Protein AF-L0P790-F1 (afdb_monomer_lite)

pLDDT: mean 87.71, std 13.29, range [38.94, 98.69]

Structure (mmCIF, N/CA/C/O backbone):
data_AF-L0P790-F1
#
_entry.id   AF-L0P790-F1
#
loop_
_atom_site.group_PDB
_atom_site.id
_atom_site.type_symbol
_atom_site.label_atom_id
_atom_site.label_alt_id
_atom_site.label_comp_id
_atom_site.label_asym_id
_atom_site.label_entity_id
_atom_site.label_seq_id
_atom_site.pdbx_PDB_ins_code
_atom_site.Cartn_x
_atom_site.Cartn_y
_atom_site.Cartn_z
_atom_site.occupancy
_atom_site.B_iso_or_equiv
_atom_site.auth_seq_id
_atom_site.auth_comp_id
_atom_site.auth_asym_id
_atom_site.auth_atom_id
_atom_site.pdbx_PDB_model_num
ATOM 1 N N . VAL A 1 1 ? -16.506 -9.077 9.156 1.00 80.75 1 VAL A N 1
ATOM 2 C CA . VAL A 1 1 ? -17.582 -8.997 8.140 1.00 80.75 1 VAL A CA 1
ATOM 3 C C . VAL A 1 1 ? -17.553 -10.203 7.210 1.00 80.75 1 VAL A C 1
ATOM 5 O O . VAL A 1 1 ? -18.480 -10.985 7.287 1.00 80.75 1 VAL A O 1
ATOM 8 N N . SER A 1 2 ? -16.509 -10.421 6.402 1.00 90.12 2 SER A N 1
ATOM 9 C CA . SER A 1 2 ? -16.466 -11.545 5.442 1.00 90.12 2 SER A CA 1
ATOM 10 C C . SER A 1 2 ? -16.216 -12.934 6.052 1.00 90.12 2 SER A C 1
ATOM 12 O O . SER A 1 2 ? -16.472 -13.933 5.395 1.00 90.12 2 SER A O 1
ATOM 14 N N . GLY A 1 3 ? -15.671 -13.011 7.272 1.00 90.31 3 GLY A N 1
ATOM 15 C CA . GLY A 1 3 ? -15.248 -14.278 7.892 1.00 90.31 3 GLY A CA 1
ATOM 16 C C . GLY A 1 3 ? -13.929 -14.841 7.343 1.00 90.31 3 GLY A C 1
ATOM 17 O O . GLY A 1 3 ? -13.466 -15.872 7.817 1.00 90.31 3 GLY A O 1
ATOM 18 N N . LEU A 1 4 ? -13.303 -14.158 6.380 1.00 93.62 4 LEU A N 1
ATOM 19 C CA . LEU A 1 4 ? -12.035 -14.577 5.786 1.00 93.62 4 LEU A CA 1
ATOM 20 C C . LEU A 1 4 ? -10.858 -14.285 6.724 1.00 93.62 4 LEU A C 1
ATOM 22 O O . LEU A 1 4 ? -10.832 -13.254 7.400 1.00 93.62 4 LEU A O 1
ATOM 26 N N . SER A 1 5 ? -9.864 -15.175 6.711 1.00 93.00 5 SER A N 1
ATOM 27 C CA . SER A 1 5 ? -8.578 -14.983 7.385 1.00 93.00 5 SER A CA 1
ATOM 28 C C . SER A 1 5 ? -7.450 -15.096 6.357 1.00 93.00 5 SER A C 1
ATOM 30 O O . SER A 1 5 ? -7.426 -16.080 5.618 1.00 93.00 5 SER A O 1
ATOM 32 N N . PRO A 1 6 ? -6.529 -14.121 6.273 1.00 95.06 6 PRO A N 1
ATOM 33 C CA . PRO A 1 6 ? -5.414 -14.201 5.332 1.00 95.06 6 PRO A CA 1
ATOM 34 C C . PRO A 1 6 ? -4.464 -15.345 5.715 1.00 95.06 6 PRO A C 1
ATOM 36 O O . PRO A 1 6 ? -4.304 -15.645 6.899 1.00 95.06 6 PRO A O 1
ATOM 39 N N . ASP A 1 7 ? -3.858 -16.003 4.726 1.00 96.12 7 ASP A N 1
ATOM 40 C CA . ASP A 1 7 ? -2.837 -17.043 4.935 1.00 96.12 7 ASP A CA 1
ATOM 41 C C . ASP A 1 7 ? -1.426 -16.458 5.001 1.00 96.12 7 ASP A C 1
ATOM 43 O O . ASP A 1 7 ? -0.646 -16.831 5.871 1.00 96.12 7 ASP A O 1
ATOM 47 N N . ALA A 1 8 ? -1.138 -15.468 4.157 1.00 97.00 8 ALA A N 1
ATOM 48 C CA . ALA A 1 8 ? 0.097 -14.697 4.160 1.00 97.00 8 ALA A CA 1
ATOM 49 C C . ALA A 1 8 ? -0.164 -13.258 3.696 1.00 97.00 8 ALA A C 1
ATOM 51 O O . ALA A 1 8 ? -1.202 -12.952 3.104 1.00 97.00 8 ALA A O 1
ATOM 52 N N . VAL A 1 9 ? 0.789 -12.367 3.964 1.00 98.25 9 VAL A N 1
ATOM 53 C CA . VAL A 1 9 ? 0.795 -10.986 3.469 1.00 98.25 9 VAL A CA 1
ATOM 54 C C . VAL A 1 9 ? 2.062 -10.745 2.662 1.00 98.25 9 VAL A C 1
ATOM 56 O O . VAL A 1 9 ? 3.161 -11.040 3.123 1.00 98.25 9 VAL A O 1
ATOM 59 N N . VAL A 1 10 ? 1.913 -10.146 1.482 1.00 98.44 10 VAL A N 1
ATOM 60 C CA . VAL A 1 10 ? 3.042 -9.618 0.713 1.00 98.44 10 VAL A CA 1
ATOM 61 C C . VAL A 1 10 ? 3.188 -8.129 1.008 1.00 98.44 10 VAL A C 1
ATOM 63 O O . VAL A 1 10 ? 2.260 -7.354 0.773 1.00 98.44 10 VAL A O 1
ATOM 66 N N . LEU A 1 11 ? 4.348 -7.723 1.523 1.00 98.56 11 LEU A N 1
ATOM 67 C CA . LEU A 1 11 ? 4.707 -6.321 1.724 1.00 98.56 11 LEU A CA 1
ATOM 68 C C . LEU A 1 11 ? 5.631 -5.869 0.592 1.00 98.56 11 LEU A C 1
ATOM 70 O O . LEU A 1 11 ? 6.785 -6.283 0.526 1.00 98.56 11 LEU A O 1
ATOM 74 N N . VAL A 1 12 ? 5.129 -5.016 -0.296 1.00 98.31 12 VAL A N 1
ATOM 75 C CA . VAL A 1 12 ? 5.909 -4.502 -1.429 1.00 98.31 12 VAL A CA 1
ATOM 76 C C . VAL A 1 12 ? 6.777 -3.322 -0.990 1.00 98.31 12 VAL A C 1
ATOM 78 O O . VAL A 1 12 ? 6.287 -2.391 -0.351 1.00 98.31 12 VAL A O 1
ATOM 81 N N . ALA A 1 13 ? 8.050 -3.336 -1.376 1.00 97.81 13 ALA A N 1
ATOM 82 C CA . ALA A 1 13 ? 9.004 -2.257 -1.150 1.00 97.81 13 ALA A CA 1
ATOM 83 C C . ALA A 1 13 ? 9.849 -1.990 -2.408 1.00 97.81 13 ALA A C 1
ATOM 85 O O . ALA A 1 13 ? 10.005 -2.850 -3.271 1.00 97.81 13 ALA A O 1
ATOM 86 N N . THR A 1 14 ? 10.404 -0.780 -2.510 1.00 97.38 14 THR A N 1
ATOM 87 C CA . THR A 1 14 ? 11.358 -0.396 -3.567 1.00 97.38 14 THR A CA 1
ATOM 88 C C . THR A 1 14 ? 12.521 0.351 -2.932 1.00 97.38 14 THR A C 1
ATOM 90 O O . THR A 1 14 ? 12.311 1.116 -1.985 1.00 97.38 14 THR A O 1
ATOM 93 N N . VAL A 1 15 ? 13.732 0.184 -3.463 1.00 97.31 15 VAL A N 1
ATOM 94 C CA . VAL A 1 15 ? 14.937 0.861 -2.952 1.00 97.31 15 VAL A CA 1
ATOM 95 C C . VAL A 1 15 ? 14.749 2.380 -2.951 1.00 97.31 15 VAL A C 1
ATOM 97 O O . VAL A 1 15 ? 14.985 3.042 -1.941 1.00 97.31 15 VAL A O 1
ATOM 100 N N . LYS A 1 16 ? 14.217 2.940 -4.042 1.00 95.00 16 LYS A N 1
ATOM 101 C CA . LYS A 1 16 ? 13.903 4.373 -4.161 1.00 95.00 16 LYS A CA 1
ATOM 102 C C . LYS A 1 16 ? 12.940 4.875 -3.079 1.00 95.00 16 LYS A C 1
ATOM 104 O O . LYS A 1 16 ? 13.184 5.928 -2.491 1.00 95.00 16 LYS A O 1
ATOM 109 N N . ALA A 1 17 ? 11.856 4.145 -2.801 1.00 95.94 17 ALA A N 1
ATOM 110 C CA . ALA A 1 17 ? 10.920 4.533 -1.744 1.00 95.94 17 ALA A CA 1
ATOM 111 C C . ALA A 1 17 ? 11.591 4.490 -0.365 1.00 95.94 17 ALA A C 1
ATOM 113 O O . ALA A 1 17 ? 11.384 5.390 0.446 1.00 95.94 17 ALA A O 1
ATOM 114 N N . LEU A 1 18 ? 12.444 3.495 -0.114 1.00 98.00 18 LEU A N 1
ATOM 115 C CA . LEU A 1 18 ? 13.197 3.419 1.134 1.00 98.00 18 LEU A CA 1
ATOM 116 C C . LEU A 1 18 ? 14.194 4.579 1.253 1.00 98.00 18 LEU A C 1
ATOM 118 O O . LEU A 1 18 ? 14.206 5.231 2.289 1.00 98.00 18 LEU A O 1
ATOM 122 N N . LYS A 1 19 ? 14.917 4.958 0.192 1.00 97.31 19 LYS A N 1
ATOM 123 C CA . LYS A 1 19 ? 15.761 6.172 0.200 1.00 97.31 19 LYS A CA 1
ATOM 124 C C . LYS A 1 19 ? 14.969 7.432 0.566 1.00 97.31 19 LYS A C 1
ATOM 126 O O . LYS A 1 19 ? 15.429 8.224 1.386 1.00 97.31 19 LYS A O 1
ATOM 131 N N . LEU A 1 20 ? 13.758 7.592 0.021 1.00 96.06 20 LEU A N 1
ATOM 132 C CA . LEU A 1 20 ? 12.861 8.695 0.391 1.00 96.06 20 LEU A CA 1
ATOM 133 C C . LEU A 1 20 ? 12.503 8.628 1.884 1.00 96.06 20 LEU A C 1
ATOM 135 O O . LEU A 1 20 ? 12.563 9.639 2.582 1.00 96.06 20 LEU A O 1
ATOM 139 N N . HIS A 1 21 ? 12.190 7.437 2.402 1.00 97.38 21 HIS A N 1
ATOM 140 C CA . HIS A 1 21 ? 11.931 7.256 3.830 1.00 97.38 21 HIS A CA 1
ATOM 141 C C . HIS A 1 21 ? 13.163 7.462 4.723 1.00 97.38 21 HIS A C 1
ATOM 143 O O . HIS A 1 21 ? 12.997 7.782 5.898 1.00 97.38 21 HIS A O 1
ATOM 149 N N . GLY A 1 22 ? 14.370 7.319 4.173 1.00 96.25 22 GLY A N 1
ATOM 150 C CA . GLY A 1 22 ? 15.645 7.536 4.853 1.00 96.25 22 GLY A CA 1
ATOM 151 C C . GLY A 1 22 ? 16.113 8.989 4.908 1.00 96.25 22 GLY A C 1
ATOM 152 O O . GLY A 1 22 ? 17.170 9.245 5.482 1.00 96.25 22 GLY A O 1
ATOM 153 N N . GLY A 1 23 ? 15.349 9.926 4.335 1.00 94.94 23 GLY A N 1
ATOM 154 C CA . GLY A 1 23 ? 15.678 11.356 4.307 1.00 94.94 23 GLY A CA 1
ATOM 155 C C . GLY A 1 23 ? 16.050 11.899 2.925 1.00 94.94 23 GLY A C 1
ATOM 156 O O . GLY A 1 23 ? 16.583 13.002 2.838 1.00 94.94 23 GLY A O 1
ATOM 157 N N . GLY A 1 24 ? 15.790 11.146 1.852 1.00 93.50 24 GLY A N 1
ATOM 158 C CA . GLY A 1 24 ? 15.960 11.642 0.488 1.00 93.50 24 GLY A CA 1
ATOM 159 C C . GLY A 1 24 ? 15.065 12.862 0.169 1.00 93.50 24 GLY A C 1
ATOM 160 O O . GLY A 1 24 ? 14.003 13.021 0.779 1.00 93.50 24 GLY A O 1
ATOM 161 N N . PRO A 1 25 ? 15.451 13.720 -0.799 1.00 92.00 25 PRO A N 1
ATOM 162 C CA . PRO A 1 25 ? 14.687 14.903 -1.208 1.00 92.00 25 PRO A CA 1
ATOM 163 C C . PRO A 1 25 ? 13.281 14.576 -1.714 1.00 92.00 25 PRO A C 1
ATOM 165 O O . PRO A 1 25 ? 13.044 13.521 -2.295 1.00 92.00 25 PRO A O 1
ATOM 168 N N . GLU A 1 26 ? 12.334 15.496 -1.553 1.00 88.00 26 GLU A N 1
ATOM 169 C CA . GLU A 1 26 ? 10.954 15.272 -1.989 1.00 88.00 26 GLU A CA 1
ATOM 170 C C . GLU A 1 26 ? 10.853 14.999 -3.502 1.00 88.00 26 GLU A C 1
ATOM 172 O O . GLU A 1 26 ? 11.447 15.693 -4.329 1.00 88.00 26 GLU A O 1
ATOM 177 N N . ILE A 1 27 ? 10.066 13.985 -3.865 1.00 83.88 27 ILE A N 1
ATOM 178 C CA . ILE A 1 27 ? 9.818 13.616 -5.259 1.00 83.88 27 ILE A CA 1
ATOM 179 C C . ILE A 1 27 ? 8.540 14.316 -5.727 1.00 83.88 27 ILE A C 1
ATOM 181 O O . ILE A 1 27 ? 7.439 13.955 -5.312 1.00 83.88 27 ILE A O 1
ATOM 185 N N . ALA A 1 28 ? 8.684 15.297 -6.617 1.00 74.19 28 ALA A N 1
ATOM 186 C CA . ALA A 1 28 ? 7.560 16.003 -7.226 1.00 74.19 28 ALA A CA 1
ATOM 187 C C . ALA A 1 28 ? 7.240 15.451 -8.622 1.00 74.19 28 ALA A C 1
ATOM 189 O O . ALA A 1 28 ? 8.135 15.186 -9.426 1.00 74.19 28 ALA A O 1
ATOM 190 N N . SER A 1 29 ? 5.948 15.330 -8.933 1.00 64.50 29 SER A N 1
ATOM 191 C CA . SER A 1 29 ? 5.493 14.911 -10.263 1.00 64.50 29 SER A CA 1
ATOM 192 C C . SER A 1 29 ? 5.967 15.898 -11.335 1.00 64.50 29 SER A C 1
ATOM 194 O O . SER A 1 29 ? 5.823 17.109 -11.172 1.00 64.50 29 SER A O 1
ATOM 196 N N . GLY A 1 30 ? 6.537 15.384 -12.427 1.00 61.66 30 GLY A N 1
ATOM 197 C CA . GLY A 1 30 ? 7.025 16.193 -13.551 1.00 61.66 30 GLY A CA 1
ATOM 198 C C . GLY A 1 30 ? 8.410 16.824 -13.361 1.00 61.66 30 GLY A C 1
ATOM 199 O O . GLY A 1 30 ? 8.870 17.521 -14.262 1.00 61.66 30 GLY A O 1
ATOM 200 N N . LYS A 1 31 ? 9.093 16.583 -12.233 1.00 70.12 31 LYS A N 1
ATOM 201 C CA . LYS A 1 31 ? 10.500 16.968 -12.045 1.00 70.12 31 LYS A CA 1
ATOM 202 C C . LYS A 1 31 ? 11.417 15.759 -12.205 1.00 70.12 31 LYS A C 1
ATOM 204 O O . LYS A 1 31 ? 11.055 14.648 -11.822 1.00 70.12 31 LYS A O 1
ATOM 209 N N . SER A 1 32 ? 12.614 15.993 -12.743 1.00 76.88 32 SER A N 1
ATOM 210 C CA . SER A 1 32 ? 13.683 14.995 -12.733 1.00 76.88 32 SER A CA 1
ATOM 211 C C . SER A 1 32 ? 13.992 14.575 -11.300 1.00 76.88 32 SER A C 1
ATOM 213 O O . SER A 1 32 ? 13.953 15.398 -10.382 1.00 76.88 32 SER A O 1
ATOM 215 N N . TYR A 1 33 ? 14.293 13.294 -11.113 1.00 82.38 33 TYR A N 1
ATOM 216 C CA . TYR A 1 33 ? 14.700 12.790 -9.810 1.00 82.38 33 TYR A CA 1
ATOM 217 C C . TYR A 1 33 ? 16.037 13.400 -9.394 1.00 82.38 33 TYR A C 1
ATOM 219 O O . TYR A 1 33 ? 16.925 13.599 -10.224 1.00 82.38 33 TYR A O 1
ATOM 227 N N . ASP A 1 34 ? 16.173 13.666 -8.097 1.00 89.25 34 ASP A N 1
ATOM 228 C CA . ASP A 1 34 ? 17.466 13.994 -7.509 1.00 89.25 34 ASP A CA 1
ATOM 229 C C . ASP A 1 34 ? 18.456 12.838 -7.737 1.00 89.25 34 ASP A C 1
ATOM 231 O O . ASP A 1 34 ? 18.067 11.663 -7.734 1.00 89.25 34 ASP A O 1
ATOM 235 N N . ASN A 1 35 ? 19.735 13.169 -7.927 1.00 88.31 35 ASN A N 1
ATOM 236 C CA . ASN A 1 35 ? 20.785 12.196 -8.214 1.00 88.31 35 ASN A CA 1
ATOM 237 C C . ASN A 1 35 ? 20.897 11.116 -7.127 1.00 88.31 35 ASN A C 1
ATOM 239 O O . ASN A 1 35 ? 21.231 9.976 -7.433 1.00 88.31 35 ASN A O 1
ATOM 243 N N . VAL A 1 36 ? 20.530 11.430 -5.880 1.00 91.31 36 VAL A N 1
ATOM 244 C CA . VAL A 1 36 ? 20.536 10.462 -4.774 1.00 91.31 36 VAL A CA 1
ATOM 245 C C . VAL A 1 36 ? 19.625 9.248 -5.011 1.00 91.31 36 VAL A C 1
ATOM 247 O O . VAL A 1 36 ? 19.833 8.187 -4.426 1.00 91.31 36 VAL A O 1
ATOM 250 N N . TYR A 1 37 ? 18.616 9.383 -5.876 1.00 91.12 37 TYR A N 1
ATOM 251 C CA . TYR A 1 37 ? 17.731 8.286 -6.271 1.00 91.12 37 TYR A CA 1
ATOM 252 C C . TYR A 1 37 ? 18.253 7.473 -7.453 1.00 91.12 37 TYR A C 1
ATOM 254 O O . TYR A 1 37 ? 17.720 6.398 -7.722 1.00 91.12 37 TYR A O 1
ATOM 262 N N . LEU A 1 38 ? 19.252 7.994 -8.162 1.00 89.56 38 LEU A N 1
ATOM 263 C CA . LEU A 1 38 ? 19.840 7.394 -9.357 1.00 89.56 38 LEU A CA 1
ATOM 264 C C . LEU A 1 38 ? 21.182 6.721 -9.062 1.00 89.56 38 LEU A C 1
ATOM 266 O O . LEU A 1 38 ? 21.608 5.861 -9.824 1.00 89.56 38 LEU A O 1
ATOM 270 N N . THR A 1 39 ? 21.844 7.097 -7.969 1.00 91.31 39 THR A N 1
ATOM 271 C CA . THR A 1 39 ? 23.099 6.491 -7.519 1.00 91.31 39 THR A CA 1
ATOM 272 C C . THR A 1 39 ? 22.891 5.612 -6.294 1.00 91.31 39 THR A C 1
ATOM 274 O O . THR A 1 39 ? 21.939 5.799 -5.528 1.00 91.31 39 THR A O 1
ATOM 277 N N . GLU A 1 40 ? 23.821 4.684 -6.075 1.00 96.88 40 GLU A N 1
ATOM 278 C CA . GLU A 1 40 ? 23.860 3.875 -4.859 1.00 96.88 40 GLU A CA 1
ATOM 279 C C . GLU A 1 40 ? 23.951 4.762 -3.603 1.00 96.88 40 GLU A C 1
ATOM 281 O O . GLU A 1 40 ? 24.743 5.705 -3.544 1.00 96.88 40 GLU A O 1
ATOM 286 N N . ASN A 1 41 ? 23.129 4.467 -2.595 1.00 96.62 41 ASN A N 1
ATOM 287 C CA . ASN A 1 41 ? 23.178 5.086 -1.277 1.00 96.62 41 ASN A CA 1
ATOM 288 C C . ASN A 1 41 ? 22.681 4.119 -0.190 1.00 96.62 41 ASN A C 1
ATOM 290 O O . ASN A 1 41 ? 21.517 4.136 0.224 1.00 96.62 41 ASN A O 1
ATOM 294 N N . LEU A 1 42 ? 23.608 3.301 0.306 1.00 97.69 42 LEU A N 1
ATOM 295 C CA . LEU A 1 42 ? 23.356 2.283 1.326 1.00 97.69 42 LEU A CA 1
ATOM 296 C C . LEU A 1 42 ? 22.839 2.866 2.655 1.00 97.69 42 LEU A C 1
ATOM 298 O O . LEU A 1 42 ? 22.009 2.249 3.326 1.00 97.69 42 LEU A O 1
ATOM 302 N N . GLU A 1 43 ? 23.305 4.058 3.038 1.00 97.38 43 GLU A N 1
ATOM 303 C CA . GLU A 1 43 ? 22.927 4.702 4.301 1.00 97.38 43 GLU A CA 1
ATOM 304 C C . GLU A 1 43 ? 21.456 5.133 4.291 1.00 97.38 43 GLU A C 1
ATOM 306 O O . GLU A 1 43 ? 20.717 4.839 5.235 1.00 97.38 43 GLU A O 1
ATOM 311 N N . LEU A 1 44 ? 21.007 5.790 3.216 1.00 96.88 44 LEU A N 1
ATOM 312 C CA . LEU A 1 44 ? 19.611 6.202 3.080 1.00 96.88 44 LEU A CA 1
ATOM 313 C C . LEU A 1 44 ? 18.675 5.002 2.995 1.00 96.88 44 LEU A C 1
ATOM 315 O O . LEU A 1 44 ? 17.619 5.023 3.625 1.00 96.88 44 LEU A O 1
ATOM 319 N N . VAL A 1 45 ? 19.059 3.945 2.273 1.00 97.88 45 VAL A N 1
ATOM 320 C CA . VAL A 1 45 ? 18.268 2.707 2.228 1.00 97.88 45 VAL A CA 1
ATOM 321 C C . VAL A 1 45 ? 18.116 2.133 3.635 1.00 97.88 45 VAL A C 1
ATOM 323 O O . VAL A 1 45 ? 16.990 1.912 4.079 1.00 97.88 45 VAL A O 1
ATOM 326 N N . ARG A 1 46 ? 19.220 1.979 4.381 1.00 98.00 46 ARG A N 1
ATOM 327 C CA . ARG A 1 46 ? 19.184 1.410 5.737 1.00 98.00 46 ARG A CA 1
ATOM 328 C C . ARG A 1 46 ? 18.367 2.265 6.711 1.00 98.00 46 ARG A C 1
ATOM 330 O O . ARG A 1 46 ? 17.565 1.718 7.463 1.00 98.00 46 ARG A O 1
ATOM 337 N N . LYS A 1 47 ? 18.492 3.599 6.674 1.00 97.81 47 LYS A N 1
ATOM 338 C CA . LYS A 1 47 ? 17.635 4.509 7.468 1.00 97.81 47 LYS A CA 1
ATOM 339 C C . LYS A 1 47 ? 16.159 4.384 7.076 1.00 97.81 47 LYS A C 1
ATOM 341 O O . LYS A 1 47 ? 15.275 4.360 7.936 1.00 97.81 47 LYS A O 1
ATOM 346 N N . GLY A 1 48 ? 15.896 4.262 5.779 1.00 97.56 48 GLY A N 1
ATOM 347 C CA . GLY A 1 48 ? 14.568 4.099 5.199 1.00 97.56 48 GLY A CA 1
ATOM 348 C C . GLY A 1 48 ? 13.859 2.810 5.576 1.00 97.56 48 GLY A C 1
ATOM 349 O O . GLY A 1 48 ? 12.636 2.813 5.748 1.00 97.56 48 GLY A O 1
ATOM 350 N N . CYS A 1 49 ? 14.618 1.728 5.779 1.00 98.38 49 CYS A N 1
ATOM 351 C CA . CYS A 1 49 ? 14.093 0.442 6.230 1.00 98.38 49 CYS A CA 1
ATOM 352 C C . CYS A 1 49 ? 13.288 0.556 7.531 1.00 98.38 49 CYS A C 1
ATOM 354 O O . CYS A 1 49 ? 12.393 -0.257 7.731 1.00 98.38 49 CYS A O 1
ATOM 356 N N . SER A 1 50 ? 13.496 1.587 8.364 1.00 98.19 50 SER A N 1
ATOM 357 C CA . SER A 1 50 ? 12.654 1.863 9.543 1.00 98.19 50 SER A CA 1
ATOM 358 C C . SER A 1 50 ? 11.148 1.847 9.236 1.00 98.19 50 SER A C 1
ATOM 360 O O . SER A 1 50 ? 10.367 1.286 10.008 1.00 98.19 50 SER A O 1
ATOM 362 N N . ASN A 1 51 ? 10.731 2.381 8.082 1.00 98.56 51 ASN A N 1
ATOM 363 C CA . ASN A 1 51 ? 9.336 2.360 7.645 1.00 98.56 51 ASN A CA 1
ATOM 364 C C . ASN A 1 51 ? 8.842 0.928 7.361 1.00 98.56 51 ASN A C 1
ATOM 366 O O . ASN A 1 51 ? 7.817 0.499 7.897 1.00 98.56 51 ASN A O 1
ATOM 370 N N . MET A 1 52 ? 9.603 0.172 6.567 1.00 98.56 52 MET A N 1
ATOM 371 C CA . MET A 1 52 ? 9.299 -1.220 6.222 1.00 98.56 52 MET A CA 1
ATOM 372 C C . MET A 1 52 ? 9.278 -2.117 7.466 1.00 98.56 52 MET A C 1
ATOM 374 O O . MET A 1 52 ? 8.341 -2.892 7.650 1.00 98.56 52 MET A O 1
ATOM 378 N N . ILE A 1 53 ? 10.262 -1.967 8.355 1.00 98.62 53 ILE A N 1
ATOM 379 C CA . ILE A 1 53 ? 10.366 -2.688 9.629 1.00 98.62 53 ILE A CA 1
ATOM 380 C C . ILE A 1 53 ? 9.100 -2.467 10.463 1.00 98.62 53 ILE A C 1
ATOM 382 O O . ILE A 1 53 ? 8.513 -3.431 10.958 1.00 98.62 53 ILE A O 1
ATOM 386 N N . LYS A 1 54 ? 8.621 -1.220 10.578 1.00 98.38 54 LYS A N 1
ATOM 387 C CA . LYS A 1 54 ? 7.381 -0.915 11.304 1.00 98.38 54 LYS A CA 1
ATOM 388 C C . LYS A 1 54 ? 6.165 -1.601 10.670 1.00 98.38 54 LYS A C 1
ATOM 390 O O . LYS A 1 54 ? 5.333 -2.148 11.392 1.00 98.38 54 LYS A O 1
ATOM 395 N N . HIS A 1 55 ? 6.068 -1.638 9.339 1.00 98.62 55 HIS A N 1
ATOM 396 C CA . HIS A 1 55 ? 5.004 -2.376 8.648 1.00 98.62 55 HIS A CA 1
ATOM 397 C C . HIS A 1 55 ? 5.068 -3.890 8.899 1.00 98.62 55 HIS A C 1
ATOM 399 O O . HIS A 1 55 ? 4.035 -4.485 9.205 1.00 98.62 55 HIS A O 1
ATOM 405 N N . ILE A 1 56 ? 6.257 -4.500 8.853 1.00 98.50 56 ILE A N 1
ATOM 406 C CA . ILE A 1 56 ? 6.466 -5.921 9.184 1.00 98.50 56 ILE A CA 1
ATOM 407 C C . ILE A 1 56 ? 5.994 -6.206 10.613 1.00 98.50 56 ILE A C 1
ATOM 409 O O . ILE A 1 56 ? 5.187 -7.109 10.836 1.00 98.50 56 ILE A O 1
ATOM 413 N N . GLN A 1 57 ? 6.425 -5.394 11.582 1.00 97.88 57 GLN A N 1
ATOM 414 C CA . GLN A 1 57 ? 6.006 -5.520 12.980 1.00 97.88 57 GLN A CA 1
ATOM 415 C C . GLN A 1 57 ? 4.485 -5.408 13.131 1.00 97.88 57 GLN A C 1
ATOM 417 O O . GLN A 1 57 ? 3.880 -6.206 13.845 1.00 97.88 57 GLN A O 1
ATOM 422 N N . ASN A 1 58 ? 3.857 -4.459 12.434 1.00 98.12 58 ASN A N 1
ATOM 423 C CA . ASN A 1 58 ? 2.409 -4.275 12.460 1.00 98.12 58 ASN A CA 1
ATOM 424 C C . ASN A 1 58 ? 1.664 -5.491 11.903 1.00 98.12 58 ASN A C 1
ATOM 426 O O . ASN A 1 58 ? 0.704 -5.936 12.524 1.00 98.12 58 ASN A O 1
ATOM 430 N N . ILE A 1 59 ? 2.109 -6.061 10.780 1.00 97.50 59 ILE A N 1
ATOM 431 C CA . ILE A 1 59 ? 1.503 -7.271 10.200 1.00 97.50 59 ILE A CA 1
ATOM 432 C C . ILE A 1 59 ? 1.610 -8.443 11.182 1.00 97.50 59 ILE A C 1
ATOM 434 O O . ILE A 1 59 ? 0.626 -9.140 11.434 1.00 97.50 59 ILE A O 1
ATOM 438 N N . LYS A 1 60 ? 2.766 -8.600 11.836 1.00 95.50 60 LYS A N 1
ATOM 439 C CA . LYS A 1 60 ? 2.978 -9.653 12.838 1.00 95.50 60 LYS A CA 1
ATOM 440 C C . LYS A 1 60 ? 2.069 -9.528 14.060 1.00 95.50 60 LYS A C 1
ATOM 442 O O . LYS A 1 60 ? 1.740 -10.552 14.654 1.00 95.50 60 LYS A O 1
ATOM 447 N N . LYS A 1 61 ? 1.594 -8.328 14.420 1.00 96.25 61 LYS A N 1
ATOM 448 C CA . LYS A 1 61 ? 0.595 -8.162 15.499 1.00 96.25 61 LYS A CA 1
ATOM 449 C C . LYS A 1 61 ? -0.722 -8.874 15.193 1.00 96.25 61 LYS A C 1
ATOM 451 O O . LYS A 1 61 ? -1.372 -9.344 16.125 1.00 96.25 61 LYS A O 1
ATOM 456 N N . TYR A 1 62 ? -1.071 -9.012 13.915 1.00 96.81 62 TYR A N 1
ATOM 457 C CA . TYR A 1 62 ? -2.228 -9.791 13.471 1.00 96.81 62 TYR A CA 1
ATOM 458 C C . TYR A 1 62 ? -1.953 -11.300 13.427 1.00 96.81 62 TYR A C 1
ATOM 460 O O . TYR A 1 62 ? -2.876 -12.058 13.157 1.00 96.81 62 TYR A O 1
ATOM 468 N N . GLY A 1 63 ? -0.719 -11.749 13.693 1.00 95.69 63 GLY A N 1
ATOM 469 C CA . GLY A 1 63 ? -0.343 -13.166 13.717 1.00 95.69 63 GLY A CA 1
ATOM 470 C C . GLY A 1 63 ? -0.288 -13.827 12.338 1.00 95.69 63 GLY A C 1
ATOM 471 O O . GLY A 1 63 ? -0.536 -15.027 12.233 1.00 95.69 63 GLY A O 1
ATOM 472 N N . ILE A 1 64 ? 0.004 -13.051 11.290 1.00 96.50 64 ILE A N 1
ATOM 473 C CA . ILE A 1 64 ? 0.070 -13.512 9.897 1.00 96.50 64 ILE A CA 1
ATOM 474 C C . ILE A 1 64 ? 1.523 -13.474 9.402 1.00 96.50 64 ILE A C 1
ATOM 476 O O . ILE A 1 64 ? 2.218 -12.491 9.685 1.00 96.50 64 ILE A O 1
ATOM 480 N N . PRO A 1 65 ? 2.000 -14.502 8.673 1.00 97.06 65 PRO A N 1
ATOM 481 C CA . PRO A 1 65 ? 3.317 -14.464 8.050 1.00 97.06 65 PRO A CA 1
ATOM 482 C C . PRO A 1 65 ? 3.396 -13.374 6.976 1.00 97.06 65 PRO A C 1
ATOM 484 O O . PRO A 1 65 ? 2.446 -13.137 6.229 1.00 97.06 65 PRO A O 1
ATOM 487 N N . VAL A 1 66 ? 4.552 -12.718 6.890 1.00 98.25 66 VAL A N 1
ATOM 488 C CA . VAL A 1 66 ? 4.817 -11.657 5.913 1.00 98.25 66 VAL A CA 1
ATOM 489 C C . VAL A 1 66 ? 6.023 -12.004 5.056 1.00 98.25 66 VAL A C 1
ATOM 491 O O . VAL A 1 66 ? 7.066 -12.382 5.585 1.00 98.25 66 VAL A O 1
ATOM 494 N N . VAL A 1 67 ? 5.871 -11.852 3.745 1.00 98.56 67 VAL A N 1
ATOM 495 C CA . VAL A 1 67 ? 6.940 -11.947 2.747 1.00 98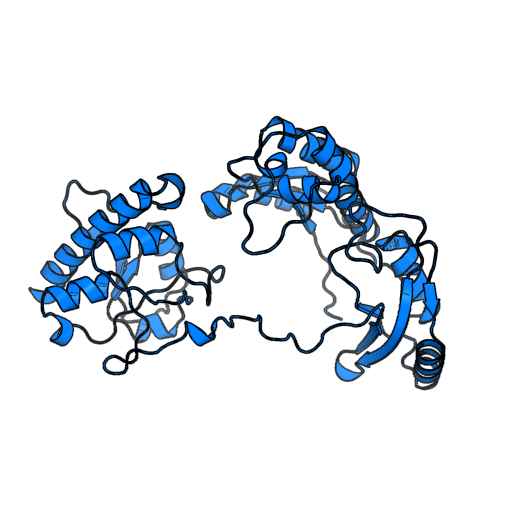.56 67 VAL A CA 1
ATOM 496 C C . VAL A 1 67 ? 7.151 -10.558 2.160 1.00 98.56 67 VAL A C 1
ATOM 498 O O . VAL A 1 67 ? 6.186 -9.898 1.769 1.00 98.56 67 VAL A O 1
ATOM 501 N N . VAL A 1 68 ? 8.393 -10.086 2.108 1.00 98.69 68 VAL A N 1
ATOM 502 C CA . VAL A 1 68 ? 8.713 -8.801 1.478 1.00 98.69 68 VAL A CA 1
ATOM 503 C C . VAL A 1 68 ? 9.015 -9.018 -0.001 1.00 98.69 68 VAL A C 1
ATOM 505 O O . VAL A 1 68 ? 9.879 -9.814 -0.352 1.00 98.69 68 VAL A O 1
ATOM 508 N N . ALA A 1 69 ? 8.317 -8.286 -0.865 1.00 98.50 69 ALA A N 1
ATOM 509 C CA . ALA A 1 69 ? 8.590 -8.237 -2.296 1.00 98.50 69 ALA A CA 1
ATOM 510 C C . ALA A 1 69 ? 9.358 -6.951 -2.622 1.00 98.50 69 ALA A C 1
ATOM 512 O O . ALA A 1 69 ? 8.819 -5.849 -2.500 1.00 98.50 69 ALA A O 1
ATOM 513 N N . ILE A 1 70 ? 10.617 -7.085 -3.028 1.00 98.31 70 ILE A N 1
ATOM 514 C CA . ILE A 1 70 ? 11.485 -5.967 -3.397 1.00 98.31 70 ILE A CA 1
ATOM 515 C C . ILE A 1 70 ? 11.383 -5.784 -4.911 1.00 98.31 70 ILE A C 1
ATOM 517 O O . ILE A 1 70 ? 12.032 -6.504 -5.670 1.00 98.31 70 ILE A O 1
ATOM 521 N N . ASN A 1 71 ? 10.562 -4.840 -5.368 1.00 97.06 71 ASN A N 1
ATOM 522 C CA . ASN A 1 71 ? 10.446 -4.569 -6.801 1.00 97.06 71 ASN A CA 1
ATOM 523 C C . ASN A 1 71 ? 11.716 -3.866 -7.285 1.00 97.06 71 ASN A C 1
ATOM 525 O O . ASN A 1 71 ? 12.003 -2.748 -6.848 1.00 97.06 71 ASN A O 1
ATOM 529 N N . ARG A 1 72 ? 12.453 -4.523 -8.184 1.00 92.44 72 ARG A N 1
ATOM 530 C CA . ARG A 1 72 ? 13.727 -4.016 -8.699 1.00 92.44 72 ARG A CA 1
ATOM 531 C C . ARG A 1 72 ? 13.511 -2.984 -9.795 1.00 92.44 72 ARG A C 1
ATOM 533 O O . ARG A 1 72 ? 12.722 -3.192 -10.717 1.00 92.44 72 ARG A O 1
ATOM 540 N N . PHE A 1 73 ? 14.289 -1.915 -9.738 1.00 91.06 73 PHE A N 1
ATOM 541 C CA . PHE A 1 73 ? 14.453 -0.952 -10.819 1.00 91.06 73 PHE A CA 1
ATOM 542 C C . PHE A 1 73 ? 15.856 -1.045 -11.421 1.00 91.06 73 PHE A C 1
ATOM 544 O O . PHE A 1 73 ? 16.784 -1.573 -10.815 1.00 91.06 73 PHE A O 1
ATOM 551 N N . SER A 1 74 ? 16.025 -0.506 -12.631 1.00 87.19 74 SER A N 1
ATOM 552 C CA . SER A 1 74 ? 17.289 -0.566 -13.380 1.00 87.19 74 SER A CA 1
ATOM 553 C C . SER A 1 74 ? 18.473 0.096 -12.670 1.00 87.19 74 SER A C 1
ATOM 555 O O . SER A 1 74 ? 19.614 -0.253 -12.946 1.00 87.19 74 SER A O 1
ATOM 557 N N . MET A 1 75 ? 18.202 1.062 -11.790 1.00 87.50 75 MET A N 1
ATOM 558 C CA . MET A 1 75 ? 19.221 1.812 -11.049 1.00 87.50 75 MET A CA 1
ATOM 559 C C . MET A 1 75 ? 19.532 1.203 -9.676 1.00 87.50 75 MET A C 1
ATOM 561 O O . MET A 1 75 ? 20.420 1.701 -8.991 1.00 87.50 75 MET A O 1
ATOM 565 N N . ASP A 1 76 ? 18.796 0.168 -9.259 1.00 93.31 76 ASP A N 1
ATOM 566 C CA . ASP A 1 76 ? 18.986 -0.459 -7.953 1.00 93.31 76 ASP A CA 1
ATOM 567 C C . ASP A 1 76 ? 20.206 -1.387 -8.005 1.00 93.31 76 ASP A C 1
ATOM 569 O O . ASP A 1 76 ? 20.303 -2.264 -8.876 1.00 93.31 76 ASP A O 1
ATOM 573 N N . THR A 1 77 ? 21.128 -1.220 -7.058 1.00 96.56 77 THR A N 1
ATOM 574 C CA . THR A 1 77 ? 22.298 -2.098 -6.951 1.00 96.56 77 THR A CA 1
ATOM 575 C C . THR A 1 77 ? 21.989 -3.334 -6.111 1.00 96.56 77 THR A C 1
ATOM 577 O O . THR A 1 77 ? 21.099 -3.326 -5.256 1.00 96.56 77 THR A O 1
ATOM 580 N N . ASP A 1 78 ? 22.739 -4.418 -6.328 1.00 96.75 78 ASP A N 1
ATOM 581 C CA . ASP A 1 78 ? 22.583 -5.636 -5.522 1.00 96.75 78 ASP A CA 1
ATOM 582 C C . ASP A 1 78 ? 22.877 -5.366 -4.037 1.00 96.75 78 ASP A C 1
ATOM 584 O O . ASP A 1 78 ? 22.150 -5.850 -3.173 1.00 96.75 78 ASP A O 1
ATOM 588 N N . ALA A 1 79 ? 23.849 -4.496 -3.738 1.00 97.94 79 ALA A N 1
ATOM 589 C CA . ALA A 1 79 ? 24.169 -4.095 -2.370 1.00 97.94 79 ALA A CA 1
ATOM 590 C C . ALA A 1 79 ? 22.990 -3.396 -1.670 1.00 97.94 79 ALA A C 1
ATOM 592 O O . ALA A 1 79 ? 22.733 -3.639 -0.491 1.00 97.94 79 ALA A O 1
ATOM 593 N N . GLU A 1 80 ? 22.235 -2.551 -2.377 1.00 98.19 80 GLU A N 1
ATOM 594 C CA . GLU A 1 80 ? 21.037 -1.915 -1.821 1.00 98.19 80 GLU A CA 1
ATOM 595 C C . GLU A 1 80 ? 19.930 -2.926 -1.548 1.00 98.19 80 GLU A C 1
ATOM 597 O O . GLU A 1 80 ? 19.311 -2.893 -0.484 1.00 98.19 80 GLU A O 1
ATOM 602 N N . ILE A 1 81 ? 19.701 -3.842 -2.488 1.00 97.88 81 ILE A N 1
ATOM 603 C CA . ILE A 1 81 ? 18.704 -4.908 -2.358 1.00 97.88 81 ILE A CA 1
ATOM 604 C C . ILE A 1 81 ? 19.042 -5.821 -1.175 1.00 97.88 81 ILE A C 1
ATOM 606 O O . ILE A 1 81 ? 18.151 -6.172 -0.398 1.00 97.88 81 ILE A O 1
ATOM 610 N N . ASP A 1 82 ? 20.318 -6.159 -0.996 1.00 98.12 82 ASP A N 1
ATOM 611 C CA . ASP A 1 82 ? 20.779 -7.011 0.097 1.00 98.12 82 ASP A CA 1
ATOM 612 C C . ASP A 1 82 ? 20.542 -6.370 1.469 1.00 98.12 82 ASP A C 1
ATOM 614 O O . ASP A 1 82 ? 20.122 -7.063 2.395 1.00 98.12 82 ASP A O 1
ATOM 618 N N . ILE A 1 83 ? 20.698 -5.045 1.601 1.00 98.25 83 ILE A N 1
ATOM 619 C CA . ILE A 1 83 ? 20.333 -4.322 2.833 1.00 98.25 83 ILE A CA 1
ATOM 620 C C . ILE A 1 83 ? 18.837 -4.444 3.118 1.00 98.25 83 ILE A C 1
ATOM 622 O O . ILE A 1 83 ? 18.440 -4.673 4.262 1.00 98.25 83 ILE A O 1
ATOM 626 N N . VAL A 1 84 ? 17.989 -4.290 2.098 1.00 98.50 84 VAL A N 1
ATOM 627 C CA . VAL A 1 84 ? 16.535 -4.415 2.270 1.00 98.50 84 VAL A CA 1
ATOM 628 C C . VAL A 1 84 ? 16.172 -5.831 2.712 1.00 98.50 84 VAL A C 1
ATOM 630 O O . VAL A 1 84 ? 15.392 -5.992 3.653 1.00 98.50 84 VAL A O 1
ATOM 633 N N . ARG A 1 85 ? 16.772 -6.853 2.090 1.00 98.38 85 ARG A N 1
ATOM 634 C CA . ARG A 1 85 ? 16.586 -8.257 2.475 1.00 98.38 85 ARG A CA 1
ATOM 635 C C . ARG A 1 85 ? 17.025 -8.497 3.920 1.00 98.38 85 ARG A C 1
ATOM 637 O O . ARG A 1 85 ? 16.248 -9.021 4.713 1.00 98.38 85 ARG A O 1
ATOM 644 N N . GLU A 1 86 ? 18.233 -8.065 4.277 1.00 98.31 86 GLU A N 1
ATOM 645 C CA . GLU A 1 86 ? 18.800 -8.194 5.622 1.00 98.31 86 GLU A CA 1
ATOM 646 C C . GLU A 1 86 ? 17.872 -7.588 6.690 1.00 98.31 86 GLU A C 1
ATOM 648 O O . GLU A 1 86 ? 17.513 -8.254 7.664 1.00 98.31 86 GLU A O 1
ATOM 653 N N . GLU A 1 87 ? 17.447 -6.337 6.505 1.00 98.50 87 GLU A N 1
ATOM 654 C CA . GLU A 1 87 ? 16.598 -5.627 7.468 1.00 98.50 87 GLU A CA 1
ATOM 655 C C . GLU A 1 87 ? 15.180 -6.217 7.551 1.00 98.50 87 GLU A C 1
ATOM 657 O O . GLU A 1 87 ? 14.595 -6.281 8.636 1.00 98.50 87 GLU A O 1
ATOM 662 N N . ALA A 1 88 ? 14.630 -6.713 6.437 1.00 98.50 88 ALA A N 1
ATOM 663 C CA . ALA A 1 88 ? 13.335 -7.388 6.425 1.00 98.50 88 ALA A CA 1
ATOM 664 C C . ALA A 1 88 ? 13.352 -8.703 7.224 1.00 98.50 88 ALA A C 1
ATOM 666 O O . ALA A 1 88 ? 12.463 -8.937 8.051 1.00 98.50 88 ALA A O 1
ATOM 667 N N . ILE A 1 89 ? 14.380 -9.538 7.031 1.00 98.38 89 ILE A N 1
ATOM 668 C CA . ILE A 1 89 ? 14.543 -10.794 7.778 1.00 98.38 89 ILE A CA 1
ATOM 669 C C . ILE A 1 89 ? 14.777 -10.513 9.265 1.00 98.38 89 ILE A C 1
ATOM 671 O O . ILE A 1 89 ? 14.137 -11.138 10.111 1.00 98.38 89 ILE A O 1
ATOM 675 N N . LYS A 1 90 ? 15.607 -9.519 9.614 1.00 98.25 90 LYS A N 1
ATOM 676 C CA . LYS A 1 90 ? 15.809 -9.098 11.015 1.00 98.25 90 LYS A CA 1
ATOM 677 C C . LYS A 1 90 ? 14.518 -8.624 11.686 1.00 98.25 90 LYS A C 1
ATOM 679 O O . LYS A 1 90 ? 14.290 -8.923 12.856 1.00 98.25 90 LYS A O 1
ATOM 684 N N . ALA A 1 91 ? 13.648 -7.922 10.957 1.00 97.81 91 ALA A N 1
ATOM 685 C CA . ALA A 1 91 ? 12.320 -7.534 11.444 1.00 97.81 91 ALA A CA 1
ATOM 686 C C . ALA A 1 91 ? 11.361 -8.731 11.603 1.00 97.81 91 ALA A C 1
ATOM 688 O O . ALA A 1 91 ? 10.293 -8.622 12.219 1.00 97.81 91 ALA A O 1
ATOM 689 N N . GLY A 1 92 ? 11.755 -9.892 11.081 1.00 97.00 92 GLY A N 1
ATOM 690 C CA . GLY A 1 92 ? 11.066 -11.161 11.209 1.00 97.00 92 GLY A CA 1
ATOM 691 C C . GLY A 1 92 ? 10.023 -11.399 10.128 1.00 97.00 92 GLY A C 1
ATOM 692 O O . GLY A 1 92 ? 9.000 -12.018 10.440 1.00 97.00 92 GLY A O 1
ATOM 693 N N . ALA A 1 93 ? 10.265 -10.893 8.914 1.00 97.88 93 ALA A N 1
ATOM 694 C CA . ALA A 1 93 ? 9.646 -11.431 7.710 1.00 97.88 93 ALA A CA 1
ATOM 695 C C . ALA A 1 93 ? 10.074 -12.892 7.500 1.00 97.88 93 ALA A C 1
ATOM 697 O O . ALA A 1 93 ? 11.158 -13.295 7.918 1.00 97.88 93 ALA A O 1
ATOM 698 N N . VAL A 1 94 ? 9.200 -13.679 6.876 1.00 97.50 94 VAL A N 1
ATOM 699 C CA . VAL A 1 94 ? 9.478 -15.077 6.519 1.00 97.50 94 VAL A CA 1
ATOM 700 C C . VAL A 1 94 ? 10.543 -15.137 5.434 1.00 97.50 94 VAL A C 1
ATOM 702 O O . VAL A 1 94 ? 11.459 -15.945 5.525 1.00 97.50 94 VAL A O 1
ATOM 705 N N . ASP A 1 95 ? 10.415 -14.262 4.439 1.00 97.94 95 ASP A N 1
ATOM 706 C CA . ASP A 1 95 ? 11.379 -14.111 3.359 1.00 97.94 95 ASP A CA 1
ATOM 707 C C . ASP A 1 95 ? 11.343 -12.677 2.805 1.00 97.94 95 ASP A C 1
ATOM 709 O O . ASP A 1 95 ? 10.383 -11.929 3.038 1.00 97.94 95 ASP A O 1
ATOM 713 N N . ALA A 1 96 ? 12.383 -12.293 2.072 1.00 98.12 96 ALA A N 1
ATOM 714 C CA . ALA A 1 96 ? 12.481 -11.032 1.358 1.00 98.12 96 ALA A CA 1
ATOM 715 C C . ALA A 1 96 ? 13.149 -11.245 -0.007 1.00 98.12 96 ALA A C 1
ATOM 717 O O . ALA A 1 96 ? 14.368 -11.401 -0.130 1.00 98.12 96 ALA A O 1
ATOM 718 N N . VAL A 1 97 ? 12.328 -11.227 -1.051 1.00 97.56 97 VAL A N 1
ATOM 719 C CA . VAL A 1 97 ? 12.719 -11.643 -2.398 1.00 97.56 97 VAL A CA 1
ATOM 720 C C . VAL A 1 97 ? 12.566 -10.517 -3.398 1.00 97.56 97 VAL A C 1
ATOM 722 O O . VAL A 1 97 ? 11.661 -9.683 -3.314 1.00 97.56 97 VAL A O 1
ATOM 725 N N . THR A 1 98 ? 13.485 -10.488 -4.352 1.00 96.75 98 THR A N 1
ATOM 726 C CA . THR A 1 98 ? 13.464 -9.517 -5.436 1.00 96.75 98 THR A CA 1
ATOM 727 C C . THR A 1 98 ? 12.430 -9.939 -6.468 1.00 96.75 98 THR A C 1
ATOM 729 O O . THR A 1 98 ? 12.279 -11.121 -6.761 1.00 96.75 98 THR A O 1
ATOM 732 N N . SER A 1 99 ? 11.705 -8.975 -7.025 1.00 95.06 99 SER A N 1
ATOM 733 C CA . SER A 1 99 ? 10.697 -9.241 -8.038 1.00 95.06 99 SER A CA 1
ATOM 734 C C . SER A 1 99 ? 10.855 -8.314 -9.236 1.00 95.06 99 SER A C 1
ATOM 736 O O . SER A 1 99 ? 10.877 -7.089 -9.104 1.00 95.06 99 SER A O 1
ATOM 738 N N . ASN A 1 100 ? 10.934 -8.931 -10.415 1.00 92.00 100 ASN A N 1
ATOM 739 C CA . ASN A 1 100 ? 11.122 -8.279 -11.709 1.00 92.00 100 ASN A CA 1
ATOM 740 C C . ASN A 1 100 ? 9.902 -8.499 -12.613 1.00 92.00 100 ASN A C 1
ATOM 742 O O . ASN A 1 100 ? 10.034 -8.499 -13.833 1.00 92.00 100 ASN A O 1
ATOM 746 N N . HIS A 1 101 ? 8.713 -8.730 -12.051 1.00 87.50 101 HIS A N 1
ATOM 747 C CA . HIS A 1 101 ? 7.514 -9.048 -12.837 1.00 87.50 101 HIS A CA 1
ATOM 748 C C . HIS A 1 101 ? 7.055 -7.931 -13.760 1.00 87.50 101 HIS A C 1
ATOM 750 O O . HIS A 1 101 ? 6.501 -8.210 -14.816 1.00 87.50 101 HIS A O 1
ATOM 756 N N . TRP A 1 102 ? 7.315 -6.672 -13.392 1.00 82.25 102 TRP A N 1
ATOM 757 C CA . TRP A 1 102 ? 7.093 -5.560 -14.314 1.00 82.25 102 TRP A CA 1
ATOM 758 C C . TRP A 1 102 ? 7.866 -5.779 -15.613 1.00 82.25 102 TRP A C 1
ATOM 760 O O . TRP A 1 102 ? 7.384 -5.398 -16.671 1.00 82.25 102 TRP A O 1
ATOM 770 N N . ALA A 1 103 ? 9.036 -6.425 -15.517 1.00 78.75 103 ALA A N 1
ATOM 771 C CA . ALA A 1 103 ? 9.902 -6.647 -16.649 1.00 78.75 103 ALA A CA 1
ATOM 772 C C . ALA A 1 103 ? 9.769 -8.012 -17.348 1.00 78.75 103 ALA A C 1
ATOM 774 O O . ALA A 1 103 ? 9.979 -8.147 -18.547 1.00 78.75 103 ALA A O 1
ATOM 775 N N . LEU A 1 104 ? 9.473 -9.058 -16.588 1.00 81.19 104 LEU A N 1
ATOM 776 C CA . LEU A 1 104 ? 9.501 -10.438 -17.079 1.00 81.19 104 LEU A CA 1
ATOM 777 C C . LEU A 1 104 ? 8.128 -11.114 -16.966 1.00 81.19 104 LEU A C 1
ATOM 779 O O . LEU A 1 104 ? 8.035 -12.341 -16.995 1.00 81.19 104 LEU A O 1
ATOM 783 N N . GLY A 1 105 ? 7.061 -10.333 -16.769 1.00 85.19 105 GLY A N 1
ATOM 784 C CA . GLY A 1 105 ? 5.717 -10.845 -16.514 1.00 85.19 105 GLY A CA 1
ATOM 785 C C . GLY A 1 105 ? 5.691 -11.803 -15.320 1.00 85.19 105 GLY A C 1
ATOM 786 O O . GLY A 1 105 ? 6.388 -11.607 -14.322 1.00 85.19 105 GLY A O 1
ATOM 787 N N . GLY A 1 106 ? 4.921 -12.887 -15.429 1.00 87.75 106 GLY A N 1
ATOM 788 C CA . GLY A 1 106 ? 4.842 -13.908 -14.378 1.00 87.75 106 GLY A CA 1
ATOM 789 C C . GLY A 1 106 ? 6.197 -14.531 -14.015 1.00 87.75 106 GLY A C 1
ATOM 790 O O . GLY A 1 106 ? 6.458 -14.776 -12.835 1.00 87.75 106 GLY A O 1
ATOM 791 N N . PHE A 1 107 ? 7.100 -14.707 -14.991 1.00 90.81 107 PHE A N 1
ATOM 792 C CA . PHE A 1 107 ? 8.422 -15.306 -14.762 1.00 90.81 107 PHE A CA 1
ATOM 793 C C . PHE A 1 107 ? 9.268 -14.500 -13.770 1.00 90.81 107 PHE A C 1
ATOM 795 O O . PHE A 1 107 ? 9.968 -15.079 -12.941 1.00 90.81 107 PHE A O 1
ATOM 802 N N . GLY A 1 108 ? 9.147 -13.168 -13.781 1.00 90.50 108 GLY A N 1
ATOM 803 C CA . GLY A 1 108 ? 9.854 -12.277 -12.854 1.00 90.50 108 GLY A CA 1
ATOM 804 C C . GLY A 1 108 ? 9.367 -12.331 -11.402 1.00 90.50 108 GLY A C 1
ATOM 805 O O . GLY A 1 108 ? 9.917 -11.625 -10.556 1.00 90.50 108 GLY A O 1
ATOM 806 N N . SER A 1 109 ? 8.341 -13.133 -11.113 1.00 95.19 109 SER A N 1
ATOM 807 C CA . SER A 1 109 ? 7.744 -13.309 -9.785 1.00 95.19 109 SER A CA 1
ATOM 808 C C . SER A 1 109 ? 7.760 -14.753 -9.287 1.00 95.19 109 SER A C 1
ATOM 810 O O . SER A 1 109 ? 7.159 -15.023 -8.251 1.00 95.19 109 SER A O 1
ATOM 812 N N . ILE A 1 110 ? 8.445 -15.684 -9.962 1.00 97.19 110 ILE A N 1
ATOM 813 C CA . ILE A 1 110 ? 8.471 -17.099 -9.546 1.00 97.19 110 ILE A CA 1
ATOM 814 C C . ILE A 1 110 ? 9.022 -17.256 -8.122 1.00 97.19 110 ILE A C 1
ATOM 816 O O . ILE A 1 110 ? 8.414 -17.937 -7.300 1.00 97.19 110 ILE A O 1
ATOM 820 N N . GLU A 1 111 ? 10.127 -16.585 -7.790 1.00 96.56 111 GLU A N 1
ATOM 821 C CA . GLU A 1 111 ? 10.704 -16.635 -6.437 1.00 96.56 111 GLU A CA 1
ATOM 822 C C . GLU A 1 111 ? 9.747 -16.071 -5.378 1.00 96.56 111 GLU A C 1
ATOM 824 O O . GLU A 1 111 ? 9.596 -16.646 -4.297 1.00 96.56 111 GLU A O 1
ATOM 829 N N . LEU A 1 112 ? 9.032 -14.992 -5.714 1.00 97.81 112 LEU A N 1
ATOM 830 C CA . LEU A 1 112 ? 7.985 -14.432 -4.863 1.00 97.81 112 LEU A CA 1
ATOM 831 C C . LEU A 1 112 ? 6.828 -15.410 -4.665 1.00 97.81 112 LEU A C 1
ATOM 833 O O . LEU A 1 112 ? 6.398 -15.611 -3.531 1.00 97.81 112 LEU A O 1
ATOM 837 N N . ALA A 1 113 ? 6.357 -16.054 -5.731 1.00 97.81 113 ALA A N 1
ATOM 838 C CA . ALA A 1 113 ? 5.295 -17.048 -5.656 1.00 97.81 113 ALA A CA 1
ATOM 839 C C . ALA A 1 113 ? 5.698 -18.238 -4.769 1.00 97.81 113 ALA A C 1
ATOM 841 O O . ALA A 1 113 ? 4.938 -18.612 -3.877 1.00 97.81 113 ALA A O 1
ATOM 842 N N . ASN A 1 114 ? 6.915 -18.764 -4.940 1.00 98.00 114 ASN A N 1
ATOM 843 C CA . ASN A 1 114 ? 7.450 -19.853 -4.118 1.00 98.00 114 ASN A CA 1
ATOM 844 C C . ASN A 1 114 ? 7.550 -19.456 -2.636 1.00 98.00 114 ASN A C 1
ATOM 846 O O . ASN A 1 114 ? 7.169 -20.227 -1.756 1.00 98.00 114 ASN A O 1
ATOM 850 N N . SER A 1 115 ? 8.007 -18.234 -2.353 1.00 97.81 115 SER A N 1
ATOM 851 C CA . SER A 1 115 ? 8.121 -17.712 -0.984 1.00 97.81 115 SER A CA 1
ATOM 852 C C . SER A 1 115 ? 6.754 -17.546 -0.318 1.00 97.81 115 SER A C 1
ATOM 854 O O . SER A 1 115 ? 6.578 -17.880 0.854 1.00 97.81 115 SER A O 1
ATOM 856 N N . VAL A 1 116 ? 5.758 -17.066 -1.070 1.00 98.00 116 VAL A N 1
ATOM 857 C CA . VAL A 1 116 ? 4.372 -16.948 -0.597 1.00 98.00 116 VAL A CA 1
ATOM 858 C C . VAL A 1 116 ? 3.758 -18.325 -0.359 1.00 98.00 116 VAL A C 1
ATOM 860 O O . VAL A 1 116 ? 3.149 -18.532 0.688 1.00 98.00 116 VAL A O 1
ATOM 863 N N . GLN A 1 117 ? 3.956 -19.282 -1.270 1.00 98.00 117 GLN A N 1
ATOM 864 C CA . GLN A 1 117 ? 3.501 -20.660 -1.081 1.00 98.00 117 GLN A CA 1
ATOM 865 C C . GLN A 1 117 ? 4.100 -21.263 0.195 1.00 98.00 117 GLN A C 1
ATOM 867 O O . GLN A 1 117 ? 3.370 -21.795 1.032 1.00 98.00 117 GLN A O 1
ATOM 872 N N . TYR A 1 118 ? 5.414 -21.117 0.384 1.00 97.69 118 TYR A N 1
ATOM 873 C CA . TYR A 1 118 ? 6.097 -21.575 1.590 1.00 97.69 118 TYR A CA 1
ATOM 874 C C . TYR A 1 118 ? 5.515 -20.931 2.856 1.00 97.69 118 TYR A C 1
ATOM 876 O O . TYR A 1 118 ? 5.227 -21.634 3.828 1.00 97.69 118 TYR A O 1
ATOM 884 N N . ALA A 1 119 ? 5.289 -19.614 2.844 1.00 96.94 119 ALA A N 1
ATOM 885 C CA . ALA A 1 119 ? 4.694 -18.897 3.967 1.00 96.94 119 ALA A CA 1
ATOM 886 C C . ALA A 1 119 ? 3.280 -19.403 4.303 1.00 96.94 119 ALA A C 1
ATOM 888 O O . ALA A 1 119 ? 2.971 -19.576 5.479 1.00 96.94 119 ALA A O 1
ATOM 889 N N . CYS A 1 120 ? 2.452 -19.685 3.294 1.00 96.50 120 CYS A N 1
ATOM 890 C CA . CYS A 1 120 ? 1.101 -20.217 3.483 1.00 96.50 120 CYS A CA 1
ATOM 891 C C . CYS A 1 120 ? 1.090 -21.662 4.013 1.00 96.50 120 CYS A C 1
ATOM 893 O O . CYS A 1 120 ? 0.232 -22.010 4.820 1.00 96.50 120 CYS A O 1
ATOM 895 N N . GLU A 1 121 ? 2.012 -22.517 3.560 1.00 95.62 121 GLU A N 1
ATOM 896 C CA . GLU A 1 121 ? 1.999 -23.949 3.890 1.00 95.62 121 GLU A CA 1
ATOM 897 C C . GLU A 1 121 ? 2.779 -24.309 5.160 1.00 95.62 121 GLU A C 1
ATOM 899 O O . GLU A 1 121 ? 2.418 -25.258 5.860 1.00 95.62 121 GLU A O 1
ATOM 904 N N . LYS A 1 122 ? 3.903 -23.630 5.419 1.00 92.06 122 LYS A N 1
ATOM 905 C CA . LYS A 1 122 ? 4.890 -24.054 6.429 1.00 92.06 122 LYS A CA 1
ATOM 906 C C . LYS A 1 122 ? 4.926 -23.171 7.664 1.00 92.06 122 LYS A C 1
ATOM 908 O O . LYS A 1 122 ? 5.425 -23.615 8.697 1.00 92.06 122 LYS A O 1
ATOM 913 N N . VAL A 1 123 ? 4.409 -21.948 7.587 1.00 90.00 123 VAL A N 1
ATOM 914 C CA . VAL A 1 123 ? 4.403 -21.026 8.725 1.00 90.00 123 VAL A CA 1
ATOM 915 C C . VAL A 1 123 ? 3.022 -21.020 9.359 1.00 90.00 123 VAL A C 1
ATOM 917 O O . VAL A 1 123 ? 2.018 -20.733 8.712 1.00 90.00 123 VAL A O 1
ATOM 920 N N . SER A 1 124 ? 2.956 -21.344 10.650 1.00 87.81 124 SER A N 1
ATOM 921 C CA . SER A 1 124 ? 1.691 -21.321 11.373 1.00 87.81 124 SER A CA 1
ATOM 922 C C . SER A 1 124 ? 1.174 -19.887 11.507 1.00 87.81 124 SER A C 1
ATOM 924 O O . SER A 1 124 ? 1.871 -18.988 11.980 1.00 87.81 124 SER A O 1
ATOM 926 N N . LYS A 1 125 ? -0.083 -19.676 11.108 1.00 90.38 125 LYS A N 1
ATOM 927 C CA . LYS A 1 125 ? -0.801 -18.420 11.332 1.00 90.38 125 LYS A CA 1
ATOM 928 C C . LYS A 1 125 ? -1.641 -18.501 12.603 1.00 90.38 125 LYS A C 1
ATOM 930 O O . LYS A 1 125 ? -2.254 -19.526 12.892 1.00 90.38 125 LYS A O 1
ATOM 935 N N . ASN A 1 126 ? -1.708 -17.400 13.340 1.00 92.75 126 ASN A N 1
ATOM 936 C CA . ASN A 1 126 ? -2.601 -17.227 14.483 1.00 92.75 126 ASN A CA 1
ATOM 937 C C . ASN A 1 126 ? -3.334 -15.893 14.337 1.00 92.75 126 ASN A C 1
ATOM 939 O O . ASN A 1 126 ? -3.039 -14.921 15.039 1.00 92.75 126 ASN A O 1
ATOM 943 N N . PHE A 1 127 ? -4.229 -15.841 13.347 1.00 95.50 127 PHE A N 1
ATOM 944 C CA . PHE A 1 127 ? -4.911 -14.609 12.984 1.00 95.50 127 PHE A CA 1
ATOM 945 C C . PHE A 1 127 ? -5.734 -14.063 14.150 1.00 95.50 127 PHE A C 1
ATOM 947 O O . PHE A 1 127 ? -6.628 -14.737 14.664 1.00 95.50 127 PHE A O 1
ATOM 954 N N . LYS A 1 128 ? -5.480 -12.807 14.511 1.00 95.00 128 LYS A N 1
ATOM 955 C CA . LYS A 1 128 ? -6.291 -12.063 15.475 1.00 95.00 128 LYS A CA 1
ATOM 956 C C . LYS A 1 128 ? -6.503 -10.633 15.011 1.00 95.00 128 LYS A C 1
ATOM 958 O O . LYS A 1 128 ? -5.629 -10.034 14.389 1.00 95.00 128 LYS A O 1
ATOM 963 N N . PHE A 1 129 ? -7.659 -10.073 15.350 1.00 96.06 129 PHE A N 1
ATOM 964 C CA . PHE A 1 129 ? -7.899 -8.645 15.177 1.00 96.06 129 PHE A CA 1
ATOM 965 C C . PHE A 1 129 ? -7.100 -7.836 16.201 1.00 96.06 129 PHE A C 1
ATOM 967 O O . PHE A 1 129 ? -6.730 -8.335 17.263 1.00 96.06 129 PHE A O 1
ATOM 974 N N . LEU A 1 130 ? -6.849 -6.570 15.871 1.00 96.75 130 LEU A N 1
ATOM 975 C CA . LEU A 1 130 ? -6.056 -5.669 16.704 1.00 96.75 130 LEU A CA 1
ATOM 976 C C . LEU A 1 130 ? -6.743 -5.321 18.037 1.00 96.75 130 LEU A C 1
ATOM 978 O O . LEU A 1 130 ? -6.066 -5.078 19.030 1.00 96.75 130 LEU A O 1
ATOM 982 N N . TYR A 1 131 ? -8.074 -5.289 18.057 1.00 96.81 131 TYR A N 1
ATOM 983 C CA . TYR A 1 131 ? -8.881 -4.937 19.223 1.00 96.81 131 TYR A CA 1
ATOM 984 C C . TYR A 1 131 ? -10.204 -5.710 19.233 1.00 96.81 131 TYR A C 1
ATOM 986 O O . TYR A 1 131 ? -10.672 -6.175 18.190 1.00 96.81 131 TYR A O 1
ATOM 994 N N . ASP A 1 132 ? -10.827 -5.806 20.410 1.00 96.31 132 ASP A N 1
ATOM 995 C CA . ASP A 1 132 ? -12.193 -6.315 20.567 1.00 96.31 132 ASP A CA 1
ATOM 996 C C . ASP A 1 132 ? -13.211 -5.240 20.146 1.00 96.31 132 ASP A C 1
ATOM 998 O O . ASP A 1 132 ? -13.094 -4.063 20.497 1.00 96.31 132 ASP A O 1
ATOM 1002 N N . LEU A 1 133 ? -14.246 -5.640 19.408 1.00 95.75 133 LEU A N 1
ATOM 1003 C CA . LEU A 1 133 ? -15.355 -4.763 19.040 1.00 95.75 133 LEU A CA 1
ATOM 1004 C C . LEU A 1 133 ? -16.152 -4.267 20.250 1.00 95.75 133 LEU A C 1
ATOM 1006 O O . LEU A 1 133 ? -16.797 -3.231 20.131 1.00 95.75 133 LEU A O 1
ATOM 1010 N N . LYS A 1 134 ? -16.094 -4.950 21.396 1.00 95.81 134 LYS A N 1
ATOM 1011 C CA . LYS A 1 134 ? -16.735 -4.505 22.643 1.00 95.81 134 LYS A CA 1
ATOM 1012 C C . LYS A 1 134 ? -15.994 -3.370 23.351 1.00 95.81 134 LYS A C 1
ATOM 1014 O O . LYS A 1 134 ? -16.568 -2.761 24.249 1.00 95.81 134 LYS A O 1
ATOM 1019 N N . ALA A 1 135 ? -14.743 -3.095 22.975 1.00 96.81 135 ALA A N 1
ATOM 1020 C CA . ALA A 1 135 ? -14.007 -1.958 23.514 1.00 96.81 135 ALA A CA 1
ATOM 1021 C C . ALA A 1 135 ? -14.723 -0.642 23.169 1.00 96.81 135 ALA A C 1
ATOM 1023 O O . ALA A 1 135 ? -15.408 -0.533 22.143 1.00 96.81 135 ALA A O 1
ATOM 1024 N N . SER A 1 136 ? -14.554 0.375 24.009 1.00 97.44 136 SER A N 1
ATOM 1025 C CA . SER A 1 136 ? -15.093 1.703 23.727 1.00 97.44 136 SER A CA 1
ATOM 1026 C C . SER A 1 136 ? -14.491 2.276 22.440 1.00 97.44 136 SER A C 1
ATOM 1028 O O . SER A 1 136 ? -13.391 1.910 22.017 1.00 97.44 136 SER A O 1
ATOM 1030 N N . ILE A 1 137 ? -15.203 3.214 21.806 1.00 97.06 137 ILE A N 1
ATOM 1031 C CA . ILE A 1 137 ? -14.698 3.892 20.604 1.00 97.06 137 ILE A CA 1
ATOM 1032 C C . ILE A 1 137 ? -13.319 4.509 20.881 1.00 97.06 137 ILE A C 1
ATOM 1034 O O . ILE A 1 137 ? -12.422 4.343 20.067 1.00 97.06 137 ILE A O 1
ATOM 1038 N N . ILE A 1 138 ? -13.126 5.155 22.034 1.00 97.12 138 ILE A N 1
ATOM 1039 C CA . ILE A 1 138 ? -11.858 5.808 22.398 1.00 97.12 138 ILE A CA 1
ATOM 1040 C C . ILE A 1 138 ? -10.723 4.785 22.529 1.00 97.12 138 ILE A C 1
ATOM 1042 O O . ILE A 1 138 ? -9.677 4.966 21.909 1.00 97.12 138 ILE A O 1
ATOM 1046 N N . GLU A 1 139 ? -10.941 3.675 23.239 1.00 97.62 139 GLU A N 1
ATOM 1047 C CA . GLU A 1 139 ? -9.930 2.618 23.390 1.00 97.62 139 GLU A CA 1
ATOM 1048 C C . GLU A 1 139 ? -9.507 2.036 22.039 1.00 97.62 139 GLU A C 1
ATOM 1050 O O . GLU A 1 139 ? -8.317 1.866 21.783 1.00 97.62 139 GLU A O 1
ATOM 1055 N N . LYS A 1 140 ? -10.457 1.791 21.127 1.00 98.19 140 LYS A N 1
ATOM 1056 C CA . LYS A 1 140 ? -10.146 1.304 19.771 1.00 98.19 140 LYS A CA 1
ATOM 1057 C C . LYS A 1 140 ? -9.227 2.266 19.019 1.00 98.19 140 LYS A C 1
ATOM 1059 O O . LYS A 1 140 ? -8.311 1.827 18.326 1.00 98.19 140 LYS A O 1
ATOM 1064 N N . ILE A 1 141 ? -9.470 3.571 19.145 1.00 97.31 141 ILE A N 1
ATOM 1065 C CA . ILE A 1 141 ? -8.661 4.610 18.497 1.00 97.31 141 ILE A CA 1
ATOM 1066 C C . ILE A 1 141 ? -7.253 4.620 19.080 1.00 97.31 141 ILE A C 1
ATOM 1068 O O . ILE A 1 141 ? -6.283 4.621 18.322 1.00 97.31 141 ILE A O 1
ATOM 1072 N N . GLU A 1 142 ? -7.138 4.602 20.408 1.00 97.75 142 GLU A N 1
ATOM 1073 C CA . GLU A 1 142 ? -5.845 4.585 21.085 1.00 97.75 142 GLU A CA 1
ATOM 1074 C C . GLU A 1 142 ? -5.024 3.351 20.729 1.00 97.75 142 GLU A C 1
ATOM 1076 O O . GLU A 1 142 ? -3.829 3.478 20.466 1.00 97.75 142 GLU A O 1
ATOM 1081 N N . ILE A 1 143 ? -5.661 2.178 20.663 1.00 98.06 143 ILE A N 1
ATOM 1082 C CA . ILE A 1 143 ? -5.004 0.941 20.244 1.00 98.06 143 ILE A CA 1
ATOM 1083 C C . ILE A 1 143 ? -4.435 1.112 18.832 1.00 98.06 143 ILE A C 1
ATOM 1085 O O . ILE A 1 143 ? -3.262 0.824 18.617 1.00 98.06 143 ILE A O 1
ATOM 1089 N N . ILE A 1 144 ? -5.205 1.626 17.864 1.00 97.88 144 ILE A N 1
ATOM 1090 C CA . ILE A 1 144 ? -4.682 1.843 16.503 1.00 97.88 144 ILE A CA 1
ATOM 1091 C C . ILE A 1 144 ? -3.522 2.852 16.517 1.00 97.88 144 ILE A C 1
ATOM 1093 O O . ILE A 1 144 ? -2.480 2.598 15.908 1.00 97.88 144 ILE A O 1
ATOM 1097 N N . ALA A 1 145 ? -3.677 3.977 17.218 1.00 97.12 145 ALA A N 1
ATOM 1098 C CA . ALA A 1 145 ? -2.674 5.037 17.266 1.00 97.12 145 ALA A CA 1
ATOM 1099 C C . ALA A 1 145 ? -1.343 4.551 17.870 1.00 97.12 145 ALA A C 1
ATOM 1101 O O . ALA A 1 145 ? -0.288 4.711 17.253 1.00 97.12 145 ALA A O 1
ATOM 1102 N N . LYS A 1 146 ? -1.391 3.890 19.029 1.00 97.12 146 LYS A N 1
ATOM 1103 C CA . LYS A 1 146 ? -0.203 3.399 19.740 1.00 97.12 146 LYS A CA 1
ATOM 1104 C C . LYS A 1 146 ? 0.393 2.173 19.051 1.00 97.12 146 LYS A C 1
ATOM 1106 O O . LYS A 1 146 ? 1.583 2.141 18.735 1.00 97.12 146 LYS A O 1
ATOM 1111 N N . GLU A 1 147 ? -0.433 1.172 18.748 1.00 96.88 147 GLU A N 1
ATOM 1112 C CA . GLU A 1 147 ? 0.061 -0.112 18.256 1.00 96.88 147 GLU A CA 1
ATOM 1113 C C . GLU A 1 147 ? 0.500 -0.047 16.790 1.00 96.88 147 GLU A C 1
ATOM 1115 O O . GLU A 1 147 ? 1.564 -0.575 16.460 1.00 96.88 147 GLU A O 1
ATOM 1120 N N . ILE A 1 148 ? -0.278 0.586 15.907 1.00 97.56 148 ILE A N 1
ATOM 1121 C CA . ILE A 1 148 ? 0.009 0.595 14.464 1.00 97.56 148 ILE A CA 1
ATOM 1122 C C . ILE A 1 148 ? 0.871 1.793 14.085 1.00 97.56 148 ILE A C 1
ATOM 1124 O O . ILE A 1 148 ? 1.876 1.631 13.391 1.00 97.56 148 ILE A O 1
ATOM 1128 N N . TYR A 1 149 ? 0.506 2.994 14.533 1.00 97.25 149 TYR A N 1
ATOM 1129 C CA . TYR A 1 149 ? 1.213 4.208 14.117 1.00 97.25 149 TYR A CA 1
ATOM 1130 C C . TYR A 1 149 ? 2.442 4.509 14.976 1.00 97.25 149 TYR A C 1
ATOM 1132 O O . TYR A 1 149 ? 3.372 5.131 14.477 1.00 97.25 149 TYR A O 1
ATOM 1140 N N . GLY A 1 150 ? 2.499 4.014 16.217 1.00 96.69 150 GLY A N 1
ATOM 1141 C CA . GLY A 1 150 ? 3.561 4.384 17.158 1.00 96.69 150 GLY A CA 1
ATOM 1142 C C . GLY A 1 150 ? 3.401 5.804 17.704 1.00 96.69 150 GLY A C 1
ATOM 1143 O O . GLY A 1 150 ? 4.397 6.437 18.035 1.00 96.69 150 GLY A O 1
ATOM 1144 N N . ALA A 1 151 ? 2.163 6.301 17.749 1.00 97.25 151 ALA A N 1
ATOM 1145 C CA . ALA A 1 151 ? 1.825 7.568 18.382 1.00 97.25 151 ALA A CA 1
ATOM 1146 C C . ALA A 1 151 ? 1.850 7.433 19.912 1.00 97.25 151 ALA A C 1
ATOM 1148 O O . ALA A 1 151 ? 1.538 6.366 20.444 1.00 97.25 151 ALA A O 1
ATOM 1149 N N . ASP A 1 152 ? 2.112 8.531 20.616 1.00 97.00 152 ASP A N 1
ATOM 1150 C CA . ASP A 1 152 ? 2.058 8.567 22.085 1.00 97.00 152 ASP A CA 1
ATOM 1151 C C . ASP A 1 152 ? 0.603 8.542 22.588 1.00 97.00 152 ASP A C 1
ATOM 1153 O O . ASP A 1 152 ? 0.294 8.028 23.667 1.00 97.00 152 ASP A O 1
ATOM 1157 N N . GLY A 1 153 ? -0.323 9.050 21.769 1.00 95.75 153 GLY A N 1
ATOM 1158 C CA . GLY A 1 153 ? -1.744 9.094 22.078 1.00 95.75 153 GLY A CA 1
ATOM 1159 C C . GLY A 1 153 ? -2.583 9.755 20.989 1.00 95.75 153 GLY A C 1
ATOM 1160 O O . GLY A 1 153 ? -2.190 9.840 19.819 1.00 95.75 153 GLY A O 1
ATOM 1161 N N . ILE A 1 154 ? -3.768 10.210 21.389 1.00 97.00 154 ILE A N 1
ATOM 1162 C CA . ILE A 1 154 ? -4.727 10.905 20.529 1.00 97.00 154 ILE A CA 1
ATOM 1163 C C . ILE A 1 154 ? -5.153 12.232 21.147 1.00 97.00 154 ILE A C 1
ATOM 1165 O O . ILE A 1 154 ? -5.185 12.382 22.364 1.00 97.00 154 ILE A O 1
ATOM 1169 N N . GLU A 1 155 ? -5.542 13.174 20.297 1.00 96.19 155 GLU A N 1
ATOM 1170 C CA . GLU A 1 155 ? -6.091 14.467 20.700 1.00 96.19 155 GLU A CA 1
ATOM 1171 C C . GLU A 1 155 ? -7.486 14.621 20.096 1.00 96.19 155 GLU A C 1
ATOM 1173 O O . GLU A 1 155 ? -7.633 14.752 18.883 1.00 96.19 155 GLU A O 1
ATOM 1178 N N . LEU A 1 156 ? -8.533 14.583 20.920 1.00 95.81 156 LEU A N 1
ATOM 1179 C CA . LEU A 1 156 ? -9.915 14.675 20.446 1.00 95.81 156 LEU A CA 1
ATOM 1180 C C . LEU A 1 156 ? -10.381 16.134 20.392 1.00 95.81 156 LEU A C 1
ATOM 1182 O O . LEU A 1 156 ? -10.317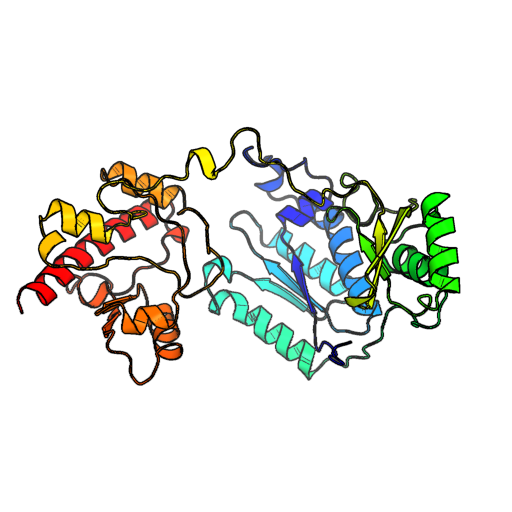 16.853 21.389 1.00 95.81 156 LEU A O 1
ATOM 1186 N N . SER A 1 157 ? -10.926 16.562 19.252 1.00 95.69 157 SER A N 1
ATOM 1187 C CA . SER A 1 157 ? -11.657 17.829 19.175 1.00 95.69 157 SER A CA 1
ATOM 1188 C C . SER A 1 157 ? -12.975 17.755 19.958 1.00 95.69 157 SER A C 1
ATOM 1190 O O . SER A 1 157 ? -13.545 16.679 20.162 1.00 95.69 157 SER A O 1
ATOM 1192 N N . GLU A 1 158 ? -13.520 18.909 20.346 1.00 96.81 158 GLU A N 1
ATOM 1193 C CA . GLU A 1 158 ? -14.837 18.973 20.995 1.00 96.81 158 GLU A CA 1
ATOM 1194 C C . GLU A 1 158 ? -15.947 18.385 20.100 1.00 96.81 158 GLU A C 1
ATOM 1196 O O . GLU A 1 158 ? -16.826 17.661 20.574 1.00 96.81 158 GLU A O 1
ATOM 1201 N N . LEU A 1 159 ? -15.873 18.643 18.788 1.00 95.56 159 LEU A N 1
ATOM 1202 C CA . LEU A 1 159 ? -16.808 18.110 17.797 1.00 95.56 159 LEU A CA 1
ATOM 1203 C C . LEU A 1 159 ? -16.747 16.578 17.732 1.00 95.56 159 LEU A C 1
ATOM 1205 O O . LEU A 1 159 ? -17.789 15.920 17.774 1.00 95.56 159 LEU A O 1
ATOM 1209 N N . ALA A 1 160 ? -15.538 16.016 17.653 1.00 95.81 160 ALA A N 1
ATOM 1210 C CA . ALA A 1 160 ? -15.330 14.575 17.616 1.00 95.81 160 ALA A CA 1
ATOM 1211 C C . ALA A 1 160 ? -15.835 13.920 18.908 1.00 95.81 160 ALA A C 1
ATOM 1213 O O . ALA A 1 160 ? -16.606 12.965 18.838 1.00 95.81 160 ALA A O 1
ATOM 1214 N N . SER A 1 161 ? -15.491 14.481 20.071 1.00 96.75 161 SER A N 1
ATOM 1215 C CA . SER A 1 161 ? -15.936 13.988 21.381 1.00 96.75 161 SER A CA 1
ATOM 1216 C C . SER A 1 161 ? -17.464 13.944 21.497 1.00 96.75 161 SER A C 1
ATOM 1218 O O . SER A 1 161 ? -18.024 12.906 21.852 1.00 96.75 161 SER A O 1
ATOM 1220 N N . LYS A 1 162 ? -18.162 15.025 21.112 1.00 98.00 162 LYS A N 1
ATOM 1221 C CA . LYS A 1 162 ? -19.637 15.085 21.112 1.00 98.00 162 LYS A CA 1
ATOM 1222 C C . LYS A 1 162 ? -20.264 14.033 20.193 1.00 98.00 162 LYS A C 1
ATOM 1224 O O . LYS A 1 162 ? -21.243 13.388 20.567 1.00 98.00 162 LYS A O 1
ATOM 1229 N N . LYS A 1 163 ? -19.712 13.838 18.991 1.00 97.81 163 LYS A N 1
ATOM 1230 C CA . LYS A 1 163 ? -20.223 12.835 18.045 1.00 97.81 163 LYS A CA 1
ATOM 1231 C C . LYS A 1 163 ? -19.962 11.405 18.514 1.00 97.81 163 LYS A C 1
ATOM 1233 O O . LYS A 1 163 ? -20.860 10.579 18.409 1.00 97.81 163 LYS A O 1
ATOM 1238 N N . ILE A 1 164 ? -18.783 11.122 19.066 1.00 96.94 164 ILE A N 1
ATOM 1239 C CA . ILE A 1 164 ? -18.437 9.805 19.623 1.00 96.94 164 ILE A CA 1
ATOM 1240 C C . ILE A 1 164 ? -19.379 9.436 20.777 1.00 96.94 164 ILE A C 1
ATOM 1242 O O . ILE A 1 164 ? -19.897 8.317 20.803 1.00 96.94 164 ILE A O 1
ATOM 1246 N N . ALA A 1 165 ? -19.653 10.378 21.687 1.00 97.44 165 ALA A N 1
ATOM 1247 C CA . ALA A 1 165 ? -20.620 10.181 22.766 1.00 97.44 165 ALA A CA 1
ATOM 1248 C C . ALA A 1 165 ? -22.008 9.837 22.203 1.00 97.44 165 ALA A C 1
ATOM 1250 O O . ALA A 1 165 ? -22.559 8.781 22.512 1.00 97.44 165 ALA A O 1
ATOM 1251 N N . ARG A 1 166 ? -22.505 10.643 21.256 1.00 97.81 166 ARG A N 1
ATOM 1252 C CA . ARG A 1 166 ? -23.788 10.397 20.584 1.00 97.81 166 ARG A CA 1
ATOM 1253 C C . ARG A 1 166 ? -23.844 9.044 19.866 1.00 97.81 166 ARG A C 1
ATOM 1255 O O . ARG A 1 166 ? -24.868 8.375 19.900 1.00 97.81 166 ARG A O 1
ATOM 1262 N N . TYR A 1 167 ? -22.776 8.620 19.192 1.00 97.69 167 TYR A N 1
ATOM 1263 C CA . TYR A 1 167 ? -22.745 7.312 18.524 1.00 97.69 167 TYR A CA 1
ATOM 1264 C C . TYR A 1 167 ? -22.780 6.156 19.521 1.00 97.69 167 TYR A C 1
ATOM 1266 O O . TYR A 1 167 ? -23.403 5.133 19.244 1.00 97.69 167 TYR A O 1
ATOM 1274 N N . THR A 1 168 ? -22.160 6.334 20.685 1.00 96.50 168 THR A N 1
ATOM 1275 C CA . THR A 1 168 ? -22.225 5.360 21.777 1.00 96.50 168 THR A CA 1
ATOM 1276 C C . THR A 1 168 ? -23.649 5.257 22.330 1.00 96.50 168 THR A C 1
ATOM 1278 O O . THR A 1 168 ? -24.172 4.150 22.423 1.00 96.50 168 THR A O 1
ATOM 1281 N N . GLU A 1 169 ? -24.311 6.389 22.595 1.00 97.25 169 GLU A N 1
ATOM 1282 C CA . GLU A 1 169 ? -25.712 6.449 23.057 1.00 97.25 169 GLU A CA 1
ATOM 1283 C C . GLU A 1 169 ? -26.692 5.797 22.072 1.00 97.25 169 GLU A C 1
ATOM 1285 O O . GLU A 1 169 ? -27.620 5.103 22.474 1.00 97.25 169 GLU A O 1
ATOM 1290 N N . LEU A 1 170 ? -26.462 5.978 20.770 1.00 96.56 170 LEU A N 1
ATOM 1291 C CA . LEU A 1 170 ? -27.275 5.385 19.705 1.00 96.56 170 LEU A CA 1
ATOM 1292 C C . LEU A 1 170 ? -26.994 3.887 19.468 1.00 96.56 170 LEU A C 1
ATOM 1294 O O . LEU A 1 170 ? -27.561 3.302 18.547 1.00 96.56 170 LEU A O 1
ATOM 1298 N N . GLY A 1 171 ? -26.117 3.259 20.258 1.00 96.44 171 GLY A N 1
ATOM 1299 C CA . GLY A 1 171 ? -25.811 1.828 20.160 1.00 96.44 171 GLY A CA 1
ATOM 1300 C C . GLY A 1 171 ? -24.778 1.457 19.090 1.00 96.44 171 GLY A C 1
ATOM 1301 O O . GLY A 1 171 ? -24.540 0.276 18.848 1.00 96.44 171 GLY A O 1
ATOM 1302 N N . PHE A 1 172 ? -24.104 2.435 18.477 1.00 97.12 172 PHE A N 1
ATOM 1303 C C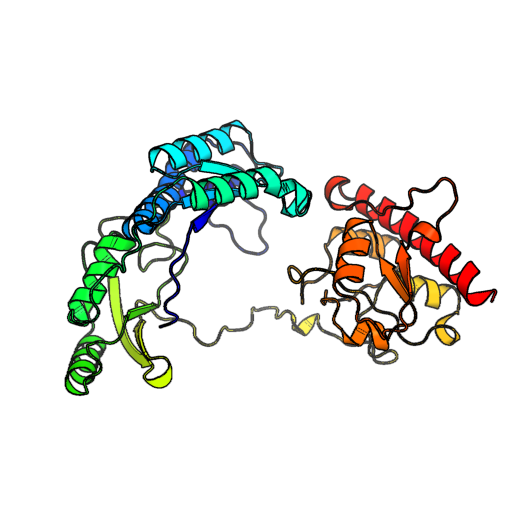A . PHE A 1 172 ? -23.066 2.204 17.461 1.00 97.12 172 PHE A CA 1
ATOM 1304 C C . PHE A 1 172 ? -21.654 2.031 18.047 1.00 97.12 172 PHE A C 1
ATOM 1306 O O . PHE A 1 172 ? -20.685 1.917 17.297 1.00 97.12 172 PHE A O 1
ATOM 1313 N N . GLY A 1 173 ? -21.516 1.968 19.377 1.00 95.38 173 GLY A N 1
ATOM 1314 C CA . GLY A 1 173 ? -20.225 1.835 20.068 1.00 95.38 173 GLY A CA 1
ATOM 1315 C C . GLY A 1 173 ? -19.416 0.594 19.673 1.00 95.38 173 GLY A C 1
ATOM 1316 O O . GLY A 1 173 ? -18.186 0.635 19.675 1.00 95.38 173 GLY A O 1
ATOM 1317 N N . ASN A 1 174 ? -20.093 -0.480 19.255 1.00 96.50 174 ASN A N 1
ATOM 1318 C CA . ASN A 1 174 ? -19.456 -1.745 18.881 1.00 96.50 174 ASN A CA 1
ATOM 1319 C C . ASN A 1 174 ? -18.964 -1.796 17.427 1.00 96.50 174 ASN A C 1
ATOM 1321 O O . ASN A 1 174 ? -18.375 -2.794 17.013 1.00 96.50 174 ASN A O 1
ATOM 1325 N N . LEU A 1 175 ? -19.171 -0.736 16.640 1.00 97.19 175 LEU A N 1
ATOM 1326 C CA . LEU A 1 175 ? -18.672 -0.697 15.271 1.00 97.19 175 LEU A CA 1
ATOM 1327 C C . LEU A 1 175 ? -17.129 -0.603 15.232 1.00 97.19 175 LEU A C 1
ATOM 1329 O O . LEU A 1 175 ? -16.513 -0.044 16.150 1.00 97.19 175 LEU A O 1
ATOM 1333 N N . PRO A 1 176 ? -16.486 -1.156 14.187 1.00 97.56 176 PRO A N 1
ATOM 1334 C CA . PRO A 1 176 ? -15.067 -0.955 13.914 1.00 97.56 176 PRO A CA 1
ATOM 1335 C C . PRO A 1 176 ? -14.756 0.490 13.500 1.00 97.56 176 PRO A C 1
ATOM 1337 O O . PRO A 1 176 ? -15.622 1.243 13.043 1.00 97.56 176 PRO A O 1
ATOM 1340 N N . ILE A 1 177 ? -13.483 0.856 13.643 1.00 97.81 177 ILE A N 1
ATOM 1341 C CA . ILE A 1 177 ? -12.964 2.200 13.385 1.00 97.81 177 ILE A CA 1
ATOM 1342 C C . ILE A 1 177 ? -12.175 2.238 12.074 1.00 97.81 177 ILE A C 1
ATOM 1344 O O . ILE A 1 177 ? -11.288 1.417 11.844 1.00 97.81 177 ILE A O 1
ATOM 1348 N N . CYS A 1 178 ? -12.464 3.240 11.249 1.00 96.88 178 CYS A N 1
ATOM 1349 C CA . CYS A 1 178 ? -11.712 3.606 10.056 1.00 96.88 178 CYS A CA 1
ATOM 1350 C C . CYS A 1 178 ? -11.022 4.954 10.303 1.00 96.88 178 CYS A C 1
ATOM 1352 O O . CYS A 1 178 ? -11.682 5.989 10.381 1.00 96.88 178 CYS A O 1
ATOM 1354 N N . ILE A 1 179 ? -9.696 4.962 10.443 1.00 96.00 179 ILE A N 1
ATOM 1355 C CA . ILE A 1 179 ? -8.939 6.209 10.594 1.00 96.00 179 ILE A CA 1
ATOM 1356 C C . ILE A 1 179 ? -8.565 6.728 9.212 1.00 96.00 179 ILE A C 1
ATOM 1358 O O . ILE A 1 179 ? -7.798 6.101 8.484 1.00 96.00 179 ILE A O 1
ATOM 1362 N N . ALA A 1 180 ? -9.090 7.896 8.872 1.00 94.56 180 ALA A N 1
ATOM 1363 C CA . ALA A 1 180 ? -8.775 8.589 7.644 1.00 94.56 180 ALA A CA 1
ATOM 1364 C C . ALA A 1 180 ? -7.695 9.644 7.950 1.00 94.56 180 ALA A C 1
ATOM 1366 O O . ALA A 1 180 ? -7.920 10.622 8.669 1.00 94.56 180 ALA A O 1
ATOM 1367 N N . LYS A 1 181 ? -6.485 9.394 7.447 1.00 93.50 181 LYS A N 1
ATOM 1368 C CA . LYS A 1 181 ? -5.286 10.225 7.618 1.00 93.50 181 LYS A CA 1
ATOM 1369 C C . LYS A 1 181 ? -4.467 10.224 6.329 1.00 93.50 181 LYS A C 1
ATOM 1371 O O . LYS A 1 181 ? -4.751 9.445 5.422 1.00 93.50 181 LYS A O 1
ATOM 1376 N N . THR A 1 182 ? -3.414 11.034 6.277 1.00 92.38 182 THR A N 1
ATOM 1377 C CA . THR A 1 182 ? -2.433 10.955 5.188 1.00 92.38 182 THR A CA 1
ATOM 1378 C C . THR A 1 182 ? -1.827 9.551 5.074 1.00 92.38 182 THR A C 1
ATOM 1380 O O . THR A 1 182 ? -1.467 8.914 6.069 1.00 92.38 182 THR A O 1
ATOM 1383 N N . GLN A 1 183 ? -1.706 9.059 3.846 1.00 92.00 183 GLN A N 1
ATOM 1384 C CA . GLN A 1 183 ? -1.054 7.793 3.518 1.00 92.00 183 GLN A CA 1
ATOM 1385 C C . GLN A 1 183 ? 0.478 7.898 3.494 1.00 92.00 183 GLN A C 1
ATOM 1387 O O . GLN A 1 183 ? 1.162 6.882 3.493 1.00 92.00 183 GLN A O 1
ATOM 1392 N N . TYR A 1 184 ? 1.028 9.116 3.483 1.00 92.94 184 TYR A N 1
ATOM 1393 C CA . TYR A 1 184 ? 2.458 9.359 3.267 1.00 92.94 184 TYR A CA 1
ATOM 1394 C C . TYR A 1 184 ? 3.333 9.257 4.526 1.00 92.94 184 TYR A C 1
ATOM 1396 O O . TYR A 1 184 ? 4.551 9.420 4.425 1.00 92.94 184 TYR A O 1
ATOM 1404 N N . SER A 1 185 ? 2.722 9.038 5.691 1.00 95.56 185 SER A N 1
ATOM 1405 C CA . SER A 1 185 ? 3.374 8.971 7.002 1.00 95.56 185 SER A CA 1
ATOM 1406 C C . SER A 1 185 ? 2.561 8.101 7.963 1.00 95.56 185 SER A C 1
ATOM 1408 O O . SER A 1 185 ? 1.345 7.977 7.806 1.00 95.56 185 SER A O 1
ATOM 1410 N N . PHE A 1 186 ? 3.201 7.515 8.980 1.00 96.94 186 PHE A N 1
ATOM 1411 C CA . PHE A 1 186 ? 2.486 6.917 10.116 1.00 96.94 186 PHE A CA 1
ATOM 1412 C C . PHE A 1 186 ? 1.771 7.972 10.969 1.00 96.94 186 PHE A C 1
ATOM 1414 O O . PHE A 1 186 ? 0.703 7.688 11.510 1.00 96.94 186 PHE A O 1
ATOM 1421 N N . SER A 1 187 ? 2.317 9.186 11.035 1.00 95.50 187 SER A N 1
ATOM 1422 C CA . SER A 1 187 ? 1.711 10.318 11.728 1.00 95.50 187 SER A CA 1
ATOM 1423 C C . SER A 1 187 ? 0.618 10.993 10.891 1.00 95.50 187 SER A C 1
ATOM 1425 O O . SER A 1 187 ? 0.221 10.526 9.818 1.00 95.50 187 SER A O 1
ATOM 1427 N N . HIS A 1 188 ? 0.104 12.108 11.405 1.00 93.12 188 HIS A N 1
ATOM 1428 C CA . HIS A 1 188 ? -0.825 12.977 10.692 1.00 93.12 188 HIS A CA 1
ATOM 1429 C C . HIS A 1 188 ? -0.127 13.923 9.694 1.00 93.12 188 HIS A C 1
ATOM 1431 O O . HIS A 1 188 ? -0.799 14.473 8.824 1.00 93.12 188 HIS A O 1
ATOM 1437 N N . ASP A 1 189 ? 1.197 14.091 9.789 1.00 93.25 189 ASP A N 1
ATOM 1438 C CA . ASP A 1 189 ? 1.982 14.980 8.926 1.00 93.25 189 ASP A CA 1
ATOM 1439 C C . ASP A 1 189 ? 2.639 14.186 7.777 1.00 93.25 189 ASP A C 1
ATOM 1441 O O . ASP A 1 189 ? 3.486 13.324 8.040 1.00 93.25 189 ASP A O 1
ATOM 1445 N N . PRO A 1 190 ? 2.306 14.467 6.499 1.00 92.12 190 PRO A N 1
ATOM 1446 C CA . PRO A 1 190 ? 2.890 13.782 5.343 1.00 92.12 190 PRO A CA 1
ATOM 1447 C C . PRO A 1 190 ? 4.409 13.957 5.197 1.00 92.12 190 PRO A C 1
ATOM 1449 O O . PRO A 1 190 ? 5.030 13.174 4.470 1.00 92.12 190 PRO A O 1
ATOM 1452 N N . LYS A 1 191 ? 5.009 14.965 5.839 1.00 92.69 191 LYS A N 1
ATOM 1453 C CA . LYS A 1 191 ? 6.449 15.254 5.762 1.00 92.69 191 LYS A CA 1
ATOM 1454 C C . LYS A 1 191 ? 7.285 14.355 6.666 1.00 92.69 191 LYS A C 1
ATOM 1456 O O . LYS A 1 191 ? 8.460 14.143 6.380 1.00 92.69 191 LYS A O 1
ATOM 1461 N N . LEU A 1 192 ? 6.698 13.798 7.724 1.00 94.38 192 LEU A N 1
ATOM 1462 C CA . LEU A 1 192 ? 7.404 12.917 8.652 1.00 94.38 192 LEU A CA 1
ATOM 1463 C C . LEU A 1 192 ? 7.583 11.526 8.025 1.00 94.38 192 LEU A C 1
ATOM 1465 O O . LEU A 1 192 ? 6.658 10.720 7.983 1.00 94.38 192 LEU A O 1
ATOM 1469 N N . LYS A 1 193 ? 8.775 11.259 7.486 1.00 95.81 193 LYS A N 1
ATOM 1470 C CA . LYS A 1 193 ? 9.117 9.989 6.828 1.00 95.81 193 LYS A CA 1
ATOM 1471 C C . LYS A 1 193 ? 9.681 8.947 7.809 1.00 95.81 193 LYS A C 1
ATOM 1473 O O . LYS A 1 193 ? 9.751 9.183 9.010 1.00 95.81 193 LYS A O 1
ATOM 1478 N N . GLY A 1 194 ? 10.045 7.768 7.297 1.00 96.31 194 GLY A N 1
ATOM 1479 C CA . GLY A 1 194 ? 10.497 6.639 8.120 1.00 96.31 194 GLY A CA 1
ATOM 1480 C C . GLY A 1 194 ? 9.406 6.070 9.038 1.00 96.31 194 GLY A C 1
ATOM 1481 O O . GLY A 1 194 ? 8.267 5.851 8.608 1.00 96.31 194 GLY A O 1
ATOM 1482 N N . ALA A 1 195 ? 9.778 5.832 10.297 1.00 97.00 195 ALA A N 1
ATOM 1483 C CA . ALA A 1 195 ? 8.897 5.462 11.403 1.00 97.00 195 ALA A CA 1
ATOM 1484 C C . ALA A 1 195 ? 9.004 6.522 12.523 1.00 97.00 195 ALA A C 1
ATOM 1486 O O . ALA A 1 195 ? 9.793 6.340 13.452 1.00 97.00 195 ALA A O 1
ATOM 1487 N N . PRO A 1 196 ? 8.279 7.654 12.415 1.00 96.81 196 PRO A N 1
ATOM 1488 C CA . PRO A 1 196 ? 8.362 8.733 13.396 1.00 96.81 196 PRO A CA 1
ATOM 1489 C C . PRO A 1 196 ? 7.869 8.284 14.781 1.00 96.81 196 PRO A C 1
ATOM 1491 O O . PRO A 1 196 ? 7.105 7.327 14.898 1.00 96.81 196 PRO A O 1
ATOM 1494 N N . THR A 1 197 ? 8.285 9.002 15.822 1.00 95.88 197 THR A N 1
ATOM 1495 C CA . THR A 1 197 ? 7.843 8.844 17.219 1.00 95.88 197 THR A CA 1
ATOM 1496 C C . THR A 1 197 ? 7.597 10.226 17.834 1.00 95.88 197 THR A C 1
ATOM 1498 O O . THR A 1 197 ? 7.921 11.237 17.206 1.00 95.88 197 THR A O 1
ATOM 1501 N N . GLY A 1 198 ? 7.014 10.298 19.035 1.00 96.06 198 GLY A N 1
ATOM 1502 C CA . GLY A 1 198 ? 6.840 11.578 19.730 1.00 96.06 198 GLY A CA 1
ATOM 1503 C C . GLY A 1 198 ? 5.695 12.436 19.182 1.00 96.06 198 GLY A C 1
ATOM 1504 O O . GLY A 1 198 ? 5.803 13.662 19.166 1.00 96.06 198 GLY A O 1
ATOM 1505 N N . PHE A 1 199 ? 4.641 11.817 18.640 1.00 96.19 199 PHE A N 1
ATOM 1506 C CA . PHE A 1 199 ? 3.498 12.532 18.068 1.00 96.19 199 PHE A CA 1
ATOM 1507 C C . PHE A 1 199 ? 2.165 11.984 18.578 1.00 96.19 199 PHE A C 1
ATOM 1509 O O . PHE A 1 199 ? 2.012 10.784 18.809 1.00 96.19 199 PHE A O 1
ATOM 1516 N N . SER A 1 200 ? 1.170 12.865 18.655 1.00 95.94 200 SER A N 1
ATOM 1517 C CA . SER A 1 200 ? -0.232 12.516 18.896 1.00 95.94 200 SER A CA 1
ATOM 1518 C C . SER A 1 200 ? -1.029 12.536 17.592 1.00 95.94 200 SER A C 1
ATOM 1520 O O . SER A 1 200 ? -0.699 13.253 16.641 1.00 95.94 200 SER A O 1
ATOM 1522 N N . ILE A 1 201 ? -2.096 11.739 17.522 1.00 95.88 201 ILE A N 1
ATOM 1523 C CA . ILE A 1 201 ? -3.037 11.756 16.396 1.00 95.88 201 ILE A CA 1
ATOM 1524 C C . ILE A 1 201 ? -4.195 12.717 16.715 1.00 95.88 201 ILE A C 1
ATOM 1526 O O . ILE A 1 201 ? -5.034 12.383 17.556 1.00 95.88 201 ILE A O 1
ATOM 1530 N N . PRO A 1 202 ? -4.295 13.882 16.049 1.00 95.88 202 PRO A N 1
ATOM 1531 C CA . PRO A 1 202 ? -5.435 14.772 16.223 1.00 95.88 202 PRO A CA 1
ATOM 1532 C C . PRO A 1 202 ? -6.667 14.180 15.541 1.00 95.88 202 PRO A C 1
ATOM 1534 O O . PRO A 1 202 ? -6.618 13.876 14.362 1.00 95.88 202 PRO A O 1
ATOM 1537 N N . ILE A 1 203 ? -7.788 14.039 16.241 1.00 95.88 203 ILE A N 1
ATOM 1538 C CA . ILE A 1 203 ? -9.078 13.614 15.688 1.00 95.88 203 ILE A CA 1
ATOM 1539 C C . ILE A 1 203 ? -9.983 14.841 15.611 1.00 95.88 203 ILE A C 1
ATOM 1541 O O . ILE A 1 203 ? -10.475 15.348 16.620 1.00 95.88 203 ILE A O 1
ATOM 1545 N N . ARG A 1 204 ? -10.197 15.340 14.394 1.00 94.44 204 ARG A N 1
ATOM 1546 C CA . ARG A 1 204 ? -10.945 16.577 14.136 1.00 94.44 204 ARG A CA 1
ATOM 1547 C C . ARG A 1 204 ? -12.444 16.352 14.074 1.00 94.44 204 ARG A C 1
ATOM 1549 O O . ARG A 1 204 ? -13.195 17.194 14.561 1.00 94.44 204 ARG A O 1
ATOM 1556 N N . ASP A 1 205 ? -12.871 15.229 13.511 1.00 94.50 205 ASP A N 1
ATOM 1557 C CA . ASP A 1 205 ? -14.283 14.890 13.370 1.00 94.50 205 ASP A CA 1
ATOM 1558 C C . ASP A 1 205 ? -14.495 13.369 13.347 1.00 94.50 205 ASP A C 1
ATOM 1560 O O . ASP A 1 205 ? -13.574 12.602 13.055 1.00 94.50 205 ASP A O 1
ATOM 1564 N N . ALA A 1 206 ? -15.727 12.941 13.612 1.00 95.38 206 ALA A N 1
ATOM 1565 C CA . ALA A 1 206 ? -16.180 11.564 13.480 1.00 95.38 206 ALA A CA 1
ATOM 1566 C C . ALA A 1 206 ? -17.411 11.497 12.561 1.00 95.38 206 ALA A C 1
ATOM 1568 O O . ALA A 1 206 ? -18.307 12.342 12.630 1.00 95.38 206 ALA A O 1
ATOM 1569 N N . ARG A 1 207 ? -17.471 10.485 11.695 1.00 95.06 207 ARG A N 1
ATOM 1570 C CA . ARG A 1 207 ? -18.590 10.230 10.780 1.00 95.06 207 ARG A CA 1
ATOM 1571 C C . ARG A 1 207 ? -19.058 8.788 10.916 1.00 95.06 207 ARG A C 1
ATOM 1573 O O . ARG A 1 207 ? -18.259 7.862 10.824 1.00 95.06 207 ARG A O 1
ATOM 1580 N N . LEU A 1 208 ? -20.357 8.599 11.112 1.00 96.62 208 LEU A N 1
ATOM 1581 C CA . LEU A 1 208 ? -20.979 7.281 11.167 1.00 96.62 208 LEU A CA 1
ATOM 1582 C C . LEU A 1 208 ? -21.352 6.812 9.757 1.00 96.62 208 LEU A C 1
ATOM 1584 O O . LEU A 1 208 ? -22.192 7.431 9.108 1.00 96.62 208 LEU A O 1
ATOM 1588 N N . ASN A 1 209 ? -20.795 5.683 9.322 1.00 95.38 209 ASN A N 1
ATOM 1589 C CA . ASN A 1 209 ? -21.202 4.997 8.096 1.00 95.38 209 ASN A CA 1
ATOM 1590 C C . ASN A 1 209 ? -22.023 3.759 8.469 1.00 95.38 209 ASN A C 1
ATOM 1592 O O . ASN A 1 209 ? -21.545 2.629 8.375 1.00 95.38 209 ASN A O 1
ATOM 1596 N N . ALA A 1 210 ? -23.258 3.972 8.932 1.00 94.31 210 ALA A N 1
ATOM 1597 C CA . ALA A 1 210 ? -24.093 2.908 9.498 1.00 94.31 210 ALA A CA 1
ATOM 1598 C C . ALA A 1 210 ? -24.368 1.763 8.507 1.00 94.31 210 ALA A C 1
ATOM 1600 O O . ALA A 1 210 ? -24.276 0.602 8.890 1.00 94.31 210 ALA A O 1
ATOM 1601 N N . GLY A 1 211 ? -24.633 2.080 7.233 1.00 94.25 211 GLY A N 1
ATOM 1602 C CA . GLY A 1 211 ? -24.886 1.065 6.203 1.00 94.25 211 GLY A CA 1
ATOM 1603 C C . GLY A 1 211 ? -23.671 0.180 5.912 1.00 94.25 211 GLY A C 1
ATOM 1604 O O . GLY A 1 211 ? -23.817 -1.022 5.725 1.00 94.25 211 GLY A O 1
ATOM 1605 N N . ALA A 1 212 ? -22.466 0.756 5.933 1.00 94.12 212 ALA A N 1
ATOM 1606 C CA . ALA A 1 212 ? -21.225 0.007 5.744 1.00 94.12 212 ALA A CA 1
ATOM 1607 C C . ALA A 1 212 ? -20.714 -0.652 7.043 1.00 94.12 212 ALA A C 1
ATOM 1609 O O . ALA A 1 212 ? -19.859 -1.534 6.996 1.00 94.12 212 ALA A O 1
ATOM 1610 N N . GLY A 1 213 ? -21.235 -0.233 8.200 1.00 95.38 213 GLY A N 1
ATOM 1611 C CA . GLY A 1 213 ? -20.937 -0.823 9.500 1.00 95.38 213 GLY A CA 1
ATOM 1612 C C . GLY A 1 213 ? -19.602 -0.389 10.108 1.00 95.38 213 GLY A C 1
ATOM 1613 O O . GLY A 1 213 ? -18.929 -1.221 10.707 1.00 95.38 213 GLY A O 1
ATOM 1614 N N . PHE A 1 214 ? -19.198 0.880 9.978 1.00 97.25 214 PHE A N 1
ATOM 1615 C CA . PHE A 1 214 ? -18.003 1.419 10.652 1.00 97.25 214 PHE A CA 1
ATOM 1616 C C . PHE A 1 214 ? -18.104 2.922 10.958 1.00 97.25 214 PHE A C 1
ATOM 1618 O O . PHE A 1 214 ? -18.928 3.643 10.389 1.00 97.25 214 PHE A O 1
ATOM 1625 N N . ILE A 1 215 ? -17.233 3.411 11.845 1.00 97.62 215 ILE A N 1
ATOM 1626 C CA . ILE A 1 215 ? -17.087 4.838 12.171 1.00 97.62 215 ILE A CA 1
ATOM 1627 C C . ILE A 1 215 ? -15.790 5.358 11.552 1.00 97.62 215 ILE A C 1
ATOM 1629 O O . ILE A 1 215 ? -14.714 4.828 11.820 1.00 97.62 215 ILE A O 1
ATOM 1633 N N . THR A 1 216 ? -15.883 6.404 10.735 1.00 96.50 216 THR A N 1
ATOM 1634 C CA . THR A 1 216 ? -14.720 7.095 10.169 1.00 96.50 216 THR A CA 1
ATOM 1635 C C . THR A 1 216 ? -14.274 8.231 11.074 1.00 96.50 216 THR A C 1
ATOM 1637 O O . THR A 1 216 ? -15.085 9.067 11.466 1.00 96.50 216 THR A O 1
ATOM 1640 N N . LEU A 1 217 ? -12.978 8.307 11.348 1.00 95.56 217 LEU A N 1
ATOM 1641 C CA . LEU A 1 217 ? -12.355 9.390 12.100 1.00 95.56 217 LEU A CA 1
ATOM 1642 C C . LEU A 1 217 ? -11.455 10.202 11.189 1.00 95.56 217 LEU A C 1
ATOM 1644 O O . LEU A 1 217 ? -10.604 9.642 10.501 1.00 95.56 217 LEU A O 1
ATOM 1648 N N . LEU A 1 218 ? -11.649 11.515 11.190 1.00 94.25 218 LEU A N 1
ATOM 1649 C CA . LEU A 1 218 ? -10.897 12.435 10.349 1.00 94.25 218 LEU A CA 1
ATOM 1650 C C . LEU A 1 218 ? -9.728 13.004 11.149 1.00 94.25 218 LEU A C 1
ATOM 1652 O O . LEU A 1 218 ? -9.940 13.760 12.097 1.00 94.25 218 LEU A O 1
ATOM 1656 N N . VAL A 1 219 ? -8.503 12.629 10.772 1.00 91.06 219 VAL A N 1
ATOM 1657 C CA . VAL A 1 219 ? -7.278 13.073 11.458 1.00 91.06 219 VAL A CA 1
ATOM 1658 C C . VAL A 1 219 ? -6.797 14.445 10.969 1.00 91.06 219 VAL A C 1
ATOM 1660 O O . VAL A 1 219 ? -6.195 15.228 11.698 1.00 91.06 219 VAL A O 1
ATOM 1663 N N . ALA A 1 220 ? -7.108 14.765 9.719 1.00 74.88 220 ALA A N 1
ATOM 1664 C CA . ALA A 1 220 ? -6.797 16.033 9.075 1.00 74.88 220 ALA A CA 1
ATOM 1665 C C . ALA A 1 220 ? -7.954 16.433 8.151 1.00 74.88 220 ALA A C 1
ATOM 1667 O O . ALA A 1 220 ? -8.949 15.710 8.041 1.00 74.88 220 ALA A O 1
ATOM 1668 N N . GLU A 1 221 ? -7.825 17.570 7.471 1.00 68.88 221 GLU A N 1
ATOM 1669 C CA . GLU A 1 221 ? -8.669 17.849 6.313 1.00 68.88 221 GLU A CA 1
ATOM 1670 C C . GLU A 1 221 ? -8.365 16.823 5.220 1.00 68.88 221 GLU A C 1
ATOM 1672 O O . GLU A 1 221 ? -7.231 16.683 4.763 1.00 68.88 221 GLU A O 1
ATOM 1677 N N . ILE A 1 222 ? -9.384 16.062 4.834 1.00 71.19 222 ILE A N 1
ATOM 1678 C CA . ILE A 1 222 ? -9.278 15.049 3.787 1.00 71.19 222 ILE A CA 1
ATOM 1679 C C . ILE A 1 222 ? -10.062 15.553 2.592 1.00 71.19 222 ILE A C 1
ATOM 1681 O O . ILE A 1 222 ? -11.272 15.777 2.683 1.00 71.19 222 ILE A O 1
ATOM 1685 N N . MET A 1 223 ? -9.375 15.699 1.461 1.00 69.19 223 MET A N 1
ATOM 1686 C CA . MET A 1 223 ? -10.035 15.946 0.186 1.00 69.19 223 MET A CA 1
ATOM 1687 C C . MET A 1 223 ? -10.859 14.717 -0.186 1.00 69.19 223 MET A C 1
ATOM 1689 O O . MET A 1 223 ? -10.322 13.663 -0.513 1.00 69.19 223 MET A O 1
ATOM 1693 N N . THR A 1 224 ? -12.178 14.861 -0.118 1.00 72.62 224 THR A N 1
ATOM 1694 C CA . THR A 1 224 ? -13.130 13.840 -0.586 1.00 72.62 224 THR A CA 1
ATOM 1695 C C . THR A 1 224 ? -13.509 14.042 -2.050 1.00 72.62 224 THR A C 1
ATOM 1697 O O . THR A 1 224 ? -13.993 13.114 -2.688 1.00 72.62 224 THR A O 1
ATOM 1700 N N . ILE A 1 225 ? -13.245 15.236 -2.588 1.00 76.81 225 ILE A N 1
ATOM 1701 C CA . ILE A 1 225 ? -13.416 15.590 -3.994 1.00 76.81 225 ILE A CA 1
ATOM 1702 C C . ILE A 1 225 ? -12.063 16.127 -4.475 1.00 76.81 225 ILE A C 1
ATOM 1704 O O . ILE A 1 225 ? -11.691 17.237 -4.085 1.00 76.81 225 ILE A O 1
ATOM 1708 N N . PRO A 1 226 ? -11.278 15.351 -5.243 1.00 73.00 226 PRO A N 1
ATOM 1709 C CA . PRO A 1 226 ? -10.017 15.841 -5.776 1.00 73.00 226 PRO A CA 1
ATOM 1710 C C . PRO A 1 226 ? -10.280 16.950 -6.800 1.00 73.00 226 PRO A C 1
ATOM 1712 O O . PRO A 1 226 ? -11.154 16.830 -7.658 1.00 73.00 226 PRO A O 1
ATOM 1715 N N . GLY A 1 227 ? -9.514 18.035 -6.706 1.00 74.12 227 GLY A N 1
ATOM 1716 C CA . GLY A 1 227 ? -9.493 19.070 -7.734 1.00 74.12 227 GLY A CA 1
ATOM 1717 C C . GLY A 1 227 ? -8.740 18.608 -8.981 1.00 74.12 227 GLY A C 1
ATOM 1718 O O . GLY A 1 227 ? -7.937 17.675 -8.942 1.00 74.12 227 GLY A O 1
ATOM 1719 N N . LEU A 1 228 ? -8.977 19.293 -10.095 1.00 67.44 228 LEU A N 1
ATOM 1720 C CA . LEU A 1 228 ? -8.198 19.100 -11.312 1.00 67.44 228 LEU A CA 1
ATOM 1721 C C . LEU A 1 228 ? -6.852 19.844 -11.206 1.00 67.44 228 LEU A C 1
ATOM 1723 O O . LEU A 1 228 ? -6.798 20.913 -10.591 1.00 67.44 228 LEU A O 1
ATOM 1727 N N . PRO A 1 229 ? -5.762 19.325 -11.801 1.00 72.19 229 PRO A N 1
ATOM 1728 C CA . PRO A 1 229 ? -4.494 20.050 -11.853 1.00 72.19 229 PRO A CA 1
ATOM 1729 C C . PRO A 1 229 ? -4.605 21.285 -12.763 1.00 72.19 229 PRO A C 1
ATOM 1731 O O . PRO A 1 229 ? -5.502 21.365 -13.596 1.00 72.19 229 PRO A O 1
ATOM 1734 N N . THR A 1 230 ? -3.661 22.231 -12.660 1.00 73.62 230 THR A N 1
ATOM 1735 C CA . THR A 1 230 ? -3.637 23.471 -13.471 1.00 73.62 230 THR A CA 1
ATOM 1736 C C . THR A 1 230 ? -3.735 23.214 -14.978 1.00 73.62 230 THR A C 1
ATOM 1738 O O . THR A 1 230 ? -4.345 23.996 -15.702 1.00 73.62 230 THR A O 1
ATOM 1741 N N . ARG A 1 231 ? -3.166 22.097 -15.445 1.00 60.41 231 ARG A N 1
ATOM 1742 C CA . ARG A 1 231 ? -3.388 21.551 -16.785 1.00 60.41 231 ARG A CA 1
ATOM 1743 C C . ARG A 1 231 ? -4.076 20.186 -16.649 1.00 60.41 231 ARG A C 1
ATOM 1745 O O . ARG A 1 231 ? -3.382 19.182 -16.496 1.00 60.41 231 ARG A O 1
ATOM 1752 N N . PRO A 1 232 ? -5.417 20.137 -16.641 1.00 50.25 232 PRO A N 1
ATOM 1753 C CA . PRO A 1 232 ? -6.166 18.891 -16.593 1.00 50.25 232 PRO A CA 1
ATOM 1754 C C . PRO A 1 232 ? -5.874 18.017 -17.808 1.00 50.25 232 PRO A C 1
ATOM 1756 O O . PRO A 1 232 ? -5.742 18.522 -18.921 1.00 50.25 232 PRO A O 1
ATOM 1759 N N . ALA A 1 233 ? -5.850 16.699 -17.604 1.00 47.88 233 ALA A N 1
ATOM 1760 C CA . ALA A 1 233 ? -5.626 15.748 -18.690 1.00 47.88 233 ALA A CA 1
ATOM 1761 C C . ALA A 1 233 ? -6.679 15.857 -19.811 1.00 47.88 233 ALA A C 1
ATOM 1763 O O . ALA A 1 233 ? -6.356 15.544 -20.950 1.00 47.88 233 ALA A O 1
ATOM 1764 N N . TYR A 1 234 ? -7.896 16.345 -19.516 1.00 50.53 234 TYR A N 1
ATOM 1765 C CA . TYR A 1 234 ? -8.962 16.491 -20.515 1.00 50.53 234 TYR A CA 1
ATOM 1766 C C . TYR A 1 234 ? -8.669 17.523 -21.606 1.00 50.53 234 TYR A C 1
ATOM 1768 O O . TYR A 1 234 ? -9.275 17.434 -22.663 1.00 50.53 234 TYR A O 1
ATOM 1776 N N . TYR A 1 235 ? -7.745 18.471 -21.399 1.00 42.16 235 TYR A N 1
ATOM 1777 C CA . TYR A 1 235 ? -7.306 19.351 -22.493 1.00 42.16 235 TYR A CA 1
ATOM 1778 C C . TYR A 1 235 ? -6.644 18.579 -23.633 1.00 42.16 235 TYR A C 1
ATOM 1780 O O . TYR A 1 235 ? -6.609 19.066 -24.755 1.00 42.16 235 TYR A O 1
ATOM 1788 N N . ASP A 1 236 ? -6.109 17.400 -23.321 1.00 45.69 236 ASP A N 1
ATOM 1789 C CA . ASP A 1 236 ? -5.470 16.504 -24.273 1.00 45.69 236 ASP A CA 1
ATOM 1790 C C . ASP A 1 236 ? -6.350 15.265 -24.546 1.00 45.69 236 ASP A C 1
ATOM 1792 O O . ASP A 1 236 ? -5.829 14.245 -25.000 1.00 45.69 236 ASP A O 1
ATOM 1796 N N . ILE A 1 237 ? -7.645 15.314 -24.191 1.00 43.94 237 ILE A N 1
ATOM 1797 C CA . ILE A 1 237 ? -8.652 14.314 -24.565 1.00 43.94 237 ILE A CA 1
ATOM 1798 C C . ILE A 1 237 ? -9.447 14.910 -25.723 1.00 43.94 237 ILE A C 1
ATOM 1800 O O . ILE A 1 237 ? -10.126 15.917 -25.546 1.00 43.94 237 ILE A O 1
ATOM 1804 N N . ASP A 1 238 ? -9.364 14.273 -26.883 1.00 40.94 238 ASP A N 1
ATOM 1805 C CA . ASP A 1 238 ? -10.121 14.641 -28.076 1.00 40.94 238 ASP A CA 1
ATOM 1806 C C . ASP A 1 238 ? -10.574 13.372 -28.807 1.00 40.94 238 ASP A C 1
ATOM 1808 O O . ASP A 1 238 ? -10.042 12.285 -28.550 1.00 40.94 238 ASP A O 1
ATOM 1812 N N . ILE A 1 239 ? -11.566 13.519 -29.679 1.00 41.72 239 ILE A N 1
ATOM 1813 C CA . ILE A 1 239 ? -12.134 12.452 -30.504 1.00 41.72 239 ILE A CA 1
ATOM 1814 C C . ILE A 1 239 ? -12.012 12.900 -31.955 1.00 41.72 239 ILE A C 1
ATOM 1816 O O . ILE A 1 239 ? -12.413 14.013 -32.292 1.00 41.72 239 ILE A O 1
ATOM 1820 N N . ASP A 1 240 ? -11.480 12.038 -32.817 1.00 43.75 240 ASP A N 1
ATOM 1821 C CA . ASP A 1 240 ? -11.452 12.327 -34.246 1.00 43.75 240 ASP A CA 1
ATOM 1822 C C . ASP A 1 240 ? -12.897 12.467 -34.788 1.00 43.75 240 ASP A C 1
ATOM 1824 O O . ASP A 1 240 ? -13.711 11.554 -34.613 1.00 43.75 240 ASP A O 1
ATOM 1828 N N . PRO A 1 241 ? -13.259 13.600 -35.418 1.00 40.69 241 PRO A N 1
ATOM 1829 C CA . PRO A 1 241 ? -14.637 13.888 -35.810 1.00 40.69 241 PRO A CA 1
ATOM 1830 C C . PRO A 1 241 ? -15.119 13.135 -37.061 1.00 40.69 241 PRO A C 1
ATOM 1832 O O . PRO A 1 241 ? -16.318 13.163 -37.340 1.00 40.69 241 PRO A O 1
ATOM 1835 N N . GLU A 1 242 ? -14.235 12.476 -37.815 1.00 39.12 242 GLU A N 1
ATOM 1836 C CA . GLU A 1 242 ? -14.607 11.652 -38.973 1.00 39.12 242 GLU A CA 1
ATOM 1837 C C . GLU A 1 242 ? -14.676 10.166 -38.606 1.00 39.12 242 GLU A C 1
ATOM 1839 O O . GLU A 1 242 ? -15.577 9.459 -39.061 1.00 39.12 242 GLU A O 1
ATOM 1844 N N . THR A 1 243 ? -13.760 9.694 -37.759 1.00 46.59 243 THR A N 1
ATOM 1845 C CA . THR A 1 243 ? -13.620 8.267 -37.427 1.00 46.59 243 THR A CA 1
ATOM 1846 C C . THR A 1 243 ? -14.225 7.890 -36.075 1.00 46.59 243 THR A C 1
ATOM 1848 O O . THR A 1 243 ? -14.518 6.720 -35.847 1.00 46.59 243 THR A O 1
ATOM 1851 N N . CYS A 1 244 ? -14.470 8.862 -35.190 1.00 38.94 244 CYS A N 1
ATOM 1852 C CA . CYS A 1 244 ? -14.881 8.648 -33.797 1.00 38.94 244 CYS A CA 1
ATOM 1853 C C . CYS A 1 244 ? -13.909 7.773 -32.970 1.00 38.94 244 CYS A C 1
ATOM 1855 O O . CYS A 1 244 ? -14.299 7.263 -31.917 1.00 38.94 244 CYS A O 1
ATOM 1857 N N . GLU A 1 245 ? -12.655 7.608 -33.410 1.00 40.97 245 GLU A N 1
ATOM 1858 C CA . GLU A 1 245 ? -11.661 6.714 -32.803 1.00 40.97 245 GLU A CA 1
ATOM 1859 C C . GLU A 1 245 ? -10.489 7.455 -32.127 1.00 40.97 245 GLU A C 1
ATOM 1861 O O . GLU A 1 245 ? -10.301 8.667 -32.239 1.00 40.97 245 GLU A O 1
ATOM 1866 N N . VAL A 1 246 ? -9.716 6.683 -31.359 1.00 45.59 246 VAL A N 1
ATOM 1867 C CA . VAL A 1 246 ? -8.593 7.094 -30.504 1.00 45.59 246 VAL A CA 1
ATOM 1868 C C . VAL A 1 246 ? -7.424 6.171 -30.973 1.00 45.59 246 VAL A C 1
ATOM 1870 O O . VAL A 1 246 ? -7.347 5.016 -30.568 1.00 45.59 246 VAL A O 1
ATOM 1873 N N . GLU A 1 247 ? -6.599 6.648 -31.934 1.00 47.91 247 GLU A N 1
ATOM 1874 C CA . GLU A 1 247 ? -5.866 5.906 -33.010 1.00 47.91 247 GLU A CA 1
ATOM 1875 C C . GLU A 1 247 ? -4.631 5.011 -32.680 1.00 47.91 247 GLU A C 1
ATOM 1877 O O . GLU A 1 247 ? -3.860 5.301 -31.759 1.00 47.91 247 GLU A O 1
ATOM 1882 N N . GLY A 1 248 ? -4.392 3.987 -33.546 1.00 53.94 248 GLY A N 1
ATOM 1883 C CA . GLY A 1 248 ? -3.388 2.892 -33.473 1.00 53.94 248 GLY A CA 1
ATOM 1884 C C . GLY A 1 248 ? -2.448 2.653 -34.706 1.00 53.94 248 GLY A C 1
ATOM 1885 O O . GLY A 1 248 ? -2.715 3.133 -35.800 1.00 53.94 248 GLY A O 1
ATOM 1886 N N . LEU A 1 249 ? -1.365 1.843 -34.587 1.00 66.38 249 LEU A N 1
ATOM 1887 C CA . LEU A 1 249 ? -0.334 1.589 -35.645 1.00 66.38 249 LEU A CA 1
ATOM 1888 C C . LEU A 1 249 ? -0.831 0.808 -36.886 1.00 66.38 249 LEU A C 1
ATOM 1890 O O . LEU A 1 249 ? -0.452 1.124 -38.011 1.00 66.38 249 LEU A O 1
ATOM 1894 N N . PHE A 1 250 ? -1.647 -0.237 -36.706 1.00 75.81 250 PHE A N 1
ATOM 1895 C CA . PHE A 1 250 ? -2.172 -1.032 -37.832 1.00 75.81 250 PHE A CA 1
ATOM 1896 C C . PHE A 1 250 ? -3.176 -0.230 -38.674 1.00 75.81 250 PHE A C 1
ATOM 1898 O O . PHE A 1 250 ? -3.211 -0.351 -39.897 1.00 75.81 250 PHE A O 1
ATOM 1905 N N . TYR A 1 251 ? -3.952 0.634 -38.020 1.00 72.00 251 TYR A N 1
ATOM 1906 C CA . TYR A 1 251 ? -4.897 1.524 -38.682 1.00 72.00 251 TYR A CA 1
ATOM 1907 C C . TYR A 1 251 ? -4.188 2.502 -39.632 1.00 72.00 251 TYR A C 1
ATOM 1909 O O . TYR A 1 251 ? -4.577 2.620 -40.792 1.00 72.00 251 TYR A O 1
ATOM 1917 N N . ASP A 1 252 ? -3.070 3.100 -39.203 1.00 71.06 252 ASP A N 1
ATOM 1918 C CA . ASP A 1 252 ? -2.232 3.939 -40.074 1.00 71.06 252 ASP A CA 1
ATOM 1919 C C . ASP A 1 252 ? -1.762 3.187 -41.333 1.00 71.06 252 ASP A C 1
ATOM 1921 O O . ASP A 1 252 ? -1.818 3.727 -42.442 1.00 71.06 252 ASP A O 1
ATOM 1925 N N . TYR A 1 253 ? -1.374 1.911 -41.205 1.00 75.19 253 TYR A N 1
ATOM 1926 C CA . TYR A 1 253 ? -1.030 1.085 -42.365 1.00 75.19 253 TYR A CA 1
ATOM 1927 C C . TYR A 1 253 ? -2.222 0.921 -43.324 1.00 75.19 253 TYR A C 1
ATOM 1929 O O . TYR A 1 253 ? -2.063 1.062 -44.541 1.00 75.19 253 TYR A O 1
ATOM 1937 N N . VAL A 1 254 ? -3.417 0.643 -42.796 1.00 80.12 254 VAL A N 1
ATOM 1938 C CA . VAL A 1 254 ? -4.658 0.513 -43.577 1.00 80.12 254 VAL A CA 1
ATOM 1939 C C . VAL A 1 254 ? -4.991 1.820 -44.306 1.00 80.12 254 VAL A C 1
ATOM 1941 O O . VAL A 1 254 ? -5.281 1.787 -45.506 1.00 80.12 254 VAL A O 1
ATOM 1944 N N . LEU A 1 255 ? -4.868 2.970 -43.640 1.00 77.25 255 LEU A N 1
ATOM 1945 C CA . LEU A 1 255 ? -5.095 4.287 -44.240 1.00 77.25 255 LEU A CA 1
ATOM 1946 C C . LEU A 1 255 ? -4.082 4.609 -45.345 1.00 77.25 255 LEU A C 1
ATOM 1948 O O . LEU A 1 255 ? -4.479 4.913 -46.474 1.00 77.25 255 LEU A O 1
ATOM 1952 N N . LYS A 1 256 ? -2.776 4.481 -45.068 1.00 75.75 256 LYS A N 1
ATOM 19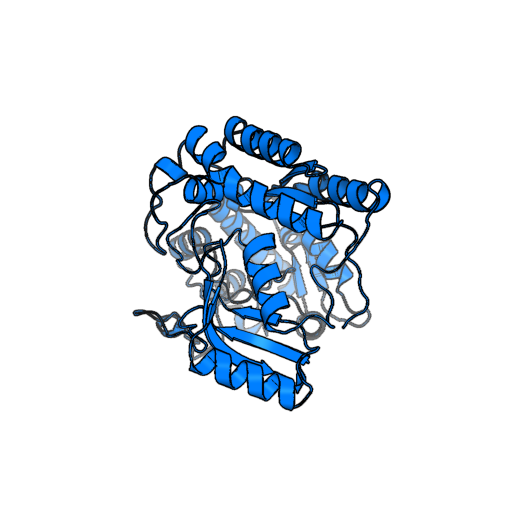53 C CA . LYS A 1 256 ? -1.702 4.774 -46.039 1.00 75.75 256 LYS A CA 1
ATOM 1954 C C . LYS A 1 256 ? -1.807 3.930 -47.306 1.00 75.75 256 LYS A C 1
ATOM 1956 O O . LYS A 1 256 ? -1.458 4.399 -48.389 1.00 75.75 256 LYS A O 1
ATOM 1961 N N . ASN A 1 257 ? -2.313 2.703 -47.185 1.00 79.19 257 ASN A N 1
ATOM 1962 C CA . ASN A 1 257 ? -2.500 1.792 -48.313 1.00 79.19 257 ASN A CA 1
ATOM 1963 C C . ASN A 1 257 ? -3.916 1.839 -48.915 1.00 79.19 257 ASN A C 1
ATOM 1965 O O . ASN A 1 257 ? -4.194 1.064 -49.828 1.00 79.19 257 ASN A O 1
ATOM 1969 N N . LYS A 1 258 ? -4.788 2.754 -48.458 1.00 84.00 258 LYS A N 1
ATOM 1970 C CA . LYS A 1 258 ? -6.175 2.918 -48.932 1.00 84.00 258 LYS A CA 1
ATOM 1971 C C . LYS A 1 258 ? -6.993 1.623 -48.844 1.00 84.00 258 LYS A C 1
ATOM 1973 O O . LYS A 1 258 ? -7.634 1.228 -49.810 1.00 84.00 258 LYS A O 1
ATOM 1978 N N . LEU A 1 259 ? -6.924 0.956 -47.694 1.00 82.56 259 LEU A N 1
ATOM 1979 C CA . LEU A 1 259 ? -7.613 -0.309 -47.413 1.00 82.56 259 LEU A CA 1
ATOM 1980 C C . LEU A 1 259 ? -8.763 -0.151 -46.402 1.00 82.56 259 LEU A C 1
ATOM 1982 O O . LEU A 1 259 ? -9.284 -1.151 -45.917 1.00 82.56 259 LEU A O 1
ATOM 1986 N N . HIS A 1 260 ? -9.136 1.077 -46.038 1.00 80.56 260 HIS A N 1
ATOM 1987 C CA . HIS A 1 260 ? -10.132 1.365 -44.996 1.00 80.56 260 HIS A CA 1
ATOM 1988 C C . HIS A 1 260 ? -11.528 0.830 -45.341 1.00 80.56 260 HIS A C 1
ATOM 1990 O O . HIS A 1 260 ? -12.271 0.426 -44.463 1.00 80.56 260 HIS A O 1
ATOM 1996 N N . ASP A 1 261 ? -11.860 0.728 -46.624 1.00 84.44 261 ASP A N 1
ATOM 1997 C CA . ASP A 1 261 ? -13.084 0.109 -47.138 1.00 84.44 261 ASP A CA 1
ATOM 1998 C C . ASP A 1 261 ? -13.089 -1.430 -47.029 1.00 84.44 261 ASP A C 1
ATOM 2000 O O . ASP A 1 261 ? -14.089 -2.074 -47.351 1.00 84.44 261 ASP A O 1
ATOM 2004 N N . LYS A 1 262 ? -11.975 -2.040 -46.599 1.00 85.38 262 LYS A N 1
ATOM 2005 C CA . LYS A 1 262 ? -11.820 -3.496 -46.433 1.00 85.38 262 LYS A CA 1
ATOM 2006 C C . LYS A 1 262 ? -11.822 -3.964 -44.983 1.00 85.38 262 LYS A C 1
ATOM 2008 O O . LYS A 1 262 ? -11.910 -5.168 -44.755 1.00 85.38 262 LYS A O 1
ATOM 2013 N N . PHE A 1 263 ? -11.723 -3.051 -44.023 1.00 83.44 263 PHE A N 1
ATOM 2014 C CA . PHE A 1 263 ? -11.713 -3.366 -42.599 1.00 83.44 263 PHE A CA 1
ATOM 2015 C C . PHE A 1 263 ? -12.818 -2.579 -41.897 1.00 83.44 263 PHE A C 1
ATOM 2017 O O . PHE A 1 263 ? -12.992 -1.399 -42.165 1.00 83.44 263 PHE A O 1
ATOM 2024 N N . GLY A 1 264 ? -13.581 -3.252 -41.031 1.00 82.25 264 GLY A N 1
ATOM 2025 C CA . GLY A 1 264 ? -14.661 -2.627 -40.266 1.00 82.25 264 GLY A CA 1
ATOM 2026 C C . GLY A 1 264 ? -14.127 -1.865 -39.056 1.00 82.25 264 GLY A C 1
ATOM 2027 O O . GLY A 1 264 ? -13.888 -0.669 -39.131 1.00 82.25 264 GLY A O 1
ATOM 2028 N N . ILE A 1 265 ? -13.948 -2.577 -37.942 1.00 83.25 265 ILE A N 1
ATOM 2029 C CA . ILE A 1 265 ? -13.478 -2.013 -36.669 1.00 83.25 265 ILE A CA 1
ATOM 2030 C C . ILE A 1 265 ? -12.028 -2.451 -36.449 1.00 83.25 265 ILE A C 1
ATOM 2032 O O . ILE A 1 265 ? -11.715 -3.638 -36.582 1.00 83.25 265 ILE A O 1
ATOM 2036 N N . ILE A 1 266 ? -11.147 -1.510 -36.106 1.00 82.88 266 ILE A N 1
ATOM 2037 C CA . ILE A 1 266 ? -9.745 -1.774 -35.763 1.00 82.88 266 ILE A CA 1
ATOM 2038 C C . ILE A 1 266 ? -9.480 -1.185 -34.382 1.00 82.88 266 ILE A C 1
ATOM 2040 O O . ILE A 1 266 ? -9.694 -0.006 -34.154 1.00 82.88 266 ILE A O 1
ATOM 2044 N N . ASP A 1 267 ? -8.974 -1.999 -33.461 1.00 83.44 267 ASP A N 1
ATOM 2045 C CA . ASP A 1 267 ? -8.715 -1.553 -32.094 1.00 83.44 267 ASP A CA 1
ATOM 2046 C C . ASP A 1 267 ? -7.508 -2.285 -31.488 1.00 83.44 267 ASP A C 1
ATOM 2048 O O . ASP A 1 267 ? -7.021 -3.285 -32.022 1.00 83.44 267 ASP A O 1
ATOM 2052 N N . SER A 1 268 ? -7.014 -1.769 -30.366 1.00 82.94 268 SER A N 1
ATOM 2053 C CA . SER A 1 268 ? -5.908 -2.310 -29.586 1.00 82.94 268 SER A CA 1
ATOM 2054 C C . SER A 1 268 ? -6.309 -2.467 -28.120 1.00 82.94 268 SER A C 1
ATOM 2056 O O . SER A 1 268 ? -6.979 -1.619 -27.533 1.00 82.94 268 SER A O 1
ATOM 2058 N N . CYS A 1 269 ? -5.875 -3.553 -27.486 1.00 82.06 269 CYS A N 1
ATOM 2059 C CA . CYS A 1 269 ? -6.142 -3.805 -26.074 1.00 82.06 269 CYS A CA 1
ATOM 2060 C C . CYS A 1 269 ? -4.999 -4.581 -25.411 1.00 82.06 269 CYS A C 1
ATOM 2062 O O . CYS A 1 269 ? -4.195 -5.236 -26.071 1.00 82.06 269 CYS A O 1
ATOM 2064 N N . GLY A 1 270 ? -4.925 -4.496 -24.084 1.00 83.25 270 GLY A N 1
ATOM 2065 C CA . GLY A 1 270 ? -4.049 -5.326 -23.263 1.00 83.25 270 GLY A CA 1
ATOM 2066 C C . GLY A 1 270 ? -4.770 -6.570 -22.739 1.00 83.25 270 GLY A C 1
ATOM 2067 O O . GLY A 1 270 ? -5.970 -6.540 -22.456 1.00 83.25 270 GLY A O 1
ATOM 2068 N N . THR A 1 271 ? -4.031 -7.660 -22.517 1.00 82.75 271 THR A N 1
ATOM 2069 C CA . THR A 1 271 ? -4.566 -8.862 -21.845 1.00 82.75 271 THR A CA 1
ATOM 2070 C C . THR A 1 271 ? -4.756 -8.659 -20.333 1.00 82.75 271 THR A C 1
ATOM 2072 O O . THR A 1 271 ? -5.521 -9.392 -19.694 1.00 82.75 271 THR A O 1
ATOM 2075 N N . SER A 1 272 ? -4.107 -7.633 -19.768 1.00 74.62 272 SER A N 1
ATOM 2076 C CA . SER A 1 272 ? -4.066 -7.298 -18.339 1.00 74.62 272 SER A CA 1
ATOM 2077 C C . SER A 1 272 ? -4.613 -5.896 -18.041 1.00 74.62 272 SER A C 1
ATOM 2079 O O . SER A 1 272 ? -4.600 -5.015 -18.896 1.00 74.62 272 SER A O 1
ATOM 2081 N N . ALA A 1 273 ? -5.054 -5.666 -16.800 1.00 73.12 273 ALA A N 1
ATOM 2082 C CA . ALA A 1 273 ? -5.720 -4.424 -16.392 1.00 73.12 273 ALA A CA 1
ATOM 2083 C C . ALA A 1 273 ? -4.774 -3.273 -15.977 1.00 73.12 273 ALA A C 1
ATOM 2085 O O . ALA A 1 273 ? -5.235 -2.167 -15.704 1.00 73.12 273 ALA A O 1
ATOM 2086 N N . TYR A 1 274 ? -3.458 -3.507 -15.918 1.00 52.03 274 TYR A N 1
ATOM 2087 C CA . TYR A 1 274 ? -2.482 -2.590 -15.304 1.00 52.03 274 TYR A CA 1
ATOM 2088 C C . TYR A 1 274 ? -2.395 -1.199 -15.940 1.00 52.03 274 TYR A C 1
ATOM 2090 O O . TYR A 1 274 ? -1.998 -0.249 -15.269 1.00 52.03 274 TYR A O 1
ATOM 2098 N N . HIS A 1 275 ? -2.762 -1.079 -17.215 1.00 60.97 275 HIS A N 1
ATOM 2099 C CA . HIS A 1 275 ? -2.632 0.159 -17.977 1.00 60.97 275 HIS A CA 1
ATOM 2100 C C . HIS A 1 275 ? -3.971 0.718 -18.455 1.00 60.97 275 HIS A C 1
ATOM 2102 O O . HIS A 1 275 ? -3.963 1.636 -19.265 1.00 60.97 275 HIS A O 1
ATOM 2108 N N . ILE A 1 276 ? -5.113 0.220 -17.962 1.00 72.81 276 ILE A N 1
ATOM 2109 C CA . ILE A 1 276 ? -6.418 0.737 -18.398 1.00 72.81 276 ILE A CA 1
ATOM 2110 C C . ILE A 1 276 ? -6.481 2.261 -18.184 1.00 72.81 276 ILE A C 1
ATOM 2112 O O . ILE A 1 276 ? -6.177 2.755 -17.098 1.00 72.81 276 ILE A O 1
ATOM 2116 N N . GLY A 1 277 ? -6.833 3.007 -19.233 1.00 67.56 277 GLY A N 1
ATOM 2117 C CA . GLY A 1 277 ? -6.896 4.472 -19.253 1.00 67.56 277 GLY A CA 1
ATOM 2118 C C . GLY A 1 277 ? -5.537 5.183 -19.324 1.00 67.56 277 GLY A C 1
ATOM 2119 O O . GLY A 1 277 ? -5.487 6.411 -19.358 1.00 67.56 277 GLY A O 1
ATOM 2120 N N . SER A 1 278 ? -4.420 4.449 -19.342 1.00 69.31 278 S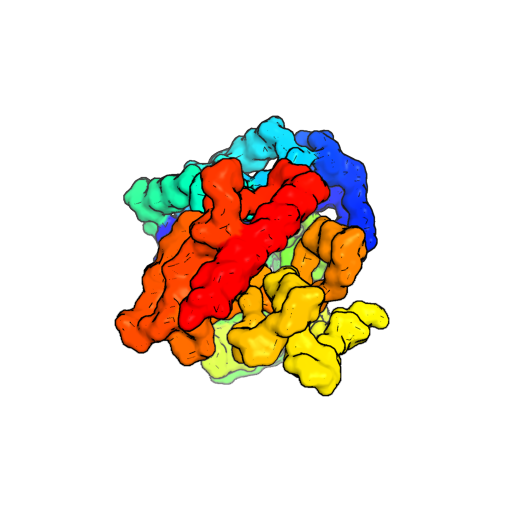ER A N 1
ATOM 2121 C CA . SER A 1 278 ? -3.081 5.034 -19.474 1.00 69.31 278 SER A CA 1
ATOM 2122 C C . SER A 1 278 ? -2.770 5.385 -20.929 1.00 69.31 278 SER A C 1
ATOM 2124 O O . SER A 1 278 ? -3.187 4.686 -21.856 1.00 69.31 278 SER A O 1
ATOM 2126 N N . LYS A 1 279 ? -1.983 6.451 -21.121 1.00 69.12 279 LYS A N 1
ATOM 2127 C CA . LYS A 1 279 ? -1.384 6.787 -22.419 1.00 69.12 279 LYS A CA 1
ATOM 2128 C C . LYS A 1 279 ? -0.239 5.815 -22.755 1.00 69.12 279 LYS A C 1
ATOM 2130 O O . LYS A 1 279 ? 0.352 5.241 -21.836 1.00 69.12 279 LYS A O 1
ATOM 2135 N N . PRO A 1 280 ? 0.118 5.664 -24.040 1.00 71.00 280 PRO A N 1
ATOM 2136 C CA . PRO A 1 280 ? 1.277 4.880 -24.456 1.00 71.00 280 PRO A CA 1
ATOM 2137 C C . PRO A 1 280 ? 2.573 5.451 -23.886 1.00 71.00 280 PRO A C 1
ATOM 2139 O O . PRO A 1 280 ? 2.673 6.655 -23.631 1.00 71.00 280 PRO A O 1
ATOM 2142 N N . ASP A 1 281 ? 3.588 4.600 -23.735 1.00 79.62 281 ASP A N 1
ATOM 2143 C CA . ASP A 1 281 ? 4.915 5.052 -23.320 1.00 79.62 281 ASP A CA 1
ATOM 2144 C C . ASP A 1 281 ? 5.460 6.119 -24.281 1.00 79.62 281 ASP A C 1
ATOM 2146 O O . ASP A 1 281 ? 5.285 6.056 -25.502 1.00 79.62 281 ASP A O 1
ATOM 2150 N N . TYR A 1 282 ? 6.146 7.114 -23.721 1.00 77.81 282 TYR A N 1
ATOM 2151 C CA . TYR A 1 282 ? 6.673 8.242 -24.484 1.00 77.81 282 TYR A CA 1
ATOM 2152 C C . TYR A 1 282 ? 7.648 7.818 -25.597 1.00 77.81 282 TYR A C 1
ATOM 2154 O O . TYR A 1 282 ? 7.764 8.525 -26.598 1.00 77.81 282 TYR A O 1
ATOM 2162 N N . ARG A 1 283 ? 8.338 6.676 -25.463 1.00 80.44 283 ARG A N 1
ATOM 2163 C CA . ARG A 1 283 ? 9.222 6.114 -26.498 1.00 80.44 283 ARG A CA 1
ATOM 2164 C C . ARG A 1 283 ? 8.425 5.569 -27.673 1.00 80.44 283 ARG A C 1
ATOM 2166 O O . ARG A 1 283 ? 8.804 5.842 -28.808 1.00 80.44 283 ARG A O 1
ATOM 2173 N N . THR A 1 284 ? 7.293 4.908 -27.418 1.00 77.44 284 THR A N 1
ATOM 2174 C CA . THR A 1 284 ? 6.326 4.543 -28.466 1.00 77.44 284 THR A CA 1
ATOM 2175 C C . THR A 1 284 ? 5.873 5.793 -29.210 1.00 77.44 284 THR A C 1
ATOM 2177 O O . THR A 1 284 ? 5.982 5.853 -30.430 1.00 77.44 284 THR A O 1
ATOM 2180 N N . LEU A 1 285 ? 5.453 6.835 -28.483 1.00 79.69 285 LEU A N 1
ATOM 2181 C CA . LEU A 1 285 ? 5.017 8.097 -29.091 1.00 79.69 285 LEU A CA 1
ATOM 2182 C C . LEU A 1 285 ? 6.134 8.772 -29.905 1.00 79.69 285 LEU A C 1
ATOM 2184 O O . LEU A 1 285 ? 5.875 9.320 -30.973 1.00 79.69 285 LEU A O 1
ATOM 2188 N N . SER A 1 286 ? 7.380 8.709 -29.430 1.00 78.12 286 SER A N 1
ATOM 2189 C CA . SER A 1 286 ? 8.552 9.250 -30.127 1.00 78.12 286 SER A CA 1
ATOM 2190 C C . SER A 1 286 ? 8.821 8.532 -31.455 1.00 78.12 286 SER A C 1
ATOM 2192 O O . SER A 1 286 ? 9.003 9.186 -32.483 1.00 78.12 286 SER A O 1
ATOM 2194 N N . VAL A 1 287 ? 8.790 7.194 -31.454 1.00 77.50 287 VAL A N 1
ATOM 2195 C CA . VAL A 1 287 ? 8.983 6.376 -32.663 1.00 77.50 287 VAL A CA 1
ATOM 2196 C C . VAL A 1 287 ? 7.843 6.594 -33.655 1.00 77.50 287 VAL A C 1
ATOM 2198 O O . VAL A 1 287 ? 8.093 6.849 -34.830 1.00 77.50 287 VAL A O 1
ATOM 2201 N N . LEU A 1 288 ? 6.592 6.588 -33.195 1.00 75.62 288 LEU A N 1
ATOM 2202 C CA . LEU A 1 288 ? 5.436 6.836 -34.059 1.00 75.62 288 LEU A CA 1
ATOM 2203 C C . LEU A 1 288 ? 5.500 8.226 -34.702 1.00 75.62 288 LEU A C 1
ATOM 2205 O O . LEU A 1 288 ? 5.376 8.346 -35.920 1.00 75.62 288 LEU A O 1
ATOM 2209 N N . LYS A 1 289 ? 5.833 9.259 -33.918 1.00 80.00 289 LYS A N 1
ATOM 2210 C CA . LYS A 1 289 ? 6.030 10.621 -34.427 1.00 80.00 289 LYS A CA 1
ATOM 2211 C C . LYS A 1 289 ? 7.157 10.699 -35.460 1.00 80.00 289 LYS A C 1
ATOM 2213 O O . LYS A 1 289 ? 7.003 11.382 -36.470 1.00 80.00 289 LYS A O 1
ATOM 2218 N N . LYS A 1 290 ? 8.276 10.000 -35.236 1.00 79.81 290 LYS A N 1
ATOM 2219 C CA . LYS A 1 290 ? 9.397 9.916 -36.190 1.00 79.81 290 LYS A CA 1
ATOM 2220 C C . LYS A 1 290 ? 8.958 9.329 -37.538 1.00 79.81 290 LYS A C 1
ATOM 2222 O O . LYS A 1 290 ? 9.452 9.771 -38.570 1.00 79.81 290 LYS A O 1
ATOM 2227 N N . HIS A 1 291 ? 8.009 8.393 -37.534 1.00 77.06 291 HIS A N 1
ATOM 2228 C CA . HIS A 1 291 ? 7.444 7.769 -38.739 1.00 77.06 291 HIS A CA 1
ATOM 2229 C C . HIS A 1 291 ? 6.173 8.454 -39.265 1.00 77.06 291 HIS A C 1
ATOM 2231 O O . HIS A 1 291 ? 5.483 7.916 -40.134 1.00 77.06 291 HIS A O 1
ATOM 2237 N N . GLY A 1 292 ? 5.873 9.658 -38.768 1.00 71.88 292 GLY A N 1
ATOM 2238 C CA . GLY A 1 292 ? 4.740 10.464 -39.219 1.00 71.88 292 GLY A CA 1
ATOM 2239 C C . GLY A 1 292 ? 3.379 9.871 -38.857 1.00 71.88 292 GLY A C 1
ATOM 2240 O O . GLY A 1 292 ? 2.418 10.111 -39.579 1.00 71.88 292 GLY A O 1
ATOM 2241 N N . ILE A 1 293 ? 3.309 9.075 -37.787 1.00 69.62 293 ILE A N 1
ATOM 2242 C CA . ILE A 1 293 ? 2.066 8.510 -37.261 1.00 69.62 293 ILE A CA 1
ATOM 2243 C C . ILE A 1 293 ? 1.635 9.324 -36.049 1.00 69.62 293 ILE A C 1
ATOM 2245 O O . ILE A 1 293 ? 2.376 9.449 -35.067 1.00 69.62 293 ILE A O 1
ATOM 2249 N N . THR A 1 294 ? 0.422 9.859 -36.117 1.00 61.16 294 THR A N 1
ATOM 2250 C CA . THR A 1 294 ? -0.264 10.417 -34.956 1.00 61.16 294 THR A CA 1
ATOM 2251 C C . THR A 1 294 ? -0.913 9.261 -34.206 1.00 61.16 294 THR A C 1
ATOM 2253 O O . THR A 1 294 ? -1.473 8.359 -34.815 1.00 61.16 294 THR A O 1
ATOM 2256 N N . PHE A 1 295 ? -0.758 9.223 -32.886 1.00 63.03 295 PHE A N 1
ATOM 2257 C CA . PHE A 1 295 ? -1.264 8.119 -32.080 1.00 63.03 295 PHE A CA 1
ATOM 2258 C C . PHE A 1 295 ? -1.863 8.678 -30.807 1.00 63.03 295 PHE A C 1
ATOM 2260 O O . PHE A 1 295 ? -1.180 9.332 -30.013 1.00 63.03 295 PHE A O 1
ATOM 2267 N N . ASN A 1 296 ? -3.142 8.407 -30.619 1.00 60.34 296 ASN A N 1
ATOM 2268 C CA . ASN A 1 296 ? -3.885 8.840 -29.458 1.00 60.34 296 ASN A CA 1
ATOM 2269 C C . ASN A 1 296 ? -4.798 7.692 -29.062 1.00 60.34 296 ASN A C 1
ATOM 2271 O O . ASN A 1 296 ? -5.976 7.804 -29.301 1.00 60.34 296 ASN A O 1
ATOM 2275 N N . HIS A 1 297 ? -4.261 6.594 -28.519 1.00 65.44 297 HIS A N 1
ATOM 2276 C CA . HIS A 1 297 ? -5.032 5.473 -27.954 1.00 65.44 297 HIS A CA 1
ATOM 2277 C C . HIS A 1 297 ? -4.926 5.486 -26.424 1.00 65.44 297 HIS A C 1
ATOM 2279 O O . HIS A 1 297 ? -3.878 5.851 -25.880 1.00 65.44 297 HIS A O 1
ATOM 2285 N N . GLN A 1 298 ? -5.982 5.074 -25.720 1.00 68.75 298 GLN A N 1
ATOM 2286 C CA . GLN A 1 298 ? -5.899 4.751 -24.295 1.00 68.75 298 GLN A CA 1
ATOM 2287 C C . GLN A 1 298 ? -5.993 3.249 -24.120 1.00 68.75 298 GLN A C 1
ATOM 2289 O O . GLN A 1 298 ? -6.927 2.618 -24.613 1.00 68.75 298 GLN A O 1
ATOM 2294 N N . ALA A 1 299 ? -5.056 2.687 -23.361 1.00 73.38 299 ALA A N 1
ATOM 2295 C CA . ALA A 1 299 ? -5.066 1.260 -23.117 1.00 73.38 299 ALA A CA 1
ATOM 2296 C C . ALA A 1 299 ? -6.407 0.845 -22.489 1.00 73.38 299 ALA A C 1
ATOM 2298 O O . ALA A 1 299 ? -6.875 1.426 -21.511 1.00 73.38 299 ALA A O 1
ATOM 2299 N N . ARG A 1 300 ? -7.031 -0.177 -23.066 1.00 85.38 300 ARG A N 1
ATOM 2300 C CA . ARG A 1 300 ? -8.204 -0.864 -22.525 1.00 85.38 300 ARG A CA 1
ATOM 2301 C C . ARG A 1 300 ? -7.883 -2.341 -22.371 1.00 85.38 300 ARG A C 1
ATOM 2303 O O . ARG A 1 300 ? -6.906 -2.828 -22.940 1.00 85.38 300 ARG A O 1
ATOM 2310 N N . GLN A 1 301 ? -8.704 -3.057 -21.620 1.00 88.00 301 GLN A N 1
ATOM 2311 C CA . GLN A 1 301 ? -8.549 -4.498 -21.471 1.00 88.00 301 GLN A CA 1
ATOM 2312 C C . GLN A 1 301 ? -9.382 -5.245 -22.512 1.00 88.00 301 GLN A C 1
ATOM 2314 O O . GLN A 1 301 ? -10.468 -4.789 -22.876 1.00 88.00 301 GLN A O 1
ATOM 2319 N N . LEU A 1 302 ? -8.873 -6.393 -22.957 1.00 88.88 302 LEU A N 1
ATOM 2320 C CA . LEU A 1 302 ? -9.652 -7.376 -23.701 1.00 88.88 302 LEU A CA 1
ATOM 2321 C C . LEU A 1 302 ? -10.876 -7.811 -22.878 1.00 88.88 302 LEU A C 1
ATOM 2323 O O . LEU A 1 302 ? -10.734 -8.217 -21.720 1.00 88.88 302 LEU A O 1
ATOM 2327 N N . CYS A 1 303 ? -12.060 -7.766 -23.478 1.00 91.00 303 CYS A N 1
ATOM 2328 C CA . CYS A 1 303 ? -13.313 -8.211 -22.877 1.00 91.00 303 CYS A CA 1
ATOM 2329 C C . CYS A 1 303 ? -13.948 -9.360 -23.676 1.00 91.00 303 CYS A C 1
ATOM 2331 O O . CYS A 1 303 ? -13.520 -9.701 -24.777 1.00 91.00 303 CYS A O 1
ATOM 2333 N N . ASN A 1 304 ? -14.988 -9.985 -23.116 1.00 90.25 304 ASN A N 1
ATOM 2334 C CA . ASN A 1 304 ? -15.666 -11.106 -23.775 1.00 90.25 304 ASN A CA 1
ATOM 2335 C C . ASN A 1 304 ? -16.324 -10.700 -25.099 1.00 90.25 304 ASN A C 1
ATOM 2337 O O . ASN A 1 304 ? -16.355 -11.509 -26.025 1.00 90.25 304 ASN A O 1
ATOM 2341 N N . ASP A 1 305 ? -16.825 -9.467 -25.186 1.00 91.69 305 ASP A N 1
ATOM 2342 C CA . ASP A 1 305 ? -17.506 -8.963 -26.378 1.00 91.69 305 ASP A CA 1
ATOM 2343 C C . ASP A 1 305 ? -16.546 -8.849 -27.567 1.00 91.69 305 ASP A C 1
ATOM 2345 O O . ASP A 1 305 ? -16.956 -9.104 -28.695 1.00 91.69 305 ASP A O 1
ATOM 2349 N N . ASP A 1 306 ? -15.252 -8.592 -27.329 1.00 92.00 306 ASP A N 1
ATOM 2350 C CA . ASP A 1 306 ? -14.239 -8.510 -28.390 1.00 92.00 306 ASP A CA 1
ATOM 2351 C C . ASP A 1 306 ? -14.203 -9.796 -29.244 1.00 92.00 306 ASP A C 1
ATOM 2353 O O . ASP A 1 306 ? -14.056 -9.746 -30.463 1.00 92.00 306 ASP A O 1
ATOM 2357 N N . PHE A 1 307 ? -14.435 -10.963 -28.637 1.00 95.44 307 PHE A N 1
ATOM 2358 C CA . PHE A 1 307 ? -14.461 -12.245 -29.349 1.00 95.44 307 PHE A CA 1
ATOM 2359 C C . PHE A 1 307 ? -15.683 -12.438 -30.272 1.00 95.44 307 PHE A C 1
ATOM 2361 O O . PHE A 1 307 ? -15.713 -13.379 -31.076 1.00 95.44 307 PHE A O 1
ATOM 2368 N N . PHE A 1 308 ? -16.698 -11.586 -30.127 1.00 92.62 308 PHE A N 1
ATOM 2369 C CA . PHE A 1 308 ? -17.912 -11.552 -30.944 1.00 92.62 308 PHE A CA 1
ATOM 2370 C C . PHE A 1 308 ? -18.019 -10.288 -31.805 1.00 92.62 308 PHE A C 1
ATOM 2372 O O . PHE A 1 308 ? -18.921 -10.207 -32.631 1.00 92.62 308 PHE A O 1
ATOM 2379 N N . ILE A 1 309 ? -17.159 -9.295 -31.594 1.00 92.50 309 ILE A N 1
ATOM 2380 C CA . ILE A 1 309 ? -17.124 -8.066 -32.392 1.00 92.50 309 ILE A CA 1
ATOM 2381 C C . ILE A 1 309 ? -16.076 -8.189 -33.502 1.00 92.50 309 ILE A C 1
ATOM 2383 O O . ILE A 1 309 ? -16.322 -7.753 -34.624 1.00 92.50 309 ILE A O 1
ATOM 2387 N N . PHE A 1 310 ? -14.917 -8.783 -33.200 1.00 93.88 310 PHE A N 1
ATOM 2388 C CA . PHE A 1 310 ? -13.782 -8.830 -34.117 1.00 93.88 310 PHE A CA 1
ATOM 2389 C C . PHE A 1 310 ? -13.645 -10.186 -34.816 1.00 93.88 310 PHE A C 1
ATOM 2391 O O . PHE A 1 310 ? -13.639 -11.241 -34.184 1.00 93.88 310 PHE A O 1
ATOM 2398 N N . ASP A 1 311 ? -13.399 -10.157 -36.128 1.00 94.50 311 ASP A N 1
ATOM 2399 C CA . ASP A 1 311 ? -13.074 -11.358 -36.909 1.00 94.50 311 ASP A CA 1
ATOM 2400 C C . ASP A 1 311 ? -11.690 -11.931 -36.573 1.00 94.50 311 ASP A C 1
ATOM 2402 O O . ASP A 1 311 ? -11.456 -13.138 -36.692 1.00 94.50 311 ASP A O 1
ATOM 2406 N N . TYR A 1 312 ? -10.757 -11.068 -36.167 1.00 94.25 312 TYR A N 1
ATOM 2407 C CA . TYR A 1 312 ? -9.365 -11.402 -35.875 1.00 94.25 312 TYR A CA 1
ATOM 2408 C C . TYR A 1 312 ? -8.918 -10.740 -34.573 1.00 94.25 312 TYR A C 1
ATOM 2410 O O . TYR A 1 312 ? -9.109 -9.543 -34.386 1.00 94.25 312 TYR A O 1
ATOM 2418 N N . ILE A 1 313 ? -8.257 -11.514 -33.711 1.00 94.75 313 ILE A N 1
ATOM 2419 C CA . ILE A 1 313 ? -7.541 -11.013 -32.533 1.00 94.75 313 ILE A CA 1
ATOM 2420 C C . ILE A 1 313 ? -6.077 -11.419 -32.700 1.00 94.75 313 ILE A C 1
ATOM 2422 O O . ILE A 1 313 ? -5.731 -12.601 -32.629 1.00 94.75 313 ILE A O 1
ATOM 2426 N N . LEU A 1 314 ? -5.225 -10.435 -32.982 1.00 93.56 314 LEU A N 1
ATOM 2427 C CA . LEU A 1 314 ? -3.811 -10.644 -33.280 1.00 93.56 314 LEU A CA 1
ATOM 2428 C C . LEU A 1 314 ? -2.975 -10.329 -32.039 1.00 93.56 314 LEU A C 1
ATOM 2430 O O . LEU A 1 314 ? -2.951 -9.194 -31.573 1.00 93.56 314 LEU A O 1
ATOM 2434 N N . VAL A 1 315 ? -2.294 -11.339 -31.506 1.00 92.00 315 VAL A N 1
ATOM 2435 C CA . VAL A 1 315 ? -1.501 -11.230 -30.272 1.00 92.00 315 VAL A CA 1
ATOM 2436 C C . VAL A 1 315 ? -0.003 -11.121 -30.565 1.00 92.00 315 VAL A C 1
ATOM 2438 O O . VAL A 1 315 ? 0.475 -11.587 -31.601 1.00 92.00 315 VAL A O 1
ATOM 2441 N N . MET A 1 316 ? 0.739 -10.480 -29.661 1.00 89.25 316 MET A N 1
ATOM 2442 C CA . MET A 1 316 ? 2.135 -10.079 -29.892 1.00 89.25 316 MET A CA 1
ATOM 2443 C C . MET A 1 316 ? 3.153 -11.183 -29.572 1.00 89.25 316 MET A C 1
ATOM 2445 O O . MET A 1 316 ? 4.203 -11.270 -30.215 1.00 89.25 316 MET A O 1
ATOM 2449 N N . ASP A 1 317 ? 2.829 -12.054 -28.617 1.00 90.31 317 ASP A N 1
ATOM 2450 C CA . ASP A 1 317 ? 3.683 -13.150 -28.164 1.00 90.31 317 ASP A CA 1
ATOM 2451 C C . ASP A 1 317 ? 2.868 -14.391 -27.738 1.00 90.31 317 ASP A C 1
ATOM 2453 O O . ASP A 1 317 ? 1.634 -14.411 -27.796 1.00 90.31 317 ASP A O 1
ATOM 2457 N N . LEU A 1 318 ? 3.572 -15.455 -27.334 1.00 91.50 318 LEU A N 1
ATOM 2458 C CA . LEU A 1 318 ? 2.957 -16.719 -26.912 1.00 91.50 318 LEU A CA 1
ATOM 2459 C C . LEU A 1 318 ? 2.209 -16.613 -25.579 1.00 91.50 318 LEU A C 1
ATOM 2461 O O . LEU A 1 318 ? 1.202 -17.293 -25.414 1.00 91.50 318 LEU A O 1
ATOM 2465 N N . SER A 1 319 ? 2.663 -15.758 -24.660 1.00 89.56 319 SER A N 1
ATOM 2466 C CA . SER A 1 319 ? 1.991 -15.557 -23.372 1.00 89.56 319 SER A CA 1
ATOM 2467 C C . SER A 1 319 ? 0.638 -14.885 -23.582 1.00 89.56 319 SER A C 1
ATOM 2469 O O . SER A 1 319 ? -0.357 -15.293 -22.998 1.00 89.56 319 SER A O 1
ATOM 2471 N N . ASN A 1 320 ? 0.573 -13.887 -24.465 1.00 89.44 320 ASN A N 1
ATOM 2472 C CA . ASN A 1 320 ? -0.678 -13.258 -24.863 1.00 89.44 320 ASN A CA 1
ATOM 2473 C C . ASN A 1 320 ? -1.586 -14.259 -25.583 1.00 89.44 320 ASN A C 1
ATOM 2475 O O . ASN A 1 320 ? -2.793 -14.245 -25.371 1.00 89.44 320 ASN A O 1
ATOM 2479 N N . LEU A 1 321 ? -1.034 -15.135 -26.428 1.00 92.62 321 LEU A N 1
ATOM 2480 C CA . LEU A 1 321 ? -1.829 -16.163 -27.099 1.00 92.62 321 LEU A CA 1
ATOM 2481 C C . LEU A 1 321 ? -2.500 -17.109 -26.100 1.00 92.62 321 LEU A C 1
ATOM 2483 O O . LEU A 1 321 ? -3.678 -17.423 -26.266 1.00 92.62 321 LEU A O 1
ATOM 2487 N N . GLU A 1 322 ? -1.764 -17.552 -25.087 1.00 92.62 322 GLU A N 1
ATOM 2488 C CA . GLU A 1 322 ? -2.290 -18.382 -24.004 1.00 92.62 322 GLU A CA 1
ATOM 2489 C C . GLU A 1 322 ? -3.370 -17.623 -23.214 1.00 92.62 322 GLU A C 1
ATOM 2491 O O . GLU A 1 322 ? -4.519 -18.061 -23.191 1.00 92.62 322 GLU A O 1
ATOM 2496 N N . ASP A 1 323 ? -3.063 -16.411 -22.732 1.00 90.88 323 ASP A N 1
ATOM 2497 C CA . ASP A 1 323 ? -3.993 -15.550 -21.982 1.00 90.88 323 ASP A CA 1
ATOM 2498 C C . ASP A 1 323 ? -5.326 -15.307 -22.708 1.00 90.88 323 ASP A C 1
ATOM 2500 O O . ASP A 1 323 ? -6.397 -15.266 -22.093 1.00 90.88 323 ASP A O 1
ATOM 2504 N N . VAL A 1 324 ? -5.265 -15.051 -24.018 1.00 92.56 324 VAL A N 1
ATOM 2505 C CA . VAL A 1 324 ? -6.449 -14.763 -24.834 1.00 92.56 324 VAL A CA 1
ATOM 2506 C C . VAL A 1 324 ? -7.248 -16.037 -25.090 1.00 92.56 324 VAL A C 1
ATOM 2508 O O . VAL A 1 324 ? -8.477 -15.994 -25.051 1.00 92.56 324 VAL A O 1
ATOM 2511 N N . ASN A 1 325 ? -6.588 -17.175 -25.319 1.00 93.75 325 ASN A N 1
ATOM 2512 C CA . ASN A 1 325 ? -7.286 -18.448 -25.501 1.00 93.75 325 ASN A CA 1
ATOM 2513 C C . ASN A 1 325 ? -7.950 -18.937 -24.210 1.00 93.75 325 ASN A C 1
ATOM 2515 O O . ASN A 1 325 ? -9.073 -19.432 -24.276 1.00 93.75 325 ASN A O 1
ATOM 2519 N N . ASP A 1 326 ? -7.330 -18.723 -23.051 1.00 91.94 326 ASP A N 1
ATOM 2520 C CA . ASP A 1 326 ? -7.920 -19.058 -21.750 1.00 91.94 326 ASP A CA 1
ATOM 2521 C C . ASP A 1 326 ? -9.203 -18.264 -21.470 1.00 91.94 326 ASP A C 1
ATOM 2523 O O . ASP A 1 326 ? -10.155 -18.773 -20.874 1.00 91.94 326 ASP A O 1
ATOM 2527 N N . LYS A 1 327 ? -9.261 -17.015 -21.945 1.00 90.06 327 LYS A N 1
ATOM 2528 C CA . LYS A 1 327 ? -10.435 -16.136 -21.824 1.00 90.06 327 LYS A CA 1
ATOM 2529 C C . LYS A 1 327 ? -11.470 -16.350 -22.930 1.00 90.06 327 LYS A C 1
ATOM 2531 O O . LYS A 1 327 ? -12.557 -15.779 -22.857 1.00 90.06 327 LYS A O 1
ATOM 2536 N N . ARG A 1 328 ? -11.165 -17.155 -23.953 1.00 92.75 328 ARG A N 1
ATOM 2537 C CA . ARG A 1 328 ? -11.984 -17.274 -25.161 1.00 92.75 328 ARG A CA 1
ATOM 2538 C C . ARG A 1 328 ? -13.313 -17.996 -24.888 1.00 92.75 328 ARG A C 1
ATOM 2540 O O . ARG A 1 328 ? -13.320 -19.179 -24.536 1.00 92.75 328 ARG A O 1
ATOM 2547 N N . PRO A 1 329 ? -14.468 -17.365 -25.168 1.00 92.56 329 PRO A N 1
ATOM 2548 C CA . PRO A 1 329 ? -15.757 -18.049 -25.119 1.00 92.56 329 PRO A CA 1
ATOM 2549 C C . PRO A 1 329 ? -15.856 -19.147 -26.190 1.00 92.56 329 PRO A C 1
ATOM 2551 O O . PRO A 1 329 ? -15.482 -18.927 -27.345 1.00 92.56 329 PRO A O 1
ATOM 2554 N N . LYS A 1 330 ? -16.438 -20.308 -25.848 1.00 86.88 330 LYS A N 1
ATOM 2555 C CA . LYS A 1 330 ? -16.524 -21.493 -26.737 1.00 86.88 330 LYS A CA 1
ATOM 2556 C C . LYS A 1 330 ? -17.241 -21.251 -28.075 1.00 86.88 330 LYS A C 1
ATOM 2558 O O . LYS A 1 330 ? -16.940 -21.938 -29.041 1.00 86.88 330 LYS A O 1
ATOM 2563 N N . ASN A 1 331 ? -18.157 -20.283 -28.136 1.00 90.19 331 ASN A N 1
ATOM 2564 C CA . ASN A 1 331 ? -18.973 -19.989 -29.324 1.00 90.19 331 ASN A CA 1
ATOM 2565 C C . ASN A 1 331 ? -18.546 -18.696 -30.047 1.00 90.19 331 ASN A C 1
ATOM 2567 O O . ASN A 1 331 ? -19.338 -18.116 -30.785 1.00 90.19 331 ASN A O 1
ATOM 2571 N N . SER A 1 332 ? -17.326 -18.211 -29.809 1.00 91.94 332 SER A N 1
ATOM 2572 C CA . SER A 1 332 ? -16.805 -17.004 -30.460 1.00 91.94 332 SER A CA 1
ATOM 2573 C C . SER A 1 332 ? -16.300 -17.259 -31.883 1.00 91.94 332 SER A C 1
ATOM 2575 O O . SER A 1 332 ? -15.705 -18.305 -32.160 1.00 91.94 332 SER A O 1
ATOM 2577 N N . HIS A 1 333 ? -16.482 -16.281 -32.776 1.00 92.69 333 HIS A N 1
ATOM 2578 C CA . HIS A 1 333 ? -16.028 -16.375 -34.170 1.00 92.69 333 HIS A CA 1
ATOM 2579 C C . HIS A 1 333 ? -14.637 -15.773 -34.413 1.00 92.69 333 HIS A C 1
ATOM 2581 O O . HIS A 1 333 ? -14.021 -16.094 -35.430 1.00 92.69 333 HIS A O 1
ATOM 2587 N N . ALA A 1 334 ? -14.111 -14.976 -33.476 1.00 95.31 334 ALA A N 1
ATOM 2588 C CA . ALA A 1 334 ? -12.791 -14.365 -33.597 1.00 95.31 334 ALA A CA 1
ATOM 2589 C C . ALA A 1 334 ? -11.673 -15.396 -33.838 1.00 95.31 334 ALA A C 1
ATOM 2591 O O . ALA A 1 334 ? -11.529 -16.392 -33.117 1.00 95.31 334 ALA A O 1
ATOM 2592 N N . LYS A 1 335 ? -10.827 -15.156 -34.840 1.00 95.12 335 LYS A N 1
ATOM 2593 C CA . LYS A 1 335 ? -9.603 -15.928 -35.089 1.00 95.12 335 LYS A CA 1
ATOM 2594 C C . LYS A 1 335 ? -8.464 -15.346 -34.260 1.00 95.12 335 LYS A C 1
ATOM 2596 O O . LYS A 1 335 ? -7.922 -14.298 -34.599 1.00 95.12 335 LYS A O 1
ATOM 2601 N N . VAL A 1 336 ? -8.095 -16.048 -33.190 1.00 95.38 336 VAL A N 1
ATOM 2602 C CA . VAL A 1 336 ? -6.971 -15.677 -32.318 1.00 95.38 336 VAL A CA 1
ATOM 2603 C C . VAL A 1 336 ? -5.671 -16.263 -32.872 1.00 95.38 336 VAL A C 1
ATOM 2605 O O . VAL A 1 336 ? -5.573 -17.483 -33.016 1.00 95.38 336 VAL A O 1
ATOM 2608 N N . GLN A 1 337 ? -4.696 -15.421 -33.224 1.00 95.44 337 GLN A N 1
ATOM 2609 C CA . GLN A 1 337 ? -3.430 -15.840 -33.853 1.00 95.44 337 GLN A CA 1
ATOM 2610 C C . GLN A 1 337 ? -2.267 -14.918 -33.471 1.00 95.44 337 GLN A C 1
ATOM 2612 O O . GLN A 1 337 ? -2.489 -13.760 -33.123 1.00 95.44 337 GLN A O 1
ATOM 2617 N N . LEU A 1 338 ? -1.023 -15.398 -33.591 1.00 94.38 338 LEU A N 1
ATOM 2618 C CA . LEU A 1 338 ? 0.150 -14.529 -33.467 1.00 94.38 338 LEU A CA 1
ATOM 2619 C C . LEU A 1 338 ? 0.184 -13.548 -34.635 1.00 94.38 338 LEU A C 1
ATOM 2621 O O . LEU A 1 338 ? 0.076 -13.949 -35.795 1.00 94.38 338 LEU A O 1
ATOM 2625 N N . PHE A 1 339 ? 0.414 -12.267 -34.354 1.00 92.19 339 PHE A N 1
ATOM 2626 C CA . PHE A 1 339 ? 0.583 -11.292 -35.425 1.00 92.19 339 PHE A CA 1
ATOM 2627 C C . PHE A 1 339 ? 1.832 -11.604 -36.264 1.00 92.19 339 PHE A C 1
ATOM 2629 O O . PHE A 1 339 ? 1.819 -11.470 -37.486 1.00 92.19 339 PHE A O 1
ATOM 2636 N N . GLY A 1 340 ? 2.880 -12.139 -35.632 1.00 90.88 340 GLY A N 1
ATOM 2637 C CA . GLY A 1 340 ? 4.094 -12.553 -36.331 1.00 90.88 340 GLY A CA 1
ATOM 2638 C C . GLY A 1 340 ? 3.952 -13.765 -37.246 1.00 90.88 340 GLY A C 1
ATOM 2639 O O . GLY A 1 340 ? 4.852 -14.007 -38.045 1.00 90.88 340 GLY A O 1
ATOM 2640 N N . ASP A 1 341 ? 2.819 -14.481 -37.246 1.00 93.38 341 ASP A N 1
ATOM 2641 C CA . ASP A 1 341 ? 2.525 -15.471 -38.298 1.00 93.38 341 ASP A CA 1
ATOM 2642 C C . ASP A 1 341 ? 2.327 -14.834 -39.686 1.00 93.38 341 ASP A C 1
ATOM 2644 O O . ASP A 1 341 ? 2.229 -15.542 -40.695 1.00 93.38 341 ASP A O 1
ATOM 2648 N N . TYR A 1 342 ? 2.260 -13.504 -39.735 1.00 93.56 342 TYR A N 1
ATOM 2649 C CA . TYR A 1 342 ? 2.158 -12.704 -40.945 1.00 93.56 342 TYR A CA 1
ATOM 2650 C C . TYR A 1 342 ? 3.466 -11.977 -41.300 1.00 93.56 342 TYR A C 1
ATOM 2652 O O . TYR A 1 342 ? 3.482 -11.205 -42.255 1.00 93.56 342 TYR A O 1
ATOM 2660 N N . GLY A 1 343 ? 4.555 -12.216 -40.566 1.00 88.69 343 GLY A N 1
ATOM 2661 C CA . GLY A 1 343 ? 5.884 -11.700 -40.901 1.00 88.69 343 GLY A CA 1
ATOM 2662 C C . GLY A 1 343 ? 6.594 -12.468 -42.012 1.00 88.69 343 GLY A C 1
ATOM 2663 O O . GLY A 1 343 ? 6.095 -13.466 -42.538 1.00 88.69 343 GLY A O 1
ATOM 2664 N N . LEU A 1 344 ? 7.785 -11.994 -42.375 1.00 85.94 344 LEU A N 1
ATOM 2665 C CA . LEU A 1 344 ? 8.677 -12.685 -43.309 1.00 85.94 344 LEU A CA 1
ATOM 2666 C C . LEU A 1 344 ? 9.277 -13.939 -42.649 1.00 85.94 344 LEU A C 1
ATOM 2668 O O . LEU A 1 344 ? 9.455 -13.980 -41.437 1.00 85.94 344 LEU A O 1
ATOM 2672 N N . GLU A 1 345 ? 9.661 -14.952 -43.435 1.00 82.50 345 GLU A N 1
ATOM 2673 C CA . GLU A 1 345 ? 10.174 -16.232 -42.896 1.00 82.50 345 GLU A CA 1
ATOM 2674 C C . GLU A 1 345 ? 11.402 -16.093 -41.980 1.00 82.50 345 GLU A C 1
ATOM 2676 O O . GLU A 1 345 ? 11.611 -16.921 -41.098 1.00 82.50 345 GLU A O 1
ATOM 2681 N N . HIS A 1 346 ? 12.214 -15.053 -42.183 1.00 83.50 346 HIS A N 1
ATOM 2682 C CA . HIS A 1 346 ? 13.413 -14.779 -41.389 1.00 83.50 346 HIS A CA 1
ATOM 2683 C C . HIS A 1 346 ? 13.154 -13.854 -40.188 1.00 83.50 346 HIS A C 1
ATOM 2685 O O . HIS A 1 346 ? 14.064 -13.616 -39.394 1.00 83.50 346 HIS A O 1
ATOM 2691 N N . GLU A 1 347 ? 11.946 -13.300 -40.058 1.00 85.88 347 GLU A N 1
ATOM 2692 C CA . GLU A 1 347 ? 11.574 -12.456 -38.928 1.00 85.88 347 GLU A CA 1
ATOM 2693 C C . GLU A 1 347 ? 11.130 -13.322 -37.745 1.00 85.88 347 GLU A C 1
ATOM 2695 O O . GLU A 1 347 ? 10.441 -14.332 -37.895 1.00 85.88 347 GLU A O 1
ATOM 2700 N N . SER A 1 348 ? 11.509 -12.912 -36.531 1.00 89.06 348 SER A N 1
ATOM 2701 C CA . SER A 1 348 ? 10.956 -13.516 -35.316 1.00 89.06 348 SER A CA 1
ATOM 2702 C C . SER A 1 348 ? 9.441 -13.354 -35.324 1.00 89.06 348 SER A C 1
ATOM 2704 O O . SER A 1 348 ? 8.955 -12.242 -35.504 1.00 89.06 348 SER A O 1
ATOM 2706 N N . LYS A 1 349 ? 8.699 -14.429 -35.052 1.00 90.25 349 LYS A N 1
ATOM 2707 C CA . LYS A 1 349 ? 7.238 -14.371 -34.888 1.00 90.25 349 LYS A CA 1
ATOM 2708 C C . LYS A 1 349 ? 6.797 -13.689 -33.593 1.00 90.25 349 LYS A C 1
ATOM 2710 O O . LYS A 1 349 ? 5.632 -13.336 -33.447 1.00 90.25 349 LYS A O 1
ATOM 2715 N N . ILE A 1 350 ? 7.719 -13.557 -32.645 1.00 92.56 350 ILE A N 1
ATOM 2716 C CA . ILE A 1 350 ? 7.471 -12.959 -31.339 1.00 92.56 350 ILE A CA 1
ATOM 2717 C C . ILE A 1 350 ? 7.911 -11.504 -31.382 1.00 92.56 350 ILE A C 1
ATOM 2719 O O . ILE A 1 350 ? 9.064 -11.217 -31.739 1.00 92.56 350 ILE A O 1
ATOM 2723 N N . VAL A 1 351 ? 6.993 -10.615 -31.009 1.00 86.38 351 VAL A N 1
ATOM 2724 C CA . VAL A 1 351 ? 7.283 -9.211 -30.730 1.00 86.38 351 VAL A CA 1
ATOM 2725 C C . VAL A 1 351 ? 7.796 -9.151 -29.301 1.00 86.38 351 VAL A C 1
ATOM 2727 O O . VAL A 1 351 ? 7.071 -9.453 -28.359 1.00 86.38 351 VAL A O 1
ATOM 2730 N N . GLN A 1 352 ? 9.078 -8.837 -29.141 1.00 83.25 352 GLN A N 1
ATOM 2731 C CA . GLN A 1 352 ? 9.666 -8.732 -27.810 1.00 83.25 352 GLN A CA 1
ATOM 2732 C C . GLN A 1 352 ? 9.198 -7.453 -27.132 1.00 83.25 352 GLN A C 1
ATOM 2734 O O . GLN A 1 352 ? 8.926 -6.457 -27.796 1.00 83.25 352 GLN A O 1
ATOM 2739 N N . ASP A 1 353 ? 9.145 -7.457 -25.808 1.00 80.06 353 ASP A N 1
ATOM 2740 C CA . ASP A 1 353 ? 8.865 -6.238 -25.068 1.00 80.06 353 ASP A CA 1
ATOM 2741 C C . ASP A 1 353 ? 9.943 -5.165 -25.387 1.00 80.06 353 ASP A C 1
ATOM 2743 O O . ASP A 1 353 ? 11.145 -5.416 -25.215 1.00 80.06 353 ASP A O 1
ATOM 2747 N N . PRO A 1 354 ? 9.546 -3.971 -25.874 1.00 78.50 354 PRO A N 1
ATOM 2748 C CA . PRO A 1 354 ? 10.487 -2.949 -26.317 1.00 78.50 354 PRO A CA 1
ATOM 2749 C C . PRO A 1 354 ? 11.226 -2.252 -25.164 1.00 78.50 354 PRO A C 1
ATOM 2751 O O . PRO A 1 354 ? 12.236 -1.583 -25.407 1.00 78.50 354 PRO A O 1
ATOM 2754 N N . TYR A 1 355 ? 10.772 -2.392 -23.913 1.00 73.12 355 TYR A N 1
ATOM 2755 C CA . TYR A 1 355 ? 11.300 -1.657 -22.763 1.00 73.12 355 TYR A CA 1
ATOM 2756 C C . TYR A 1 355 ? 12.771 -1.980 -22.446 1.00 73.12 355 TYR A C 1
ATOM 2758 O O . TYR A 1 355 ? 13.462 -1.118 -21.895 1.00 73.12 355 TYR A O 1
ATOM 2766 N N . TYR A 1 356 ? 13.275 -3.155 -22.850 1.00 67.44 356 TYR A N 1
ATOM 2767 C CA . TYR A 1 356 ? 14.671 -3.585 -22.640 1.00 67.44 356 TYR A CA 1
ATOM 2768 C C . TYR A 1 356 ? 15.659 -3.074 -23.688 1.00 67.44 356 TYR A C 1
ATOM 2770 O O . TYR A 1 356 ? 16.864 -3.113 -23.453 1.00 67.44 356 TYR A O 1
ATOM 2778 N N . GLY A 1 357 ? 15.176 -2.596 -24.837 1.00 70.12 357 GLY A N 1
ATOM 2779 C CA . GLY A 1 357 ? 16.020 -2.161 -25.953 1.00 70.12 357 GLY A CA 1
ATOM 2780 C C . GLY A 1 357 ? 16.299 -0.658 -25.994 1.00 70.12 357 GLY A C 1
ATOM 2781 O O . GLY A 1 357 ? 16.796 -0.166 -27.003 1.00 70.12 357 GLY A O 1
ATOM 2782 N N . GLY A 1 358 ? 15.924 0.106 -24.961 1.00 76.12 358 GLY A N 1
ATOM 2783 C CA . GLY A 1 358 ? 15.937 1.571 -25.045 1.00 76.12 358 GLY A CA 1
ATOM 2784 C C . GLY A 1 358 ? 15.016 2.062 -26.167 1.00 76.12 358 GLY A C 1
ATOM 2785 O O . GLY A 1 358 ? 13.998 1.436 -26.428 1.00 76.12 358 GLY A O 1
ATOM 2786 N N . ILE A 1 359 ? 15.347 3.167 -26.843 1.00 79.94 359 ILE A N 1
ATOM 2787 C CA . ILE A 1 359 ? 14.550 3.661 -27.984 1.00 79.94 359 ILE A CA 1
ATOM 2788 C C . ILE A 1 359 ? 14.605 2.710 -29.194 1.00 79.94 359 ILE A C 1
ATOM 2790 O O . ILE A 1 359 ? 13.620 2.578 -29.920 1.00 79.94 359 ILE A O 1
ATOM 2794 N N . ASP A 1 360 ? 15.716 1.988 -29.362 1.00 82.25 360 ASP A N 1
ATOM 2795 C CA . ASP A 1 360 ? 15.935 1.070 -30.484 1.00 82.25 360 ASP A CA 1
ATOM 2796 C C . ASP A 1 360 ? 15.033 -0.168 -30.398 1.00 82.25 360 ASP A C 1
ATOM 2798 O O . ASP A 1 360 ? 14.618 -0.707 -31.423 1.00 82.25 360 ASP A O 1
ATOM 2802 N N . GLY A 1 361 ? 14.662 -0.586 -29.183 1.00 83.62 361 GLY A N 1
ATOM 2803 C CA . GLY A 1 361 ? 13.655 -1.628 -28.962 1.00 83.62 361 GLY A CA 1
ATOM 2804 C C . GLY A 1 361 ? 12.284 -1.246 -29.527 1.00 83.62 361 GLY A C 1
ATOM 2805 O O . GLY A 1 361 ? 11.654 -2.042 -30.222 1.00 83.62 361 GLY A O 1
ATOM 2806 N N . PHE A 1 362 ? 11.850 -0.001 -29.306 1.00 82.44 362 PHE A N 1
ATOM 2807 C CA . PHE A 1 362 ? 10.585 0.511 -29.848 1.00 82.44 362 PHE A CA 1
ATOM 2808 C C . PHE A 1 362 ? 10.638 0.667 -31.368 1.00 82.44 362 PHE A C 1
ATOM 2810 O O . PHE A 1 362 ? 9.668 0.335 -32.047 1.00 82.44 362 PHE A O 1
ATOM 2817 N N . GLU A 1 363 ? 11.769 1.120 -31.913 1.00 83.69 363 GLU A N 1
ATOM 2818 C CA . GLU A 1 363 ? 11.979 1.218 -33.362 1.00 83.69 363 GLU A CA 1
ATOM 2819 C C . GLU A 1 363 ? 11.936 -0.167 -34.027 1.00 83.69 363 GLU A C 1
ATOM 2821 O O . GLU A 1 363 ? 11.278 -0.356 -35.050 1.00 83.69 363 GLU A O 1
ATOM 2826 N N . LYS A 1 364 ? 12.593 -1.166 -33.426 1.00 85.75 364 LYS A N 1
ATOM 2827 C CA . LYS A 1 364 ? 12.594 -2.544 -33.926 1.00 85.75 364 LYS A CA 1
ATOM 2828 C C . LYS A 1 364 ? 11.186 -3.137 -33.933 1.00 85.75 364 LYS A C 1
ATOM 2830 O O . LYS A 1 364 ? 10.782 -3.712 -34.944 1.00 85.75 364 LYS A O 1
ATOM 2835 N N . ASN A 1 365 ? 10.429 -2.949 -32.852 1.00 86.12 365 ASN A N 1
ATOM 2836 C CA . ASN A 1 365 ? 9.038 -3.393 -32.780 1.00 86.12 365 ASN A CA 1
ATOM 2837 C C . ASN A 1 365 ? 8.165 -2.692 -33.816 1.00 86.12 365 ASN A C 1
ATOM 2839 O O . ASN A 1 365 ? 7.366 -3.346 -34.477 1.00 86.12 365 ASN A O 1
ATOM 2843 N N . PHE A 1 366 ? 8.337 -1.384 -34.002 1.00 82.69 366 PHE A N 1
ATOM 2844 C CA . PHE A 1 366 ? 7.620 -0.634 -35.027 1.00 82.69 366 PHE A CA 1
ATOM 2845 C C . PHE A 1 366 ? 7.842 -1.225 -36.427 1.00 82.69 366 PHE A C 1
ATOM 2847 O O . PHE A 1 366 ? 6.881 -1.512 -37.142 1.00 82.69 366 PHE A O 1
ATOM 2854 N N . MET A 1 367 ? 9.102 -1.466 -36.803 1.00 84.31 367 MET A N 1
ATOM 2855 C CA . MET A 1 367 ? 9.446 -2.035 -38.111 1.00 84.31 367 MET A CA 1
ATOM 2856 C C . MET A 1 367 ? 8.866 -3.442 -38.291 1.00 84.31 367 MET A C 1
ATOM 2858 O O . MET A 1 367 ? 8.308 -3.754 -39.345 1.00 84.31 367 MET A O 1
ATOM 2862 N N . GLN A 1 368 ? 8.949 -4.265 -37.246 1.00 86.50 368 GLN A N 1
ATOM 2863 C CA . GLN A 1 368 ? 8.418 -5.624 -37.234 1.00 86.50 368 GLN A CA 1
ATOM 2864 C C . GLN A 1 368 ? 6.885 -5.636 -37.375 1.00 86.50 368 GLN A C 1
ATOM 2866 O O . GLN A 1 368 ? 6.346 -6.334 -38.230 1.00 86.50 368 GLN A O 1
ATOM 2871 N N . LEU A 1 369 ? 6.172 -4.804 -36.611 1.00 85.81 369 LEU A N 1
ATOM 2872 C CA . LEU A 1 369 ? 4.712 -4.683 -36.687 1.00 85.81 369 LEU A CA 1
ATOM 2873 C C . LEU A 1 369 ? 4.243 -4.149 -38.043 1.00 85.81 369 LEU A C 1
ATOM 2875 O O . LEU A 1 369 ? 3.217 -4.595 -38.557 1.00 85.81 369 LEU A O 1
ATOM 2879 N N . ASN A 1 370 ? 4.997 -3.242 -38.664 1.00 82.50 370 ASN A N 1
ATOM 2880 C CA . ASN A 1 370 ? 4.703 -2.768 -40.014 1.00 82.50 370 ASN A CA 1
ATOM 2881 C C . ASN A 1 370 ? 4.857 -3.891 -41.062 1.00 82.50 370 ASN A C 1
ATOM 2883 O O . ASN A 1 370 ? 4.014 -4.042 -41.950 1.00 82.50 370 ASN A O 1
ATOM 2887 N N . SER A 1 371 ? 5.894 -4.729 -40.929 1.00 87.06 371 SER A N 1
ATOM 2888 C CA . SER A 1 371 ? 6.069 -5.933 -41.757 1.00 87.06 371 SER A CA 1
ATOM 2889 C C . SER A 1 371 ? 4.885 -6.896 -41.602 1.00 87.06 371 SER A C 1
ATOM 2891 O O . SER A 1 371 ? 4.273 -7.307 -42.593 1.00 87.06 371 SER A O 1
ATOM 2893 N N . PHE A 1 372 ? 4.479 -7.170 -40.359 1.00 91.56 372 PHE A N 1
ATOM 2894 C CA . PHE A 1 372 ? 3.359 -8.066 -40.058 1.00 91.56 372 PHE A CA 1
ATOM 2895 C C . PHE A 1 372 ? 2.036 -7.530 -40.604 1.00 91.56 372 PHE A C 1
ATOM 2897 O O . PHE A 1 372 ? 1.261 -8.279 -41.198 1.00 91.56 372 PHE A O 1
ATOM 2904 N N . SER A 1 373 ? 1.806 -6.220 -40.479 1.00 86.25 373 SER A N 1
ATOM 2905 C CA . SE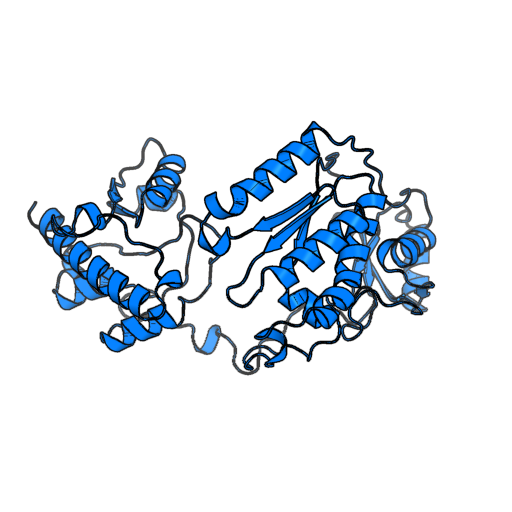R A 1 373 ? 0.629 -5.529 -41.022 1.00 86.25 373 SER A CA 1
ATOM 2906 C C . SER A 1 373 ? 0.504 -5.752 -42.529 1.00 86.25 373 SER A C 1
ATOM 2908 O O . SER A 1 373 ? -0.557 -6.132 -43.030 1.00 86.25 373 SER A O 1
ATOM 2910 N N . LYS A 1 374 ? 1.619 -5.613 -43.258 1.00 88.12 374 LYS A N 1
ATOM 2911 C CA . LYS A 1 374 ? 1.677 -5.865 -44.701 1.00 88.12 374 LYS A CA 1
ATOM 2912 C C . LYS A 1 374 ? 1.360 -7.313 -45.056 1.00 88.12 374 LYS A C 1
ATOM 2914 O O . LYS A 1 374 ? 0.590 -7.556 -45.994 1.00 88.12 374 LYS A O 1
ATOM 2919 N N . GLY A 1 375 ? 1.949 -8.275 -44.350 1.00 90.62 375 GLY A N 1
ATOM 2920 C CA . GLY A 1 375 ? 1.686 -9.691 -44.601 1.00 90.62 375 GLY A CA 1
ATOM 2921 C C . GLY A 1 375 ? 0.260 -10.101 -44.237 1.00 90.62 375 GLY A C 1
ATOM 2922 O O . GLY A 1 375 ? -0.355 -10.881 -44.967 1.00 90.62 375 GLY A O 1
ATOM 2923 N N . PHE A 1 376 ? -0.309 -9.511 -43.183 1.00 93.19 376 PHE A N 1
ATOM 2924 C CA . PHE A 1 376 ? -1.686 -9.738 -42.757 1.00 93.19 376 PHE A CA 1
ATOM 2925 C C . PHE A 1 376 ? -2.670 -9.259 -43.814 1.00 93.19 376 PHE A C 1
ATOM 2927 O O . PHE A 1 376 ? -3.433 -10.069 -44.343 1.00 93.19 376 PHE A O 1
ATOM 2934 N N . CYS A 1 377 ? -2.572 -7.991 -44.221 1.00 88.44 377 CYS A N 1
ATOM 2935 C CA . CYS A 1 377 ? -3.400 -7.441 -45.292 1.00 88.44 377 CYS A CA 1
ATOM 2936 C C . CYS A 1 377 ? -3.244 -8.253 -46.585 1.00 88.44 377 CYS A C 1
ATOM 2938 O O . CYS A 1 377 ? -4.234 -8.620 -47.212 1.00 88.44 377 CYS A O 1
ATOM 2940 N N . SER A 1 378 ? -2.014 -8.630 -46.951 1.00 87.06 378 SER A N 1
ATOM 2941 C CA . SER A 1 378 ? -1.765 -9.441 -48.149 1.00 87.06 378 SER A CA 1
ATOM 2942 C C . SER A 1 378 ? -2.418 -10.822 -48.093 1.00 87.06 378 SER A C 1
ATOM 2944 O O . SER A 1 378 ? -2.791 -11.350 -49.134 1.00 87.06 378 SER A O 1
ATOM 2946 N N . LYS A 1 379 ? -2.525 -11.441 -46.916 1.00 89.06 379 LYS A N 1
ATOM 2947 C CA . LYS A 1 379 ? -3.066 -12.798 -46.758 1.00 89.06 379 LYS A CA 1
ATOM 2948 C C . LYS A 1 379 ? -4.579 -12.810 -46.575 1.00 89.06 379 LYS A C 1
ATOM 2950 O O . LYS A 1 379 ? -5.231 -13.736 -47.054 1.00 89.06 379 LYS A O 1
ATOM 2955 N N . VAL A 1 380 ? -5.124 -11.812 -45.883 1.00 88.12 380 VAL A N 1
ATOM 2956 C CA . VAL A 1 380 ? -6.559 -11.713 -45.597 1.00 88.12 380 VAL A CA 1
ATOM 2957 C C . VAL A 1 380 ? -7.326 -11.113 -46.773 1.00 88.12 380 VAL A C 1
ATOM 2959 O O . VAL A 1 380 ? -8.402 -11.607 -47.071 1.00 88.12 380 VAL A O 1
ATOM 2962 N N . LEU A 1 381 ? -6.753 -10.141 -47.494 1.00 83.38 381 LEU A N 1
ATOM 2963 C CA . LEU A 1 381 ? -7.424 -9.464 -48.617 1.00 83.38 381 LEU A CA 1
ATOM 2964 C C . LEU A 1 381 ? -7.206 -10.127 -49.989 1.00 83.38 381 LEU A C 1
ATOM 2966 O O . LEU A 1 381 ? -7.805 -9.704 -50.973 1.00 83.38 381 LEU A O 1
ATOM 2970 N N . LYS A 1 382 ? -6.314 -11.125 -50.092 1.00 69.44 382 LYS A N 1
ATOM 2971 C CA . LYS A 1 382 ? -6.148 -11.950 -51.310 1.00 69.44 382 LYS A CA 1
ATOM 2972 C C . LYS A 1 382 ? -7.061 -13.183 -51.340 1.00 69.44 382 LYS A C 1
ATOM 2974 O O . LYS A 1 382 ? -7.003 -13.942 -52.306 1.00 69.44 382 LYS A O 1
ATOM 2979 N N . LYS A 1 383 ? -7.835 -13.410 -50.281 1.00 48.56 383 LYS A N 1
ATOM 2980 C CA . LYS A 1 383 ? -8.967 -14.339 -50.268 1.00 48.56 383 LYS A CA 1
ATOM 2981 C C . LYS A 1 383 ? -10.235 -13.560 -50.555 1.00 48.56 383 LYS A C 1
ATOM 2983 O O . LYS A 1 383 ? -11.133 -14.178 -51.162 1.00 48.56 383 LYS A O 1
#

Secondary structure (DSSP, 8-state):
------S-EEEEE-HHHHHHHTTPPP--TTSPPPGGGTS--HHHHHHHHHHHHHHHHHHHHTT--EEEEEE--TT--HHHHHHHHHHHHHTT-SEEEEE-HHHHGGGGGHHHHHHHHHHHHHSPP----SS-TTS-HHHHHHHIIIIII--SEEEE-HHHHHHHHHHHHTTGGGS-EEEE--TT-SSS-TT--SS--S-EEEE-EEEEETTTTEEEEESS---SSPPPPSS-GGGG----TTT-----HHHHHHHHTT-GGG-S-----BSSSTTTTPPPPHHHHHHHHHTT--------B--TTHHHH-SEEEESSHHHHHHHHHT--TT---EEEEGGGGS-TTS-SS---GGGGHHHHHHHHHHHHHHHHHHHHHHHTT-

Sequence (383 aa):
VSGLSPDAVVLVATVKALKLHGGGPEIASGKSYDNVYLTENLELVRKGCSNMIKHIQNIKKYGIPVVVAINRFSMDTDAEIDIVREEAIKAGAVDAVTSNHWALGGFGSIELANSVQYACEKVSKNFKFLYDLKASIIEKIEIIAKEIYGADGIELSELASKKIARYTELGFGNLPICIAKTQYSFSHDPKLKGAPTGFSIPIRDARLNAGAGFITLLVAEIMTIPGLPTRPAYYDIDIDPETCEVEGLFYDYVLKNKLHDKFGIIDSCGTSAYHIGSKPDYRTLSVLKKHGITFNHQARQLCNDDFFIFDYILVMDLSNLEDVNDKRPKNSHAKVQLFGDYGLEHESKIVQDPYYGGIDGFEKNFMQLNSFSKGFCSKVLKK

Organism: Pneumocystis jirovecii (NCBI:txid42068)

Radius of gyration: 26.35 Å; chains: 1; bounding box: 51×48×75 Å

Foldseek 3Di:
DPPDDDLAAEAEDEQLQLLVLLPADDDDPPDDGDCPSQADDQNSNLSSCLQVLLVLQLVCLQQHAYEYEYEDDPSDDPSSLVSNQVSSVVSPHQGYDYAPCVPVPVVSCPVVVVSSVCSNPPPDGDGDDQDALPDFPQVLQQSCLCNRQVEPEAAEDPQAVVVSVVCVVVVLRSFHEAEDADPCHSANDNSNHRRDHDHHQYFHHWDDPVVVRHIYTYSDDDPPDDDAPPDHCCVVDDADPPPRDQDDLLVVLCVVVVNPVVDDDDDDEDLDDPQAQHFDDVLLVVLCVVVVHDGGDGHDHDDQCCLAPDQEDEDQAPVRLVSCVVRHDPPGNYDYYHLLVLADPPDDSHLDDLPVVPSVSSNVSSVRSSRSSVSVCVVVVVD

InterPro domains:
  IPR000559 Formate-tetrahydrofolate ligase, FTHFS [PF01268] (2-250)
  IPR017867 Protein-tyrosine phosphatase, low molecular weight [PR00719] (276-292)
  IPR017867 Protein-tyrosine phosphatase, low molecular weight [PR00719] (309-324)
  IPR017867 Protein-tyrosine phosphatase, low molecular weight [PR00719] (332-345)
  IPR017867 Protein-tyrosine phosphatase, low molecular weight [PR00719] (351-366)
  IPR023485 Phosphotyrosine protein phosphatase I [PF01451] (254-382)
  IPR023485 Phosphotyrosine protein phosphatase I [SM00226] (247-379)
  IPR027417 P-loop containing nucleoside triphosphate hydrolase [G3DSA:3.40.50.300] (1-135)
  IPR027417 P-loop containing nucleoside triphosphate hydrolase [SSF52540] (2-242)
  IPR036196 Phosphotyrosine protein phosphatase I superfamily [SSF52788] (247-379)
  IPR050438 Low Molecular Weight Phosphotyrosine Protein Phosphatase [PTHR11717] (247-381)